Protein 2IMJ (pdb70)

Sequence (614 aa):
AQVRPPLPPFTRESAIEKIRLAEDGWNSRDPERVSLAYTLDTQWRNRAEFAHNREEAKAFLTRKWAKELDYRLIKELWAFTDNRIAVRYAYEWHDDSGNWFRSYGNENWEFDEQGLARRFACINDPIKAQERKFHWPLGRRPDDHPGLSELGLEHHAQVRPPLPPFTRESAIEKIRLAEDGWNSRDPERVSLAYTLDTQWRNRAEFAHNREEAKAFLTRKWAKELDYRLIKELWAFTDNRIAVRYAYEWHDDSGNWFRSYGNENWEFDEQGLARRFACINDPIKAQERKFHWPLGRRPDDHPGLSELGLEAQVRPPLPPFTRESAIEKIRLAEDGWNSRDPERVSLAYTLDTQWRNRAEFAHNREEAKAFLTRKWAKELDYRLIKELWAFTDNRIAVRYAYEWHDDSGNWFRSYGNENWEFDEQGLARRFACINDPIKAQERKFHWPLGRRPDDHPGLSELGLNAQVRPPLPPFTRESAIEKIRLAEDGWNSRDPERVSLAYTLDTQWRNRAEFAHNREEAKAFLTRKWAKELDYRLIKELWAFTDNRIAVRYAYEWHDDSGNWFRSYGNENWEFDEQGLARRFACINDPIKAQERKFHWPLGRRPDDHPGLSE

Structure (mmCIF, N/CA/C/O backbone):
data_2IMJ
#
_entry.id   2IMJ
#
_cell.length_a   51.858
_cell.length_b   88.760
_cell.length_c   74.704
_cell.angle_alpha   90.00
_cell.angle_beta   103.26
_cell.angle_gamma   90.00
#
_symmetry.space_group_name_H-M   'P 1 21 1'
#
loop_
_entity.id
_entity.type
_entity.pdbx_description
1 polymer 'Hypothetical protein DUF1348'
2 non-polymer 'ACETATE ION'
3 non-polymer 1,2-ETHANEDIOL
4 water water
#
loop_
_atom_site.group_PDB
_atom_site.id
_atom_site.type_symbol
_atom_site.label_atom_id
_atom_site.label_alt_id
_atom_site.label_comp_id
_atom_site.label_asym_id
_atom_site.label_entity_id
_atom_site.label_seq_id
_atom_site.pdbx_PDB_ins_code
_atom_site.Cartn_x
_atom_site.Cartn_y
_atom_site.Cartn_z
_atom_site.occupancy
_atom_site.B_iso_or_equiv
_atom_site.auth_seq_id
_atom_site.auth_comp_id
_atom_site.auth_asym_id
_atom_site.auth_atom_id
_atom_site.pdbx_PDB_model_num
ATOM 1 N N . ALA A 1 5 ? -11.477 79.794 59.830 1.00 30.73 5 ALA A N 1
ATOM 2 C CA . ALA A 1 5 ? -11.052 80.937 60.689 1.00 31.89 5 ALA A CA 1
ATOM 3 C C . ALA A 1 5 ? -12.257 81.677 61.260 1.00 30.35 5 ALA A C 1
ATOM 4 O O . ALA A 1 5 ? -12.242 82.907 61.382 1.00 30.61 5 ALA A O 1
ATOM 6 N N . GLN A 1 6 ? -13.297 80.926 61.616 1.00 33.78 6 GLN A N 1
ATOM 7 C CA . GLN A 1 6 ? -14.507 81.521 62.182 1.00 30.06 6 GLN A CA 1
ATOM 8 C C . GLN A 1 6 ? -14.388 81.778 63.679 1.00 27.96 6 GLN A C 1
ATOM 9 O O . GLN A 1 6 ? -13.539 81.210 64.367 1.00 29.50 6 GLN A O 1
ATOM 15 N N . VAL A 1 7 ? -15.269 82.644 64.162 1.00 26.58 7 VAL A N 1
ATOM 16 C CA . VAL A 1 7 ? -15.355 83.007 65.569 1.00 25.28 7 VAL A CA 1
ATOM 17 C C . VAL A 1 7 ? -16.838 83.290 65.768 1.00 23.27 7 VAL A C 1
ATOM 18 O O . VAL A 1 7 ? -17.369 84.252 65.216 1.00 23.42 7 VAL A O 1
ATOM 22 N N . ARG A 1 8 ? -17.511 82.443 66.540 1.00 20.93 8 ARG A N 1
ATOM 23 C CA . ARG A 1 8 ? -18.941 82.611 66.761 1.00 18.67 8 ARG A CA 1
ATOM 24 C C . ARG A 1 8 ? -19.315 82.757 68.229 1.00 17.36 8 ARG A C 1
ATOM 25 O O . ARG A 1 8 ? -19.423 81.769 68.955 1.00 15.97 8 ARG A O 1
ATOM 33 N N . PRO A 1 9 ? -19.521 84.001 68.685 1.00 17.64 9 PRO A N 1
ATOM 34 C CA . PRO A 1 9 ? -19.891 84.274 70.075 1.00 17.48 9 PRO A CA 1
ATOM 35 C C . PRO A 1 9 ? -21.358 83.935 70.304 1.00 16.51 9 PRO A C 1
ATOM 36 O O . PRO A 1 9 ? -22.140 83.881 69.351 1.00 17.67 9 PRO A O 1
ATOM 40 N N . PRO A 1 10 ? -21.756 83.709 71.567 1.00 15.80 10 PRO A N 1
ATOM 41 C CA . PRO A 1 10 ? -20.931 83.748 72.783 1.00 15.63 10 PRO A CA 1
ATOM 42 C C . PRO A 1 10 ? -19.810 82.712 72.798 1.00 15.63 10 PRO A C 1
ATOM 43 O O . PRO A 1 10 ? -19.950 81.623 72.242 1.00 15.18 10 PRO A O 1
ATOM 47 N N . LEU A 1 11 ? -18.709 83.058 73.458 1.00 15.75 11 LEU A N 1
ATOM 48 C CA . LEU A 1 11 ? -17.549 82.183 73.564 1.00 14.39 11 LEU A CA 1
ATOM 49 C C . LEU A 1 11 ? -17.446 81.599 74.974 1.00 14.71 11 LEU A C 1
ATOM 50 O O . LEU A 1 11 ? -17.819 82.244 75.952 1.00 15.10 11 LEU A O 1
ATOM 55 N N . PRO A 1 12 ? -16.946 80.358 75.097 1.00 14.87 12 PRO A N 1
ATOM 56 C CA . PRO A 1 12 ? -16.812 79.732 76.415 1.00 15.10 12 PRO A CA 1
ATOM 57 C C . PRO A 1 12 ? -15.598 80.290 77.157 1.00 14.46 12 PRO A C 1
ATOM 58 O O . PRO A 1 12 ? -14.696 80.856 76.538 1.00 14.70 12 PRO A O 1
ATOM 62 N N . PRO A 1 13 ? -15.571 80.160 78.495 1.00 14.44 13 PRO A N 1
ATOM 63 C CA . PRO A 1 13 ? -16.597 79.533 79.337 1.00 15.12 13 PRO A CA 1
ATOM 64 C C . PRO A 1 13 ? -17.846 80.409 79.421 1.00 15.37 13 PRO A C 1
ATOM 65 O O . PRO A 1 13 ? -17.757 81.640 79.403 1.00 16.84 13 PRO A O 1
ATOM 69 N N . PHE A 1 14 ? -19.006 79.770 79.519 1.00 15.00 14 PHE A N 1
ATOM 70 C CA . PHE A 1 14 ? -20.280 80.479 79.565 1.00 15.18 14 PHE A CA 1
ATOM 71 C C . PHE A 1 14 ? -20.762 80.881 80.951 1.00 16.64 14 PHE A C 1
ATOM 72 O O . PHE A 1 14 ? -20.336 80.335 81.971 1.00 16.98 14 PHE A O 1
ATOM 80 N N . THR A 1 15 ? -21.660 81.858 80.957 1.00 17.05 15 THR A N 1
ATOM 81 C CA . THR A 1 15 ? -22.303 82.339 82.168 1.00 17.11 15 THR A CA 1
ATOM 82 C C . THR A 1 15 ? -23.741 81.914 81.908 1.00 17.67 15 THR A C 1
ATOM 83 O O . THR A 1 15 ? -24.053 81.450 80.805 1.00 16.27 15 THR A O 1
ATOM 87 N N . ARG A 1 16 ? -24.622 82.049 82.891 1.00 16.58 16 ARG A N 1
ATOM 88 C CA . ARG A 1 16 ? -26.004 81.658 82.659 1.00 18.30 16 ARG A CA 1
ATOM 89 C C . ARG A 1 16 ? -26.548 82.474 81.490 1.00 17.64 16 ARG A C 1
ATOM 90 O O . ARG A 1 16 ? -27.170 81.937 80.571 1.00 15.98 16 ARG A O 1
ATOM 98 N N . GLU A 1 17 ? -26.287 83.776 81.525 1.00 17.61 17 GLU A N 1
ATOM 99 C CA . GLU A 1 17 ? -26.748 84.691 80.491 1.00 19.11 17 GLU A CA 1
ATOM 100 C C . GLU A 1 17 ? -26.242 84.345 79.092 1.00 16.05 17 GLU A C 1
ATOM 101 O O . GLU A 1 17 ? -27.033 84.262 78.151 1.00 15.80 17 GLU A O 1
ATOM 107 N N . SER A 1 18 ? -24.934 84.146 78.949 1.00 16.19 18 SER A N 1
ATOM 108 C CA . SER A 1 18 ? -24.377 83.837 77.638 1.00 14.54 18 SER A CA 1
ATOM 109 C C . SER A 1 18 ? -24.778 82.438 77.170 1.00 13.64 18 SER A C 1
ATOM 110 O O . SER A 1 18 ? -24.871 82.193 75.968 1.00 13.10 18 SER A O 1
ATOM 113 N N . ALA A 1 19 ? -25.018 81.525 78.108 1.00 13.09 19 ALA A N 1
ATOM 114 C CA . ALA A 1 19 ? -25.444 80.177 77.735 1.00 12.56 19 ALA A CA 1
ATOM 115 C C . ALA A 1 19 ? -26.834 80.283 77.108 1.00 13.47 19 ALA A C 1
ATOM 116 O O . ALA A 1 19 ? -27.109 79.672 76.076 1.00 12.42 19 ALA A O 1
ATOM 118 N N . ILE A 1 20 ? -27.713 81.061 77.734 1.00 13.75 20 ILE A N 1
ATOM 119 C CA . ILE A 1 20 ? -29.060 81.241 77.207 1.00 14.40 20 ILE A CA 1
ATOM 120 C C . ILE A 1 20 ? -29.002 81.899 75.829 1.00 13.46 20 ILE A C 1
ATOM 121 O O . ILE A 1 20 ? -29.765 81.545 74.928 1.00 14.33 20 ILE A O 1
ATOM 126 N N . GLU A 1 21 ? -28.088 82.849 75.654 1.00 13.73 21 GLU A N 1
ATOM 127 C CA . GLU A 1 21 ? -27.954 83.514 74.365 1.00 13.59 21 GLU A CA 1
ATOM 128 C C . GLU A 1 21 ? -27.468 82.515 73.315 1.00 13.08 21 GLU A C 1
ATOM 129 O O . GLU A 1 21 ? -28.002 82.464 72.207 1.00 12.22 21 GLU A O 1
ATOM 135 N N . LYS A 1 22 ? -26.460 81.723 73.675 1.00 11.89 22 LYS A N 1
ATOM 136 C CA . LYS A 1 22 ? -25.898 80.721 72.772 1.00 11.36 22 LYS A CA 1
ATOM 137 C C . LYS A 1 22 ? -27.007 79.788 72.284 1.00 11.05 22 LYS A C 1
ATOM 138 O O . LYS A 1 22 ? -27.091 79.469 71.102 1.00 11.60 22 LYS A O 1
ATOM 144 N N . ILE A 1 23 ? -27.859 79.366 73.210 1.00 9.55 23 ILE A N 1
ATOM 145 C CA . ILE A 1 23 ? -28.965 78.471 72.899 1.00 10.01 23 ILE A CA 1
ATOM 146 C C . ILE A 1 23 ? -29.997 79.123 71.973 1.00 10.12 23 ILE A C 1
ATOM 147 O O . ILE A 1 23 ? -30.494 78.485 71.043 1.00 11.41 23 ILE A O 1
ATOM 152 N N . ARG A 1 24 ? -30.319 80.390 72.228 1.00 11.22 24 ARG A N 1
ATOM 153 C CA . ARG A 1 24 ? -31.297 81.111 71.415 1.00 12.31 24 ARG A CA 1
ATOM 154 C C . ARG A 1 24 ? -30.796 81.277 69.983 1.00 10.78 24 ARG A C 1
ATOM 155 O O . ARG A 1 24 ? -31.556 81.129 69.024 1.00 11.51 24 ARG A O 1
ATOM 163 N N . LEU A 1 25 ? -29.515 81.588 69.838 1.00 11.96 25 LEU A N 1
ATOM 164 C CA . LEU A 1 25 ? -28.936 81.750 68.514 1.00 11.82 25 LEU A CA 1
ATOM 165 C C . LEU A 1 25 ? -28.970 80.423 67.759 1.00 11.23 25 LEU A C 1
ATOM 166 O O . LEU A 1 25 ? -29.230 80.398 66.554 1.00 12.93 25 LEU A O 1
ATOM 171 N N . ALA A 1 26 ? -28.708 79.329 68.472 1.00 10.57 26 ALA A N 1
ATOM 172 C CA . ALA A 1 26 ? -28.722 77.997 67.870 1.00 10.15 26 ALA A CA 1
ATOM 173 C C . ALA A 1 26 ? -30.144 77.669 67.421 1.00 10.32 26 ALA A C 1
ATOM 174 O O . ALA A 1 26 ? -30.366 77.174 66.312 1.00 10.97 26 ALA A O 1
ATOM 176 N N . GLU A 1 27 ? -31.110 77.942 68.291 1.00 9.51 27 GLU A N 1
ATOM 177 C CA . GLU A 1 27 ? -32.508 77.697 67.970 1.00 9.51 27 GLU A CA 1
ATOM 178 C C . GLU A 1 27 ? -32.884 78.458 66.699 1.00 10.12 27 GLU A C 1
ATOM 179 O O . GLU A 1 27 ? -33.520 77.907 65.798 1.00 10.05 27 GLU A O 1
ATOM 185 N N . ASP A 1 28 ? -32.493 79.729 66.627 1.00 10.67 28 ASP A N 1
ATOM 186 C CA . ASP A 1 28 ? -32.795 80.533 65.447 1.00 11.25 28 ASP A CA 1
ATOM 187 C C . ASP A 1 28 ? -32.190 79.875 64.209 1.00 10.97 28 ASP A C 1
ATOM 188 O O . ASP A 1 28 ? -32.817 79.825 63.151 1.00 12.34 28 ASP A O 1
ATOM 193 N N . GLY A 1 29 ? -30.971 79.361 64.355 1.00 11.38 29 GLY A N 1
ATOM 194 C CA . GLY A 1 29 ? -30.302 78.708 63.245 1.00 10.40 29 GLY A CA 1
ATOM 195 C C . GLY A 1 29 ? -31.067 77.497 62.748 1.00 10.47 29 GLY A C 1
ATOM 196 O O . GLY A 1 29 ? -31.346 77.375 61.555 1.00 10.67 29 GLY A O 1
ATOM 197 N N . TRP A 1 30 ? -31.420 76.594 63.656 1.00 9.88 30 TRP A N 1
ATOM 198 C CA . TRP A 1 30 ? -32.153 75.409 63.234 1.00 9.21 30 TRP A CA 1
ATOM 199 C C . TRP A 1 30 ? -33.541 75.762 62.705 1.00 9.83 30 TRP A C 1
ATOM 200 O O . TRP A 1 30 ? -34.057 75.090 61.813 1.00 10.93 30 TRP A O 1
ATOM 211 N N . ASN A 1 31 ? -34.147 76.824 63.227 1.00 9.29 31 ASN A N 1
ATOM 212 C CA . ASN A 1 31 ? -35.465 77.206 62.737 1.00 10.91 31 ASN A CA 1
ATOM 213 C C . ASN A 1 31 ? -35.416 77.778 61.322 1.00 10.97 31 ASN A C 1
ATOM 214 O O . ASN A 1 31 ? -36.458 78.046 60.725 1.00 11.47 31 ASN A O 1
ATOM 219 N N . SER A 1 32 ? -34.212 77.971 60.784 1.00 11.18 32 SER A N 1
ATOM 220 C CA . SER A 1 32 ? -34.082 78.467 59.415 1.00 12.53 32 SER A CA 1
ATOM 221 C C . SER A 1 32 ? -34.177 77.269 58.466 1.00 12.57 32 SER A C 1
ATOM 222 O O . SER A 1 32 ? -34.415 77.429 57.271 1.00 12.26 32 SER A O 1
ATOM 225 N N . ARG A 1 33 ? -33.974 76.072 59.015 1.00 12.25 33 ARG A N 1
ATOM 226 C CA . ARG A 1 33 ? -34.034 74.836 58.231 1.00 11.92 33 ARG A CA 1
ATOM 227 C C . ARG A 1 33 ? -33.086 74.900 57.034 1.00 11.31 33 ARG A C 1
ATOM 228 O O . ARG A 1 33 ? -33.352 74.326 55.980 1.00 11.93 33 ARG A O 1
ATOM 236 N N . ASP A 1 34 ? -31.966 75.589 57.230 1.00 10.77 34 ASP A N 1
ATOM 237 C CA . ASP A 1 34 ? -30.946 75.786 56.203 1.00 12.04 34 ASP A CA 1
ATOM 238 C C . ASP A 1 34 ? -29.682 75.010 56.587 1.00 11.60 34 ASP A C 1
ATOM 239 O O . ASP A 1 34 ? -28.893 75.461 57.409 1.00 12.38 34 ASP A O 1
ATOM 244 N N . PRO A 1 35 ? -29.479 73.821 55.988 1.00 11.05 35 PRO A N 1
ATOM 245 C CA . PRO A 1 35 ? -28.312 72.981 56.273 1.00 10.66 35 PRO A CA 1
ATOM 246 C C . PRO A 1 35 ? -26.964 73.705 56.255 1.00 11.06 35 PRO A C 1
ATOM 247 O O . PRO A 1 35 ? -26.153 73.542 57.167 1.00 10.73 35 PRO A O 1
ATOM 251 N N . GLU A 1 36 ? -26.723 74.505 55.220 1.00 11.92 36 GLU A N 1
ATOM 252 C CA . GLU A 1 36 ? -25.464 75.237 55.104 1.00 13.59 36 GLU A CA 1
ATOM 253 C C . GLU A 1 36 ? -25.281 76.206 56.270 1.00 12.84 36 GLU A C 1
ATOM 254 O O . GLU A 1 36 ? -24.261 76.171 56.958 1.00 13.38 36 GLU A O 1
ATOM 260 N N . ARG A 1 37 ? -26.273 77.060 56.505 1.00 13.12 37 ARG A N 1
ATOM 261 C CA . ARG A 1 37 ? -26.184 78.022 57.599 1.00 13.29 37 ARG A CA 1
ATOM 262 C C . ARG A 1 37 ? -25.929 77.338 58.938 1.00 12.00 37 ARG A C 1
ATOM 263 O O . ARG A 1 37 ? -25.036 77.730 59.682 1.00 13.81 37 ARG A O 1
ATOM 271 N N . VAL A 1 38 ? -26.719 76.314 59.242 1.00 11.26 38 VAL A N 1
ATOM 272 C CA . VAL A 1 38 ? -26.576 75.601 60.503 1.00 11.85 38 VAL A CA 1
ATOM 273 C C . VAL A 1 38 ? -25.218 74.922 60.641 1.00 11.97 38 VAL A C 1
ATOM 274 O O . VAL A 1 38 ? -24.601 74.976 61.705 1.00 10.92 38 VAL A O 1
ATOM 278 N N . SER A 1 39 ? -24.742 74.302 59.564 1.00 12.65 39 SER A N 1
ATOM 279 C CA . SER A 1 39 ? -23.463 73.594 59.596 1.00 12.22 39 SER A CA 1
ATOM 280 C C . SER A 1 39 ? -22.268 74.461 59.989 1.00 12.93 39 SER A C 1
ATOM 281 O O . SER A 1 39 ? -21.286 73.961 60.541 1.00 11.78 39 SER A O 1
ATOM 284 N N . LEU A 1 40 ? -22.351 75.758 59.709 1.00 13.62 40 LEU A N 1
ATOM 285 C CA . LEU A 1 40 ? -21.256 76.673 60.022 1.00 13.64 40 LEU A CA 1
ATOM 286 C C . LEU A 1 40 ? -21.034 76.886 61.519 1.00 13.41 40 LEU A C 1
ATOM 287 O O . LEU A 1 40 ? -20.006 77.423 61.931 1.00 13.83 40 LEU A O 1
ATOM 292 N N . ALA A 1 41 ? -21.993 76.462 62.335 1.00 11.76 41 ALA A N 1
ATOM 293 C CA . ALA A 1 41 ? -21.870 76.612 63.778 1.00 11.94 41 ALA A CA 1
ATOM 294 C C . ALA A 1 41 ? -21.040 75.485 64.393 1.00 11.68 41 ALA A C 1
ATOM 295 O O . ALA A 1 41 ? -20.733 75.506 65.584 1.00 12.08 41 ALA A O 1
ATOM 297 N N . TYR A 1 42 ? -20.665 74.509 63.573 1.00 11.77 42 TYR A N 1
ATOM 298 C CA . TYR A 1 42 ? -19.907 73.358 64.054 1.00 11.52 42 TYR A CA 1
ATOM 299 C C . TYR A 1 42 ? -18.487 73.338 63.502 1.00 11.81 42 TYR A C 1
ATOM 300 O O . TYR A 1 42 ? -18.229 73.866 62.425 1.00 11.46 42 TYR A O 1
ATOM 309 N N . THR A 1 43 ? -17.566 72.736 64.249 1.00 10.73 43 THR A N 1
ATOM 310 C CA . THR A 1 43 ? -16.174 72.654 63.809 1.00 12.61 43 THR A CA 1
ATOM 311 C C . THR A 1 43 ? -16.080 71.835 62.527 1.00 12.68 43 THR A C 1
ATOM 312 O O . THR A 1 43 ? -16.969 71.038 62.227 1.00 13.79 43 THR A O 1
ATOM 316 N N . LEU A 1 44 ? -15.009 72.043 61.768 1.00 13.91 44 LEU A N 1
ATOM 317 C CA . LEU A 1 44 ? -14.811 71.316 60.519 1.00 13.83 44 LEU A CA 1
ATOM 318 C C . LEU A 1 44 ? -14.763 69.811 60.757 1.00 13.38 44 LEU A C 1
ATOM 319 O O . LEU A 1 44 ? -15.179 69.025 59.900 1.00 12.31 44 LEU A O 1
ATOM 324 N N . ASP A 1 45 ? -14.253 69.417 61.920 1.00 13.39 45 ASP A N 1
ATOM 325 C CA . ASP A 1 45 ? -14.160 68.007 62.278 1.00 14.15 45 ASP A CA 1
ATOM 326 C C . ASP A 1 45 ? -15.110 67.682 63.429 1.00 13.89 45 ASP A C 1
ATOM 327 O O . ASP A 1 45 ? -14.795 66.870 64.303 1.00 14.92 45 ASP A O 1
ATOM 332 N N . THR A 1 46 ? -16.280 68.315 63.413 1.00 12.28 46 THR A N 1
ATOM 333 C CA . THR A 1 46 ? -17.275 68.115 64.458 1.00 11.84 46 THR A CA 1
ATOM 334 C C . THR A 1 46 ? -17.667 66.642 64.587 1.00 12.26 46 THR A C 1
ATOM 335 O O . THR A 1 46 ? -17.719 65.910 63.599 1.00 12.19 46 THR A O 1
ATOM 339 N N . GLN A 1 47 ? -17.922 66.220 65.822 1.00 11.97 47 GLN A N 1
ATOM 340 C CA . GLN A 1 47 ? -18.310 64.845 66.119 1.00 11.42 47 GLN A CA 1
ATOM 341 C C . GLN A 1 47 ? -19.728 64.842 66.668 1.00 10.95 47 GLN A C 1
ATOM 342 O O . GLN A 1 47 ? -20.010 65.479 67.684 1.00 10.25 47 GLN A O 1
ATOM 348 N N . TRP A 1 48 ? -20.612 64.114 65.993 1.00 9.56 48 TRP A N 1
ATOM 349 C CA . TRP A 1 48 ? -22.016 64.042 66.382 1.00 8.86 48 TRP A CA 1
ATOM 350 C C . TRP A 1 48 ? -22.578 62.648 66.528 1.00 9.51 48 TRP A C 1
ATOM 351 O O . TRP A 1 48 ? -22.159 61.715 65.847 1.00 10.44 48 TRP A O 1
ATOM 362 N N . ARG A 1 49 ? -23.551 62.533 67.422 1.00 9.18 49 ARG A N 1
ATOM 363 C CA . ARG A 1 49 ? -24.357 61.329 67.505 1.00 8.75 49 ARG A CA 1
ATOM 364 C C . ARG A 1 49 ? -25.734 61.965 67.647 1.00 7.37 49 ARG A C 1
ATOM 365 O O . ARG A 1 49 ? -26.000 62.690 68.611 1.00 9.64 49 ARG A O 1
ATOM 373 N N . ASN A 1 50 ? -26.575 61.751 66.646 1.00 7.60 50 ASN A N 1
ATOM 374 C CA . ASN A 1 50 ? -27.940 62.261 66.641 1.00 7.80 50 ASN A CA 1
ATOM 375 C C . ASN A 1 50 ? -28.797 61.005 66.580 1.00 8.15 50 ASN A C 1
ATOM 376 O O . ASN A 1 50 ? -28.809 60.309 65.563 1.00 8.03 50 ASN A O 1
ATOM 381 N N . ARG A 1 51 ? -29.507 60.718 67.667 1.00 8.08 51 ARG A N 1
ATOM 382 C CA . ARG A 1 51 ? -30.314 59.500 67.760 1.00 7.97 51 ARG A CA 1
ATOM 383 C C . ARG A 1 51 ? -29.339 58.332 67.586 1.00 7.44 51 ARG A C 1
ATOM 384 O O . ARG A 1 51 ? -28.362 58.233 68.324 1.00 8.76 51 ARG A O 1
ATOM 392 N N . ALA A 1 52 ? -29.577 57.458 66.614 1.00 9.59 52 ALA A N 1
ATOM 393 C CA . ALA A 1 52 ? -28.675 56.329 66.406 1.00 10.35 52 ALA A CA 1
ATOM 394 C C . ALA A 1 52 ? -27.737 56.552 65.221 1.00 11.75 52 ALA A C 1
ATOM 395 O O . ALA A 1 52 ? -27.135 55.605 64.709 1.00 12.65 52 ALA A O 1
ATOM 397 N N . GLU A 1 53 ? -27.610 57.807 64.797 1.00 10.21 53 GLU A N 1
ATOM 398 C CA . GLU A 1 53 ? -26.770 58.169 63.661 1.00 10.03 53 GLU A CA 1
ATOM 399 C C . GLU A 1 53 ? -25.543 58.976 64.085 1.00 10.83 53 GLU A C 1
ATOM 400 O O . GLU A 1 53 ? -25.617 59.806 64.991 1.00 11.56 53 GLU A O 1
ATOM 406 N N . PHE A 1 54 ? -24.418 58.733 63.417 1.00 10.41 54 PHE A N 1
ATOM 407 C CA . PHE A 1 54 ? -23.176 59.441 63.711 1.00 10.94 54 PHE A CA 1
ATOM 408 C C . PHE A 1 54 ? -22.699 60.274 62.522 1.00 11.13 54 PHE A C 1
ATOM 409 O O . PHE A 1 54 ? -22.957 59.934 61.368 1.00 13.17 54 PHE A O 1
ATOM 417 N N . ALA A 1 55 ? -22.013 61.370 62.829 1.00 11.76 55 ALA A N 1
ATOM 418 C CA . ALA A 1 55 ? -21.442 62.268 61.830 1.00 11.71 55 ALA A CA 1
ATOM 419 C C . ALA A 1 55 ? -20.043 62.571 62.353 1.00 11.88 55 ALA A C 1
ATOM 420 O O . ALA A 1 55 ? -19.856 62.747 63.558 1.00 12.32 55 ALA A O 1
ATOM 422 N N . HIS A 1 56 ? -19.056 62.625 61.463 1.00 12.26 56 HIS A N 1
ATOM 423 C CA . HIS A 1 56 ? -17.687 62.860 61.904 1.00 13.13 56 HIS A CA 1
ATOM 424 C C . HIS A 1 56 ? -16.994 64.102 61.372 1.00 13.12 56 HIS A C 1
ATOM 425 O O . HIS A 1 56 ? -15.793 64.287 61.576 1.00 13.98 56 HIS A O 1
ATOM 432 N N . ASN A 1 57 ? -17.748 64.942 60.675 1.00 11.44 57 ASN A N 1
ATOM 433 C CA . ASN A 1 57 ? -17.217 66.202 60.170 1.00 12.27 57 ASN A CA 1
ATOM 434 C C . ASN A 1 57 ? -18.381 67.101 59.793 1.00 11.38 57 ASN A C 1
ATOM 435 O O . ASN A 1 57 ? -19.535 66.669 59.807 1.00 10.71 57 ASN A O 1
ATOM 440 N N . ARG A 1 58 ? -18.090 68.360 59.483 1.00 10.58 58 ARG A N 1
ATOM 441 C CA . ARG A 1 58 ? -19.140 69.303 59.136 1.00 10.97 58 ARG A CA 1
ATOM 442 C C . ARG A 1 58 ? -19.944 68.882 57.908 1.00 12.28 58 ARG A C 1
ATOM 443 O O . ARG A 1 58 ? -21.159 69.076 57.860 1.00 11.03 58 ARG A O 1
ATOM 451 N N . GLU A 1 59 ? -19.270 68.308 56.916 1.00 12.97 59 GLU A N 1
ATOM 452 C CA . GLU A 1 59 ? -19.948 67.873 55.698 1.00 13.71 59 GLU A CA 1
ATOM 453 C C . GLU A 1 59 ? -20.986 66.789 55.989 1.00 12.53 59 GLU A C 1
ATOM 454 O O . GLU A 1 59 ? -22.093 66.823 55.449 1.00 12.41 59 GLU A O 1
ATOM 460 N N . GLU A 1 60 ? -20.630 65.829 56.840 1.00 12.42 60 GLU A N 1
ATOM 461 C CA . GLU A 1 60 ? -21.563 64.762 57.180 1.00 12.74 60 GLU A CA 1
ATOM 462 C C . GLU A 1 60 ? -22.715 65.344 57.984 1.00 12.54 60 GLU A C 1
ATOM 463 O O . GLU A 1 60 ? -23.861 64.927 57.825 1.00 13.23 60 GLU A O 1
ATOM 469 N N . ALA A 1 61 ? -22.417 66.318 58.840 1.00 11.68 61 ALA A N 1
ATOM 470 C CA . ALA A 1 61 ? -23.465 66.959 59.626 1.00 11.30 61 ALA A CA 1
ATOM 471 C C . ALA A 1 61 ? -24.424 67.665 58.665 1.00 9.86 61 ALA A C 1
ATOM 472 O O . ALA A 1 61 ? -25.645 67.556 58.794 1.00 10.69 61 ALA A O 1
ATOM 474 N N . LYS A 1 62 ? -23.869 68.381 57.690 1.00 10.46 62 LYS A N 1
ATOM 475 C CA . LYS A 1 62 ? -24.691 69.089 56.716 1.00 9.71 62 LYS A CA 1
ATOM 476 C C . LYS A 1 62 ? -25.560 68.116 55.910 1.00 9.28 62 LYS A C 1
ATOM 477 O O . LYS A 1 62 ? -26.718 68.410 55.612 1.00 9.26 62 LYS A O 1
ATOM 483 N N . ALA A 1 63 ? -25.001 66.959 55.558 1.00 9.58 63 ALA A N 1
ATOM 484 C CA . ALA A 1 63 ? -25.754 65.965 54.796 1.00 9.52 63 ALA A CA 1
ATOM 485 C C . ALA A 1 63 ? -26.928 65.469 55.638 1.00 9.33 63 ALA A C 1
ATOM 486 O O . ALA A 1 63 ? -28.037 65.274 55.131 1.00 8.50 63 ALA A O 1
ATOM 488 N N . PHE A 1 64 ? -26.680 65.279 56.930 1.00 9.67 64 PHE A N 1
ATOM 489 C CA . PHE A 1 64 ? -27.722 64.837 57.851 1.00 9.49 64 PHE A CA 1
ATOM 490 C C . PHE A 1 64 ? -28.848 65.871 57.910 1.00 9.57 64 PHE A C 1
ATOM 491 O O . PHE A 1 64 ? -30.027 65.519 57.880 1.00 9.12 64 PHE A O 1
ATOM 499 N N . LEU A 1 65 ? -28.482 67.147 58.010 1.00 9.21 65 LEU A N 1
ATOM 500 C CA . LEU A 1 65 ? -29.477 68.213 58.081 1.00 8.32 65 LEU A CA 1
ATOM 501 C C . LEU A 1 65 ? -30.301 68.294 56.793 1.00 8.99 65 LEU A C 1
ATOM 502 O O . LEU A 1 65 ? -31.496 68.597 56.825 1.00 9.45 65 LEU A O 1
ATOM 507 N N . THR A 1 66 ? -29.661 68.020 55.659 1.00 8.30 66 THR A N 1
ATOM 508 C CA . THR A 1 66 ? -30.348 68.048 54.379 1.00 9.99 66 THR A CA 1
ATOM 509 C C . THR A 1 66 ? -31.420 66.952 54.357 1.00 8.19 66 THR A C 1
ATOM 510 O O . THR A 1 66 ? -32.539 67.172 53.896 1.00 10.21 66 THR A O 1
ATOM 514 N N . ARG A 1 67 ? -31.076 65.771 54.862 1.00 8.05 67 ARG A N 1
ATOM 515 C CA . ARG A 1 67 ? -32.038 64.677 54.919 1.00 9.14 67 ARG A CA 1
ATOM 516 C C . ARG A 1 67 ? -33.134 65.026 55.919 1.00 8.31 67 ARG A C 1
ATOM 517 O O . ARG A 1 67 ? -34.314 64.785 55.668 1.00 9.62 67 ARG A O 1
ATOM 525 N N . LYS A 1 68 ? -32.727 65.599 57.049 1.00 8.53 68 LYS A N 1
ATOM 526 C CA . LYS A 1 68 ? -33.648 65.973 58.119 1.00 7.42 68 LYS A CA 1
ATOM 527 C C . LYS A 1 68 ? -34.814 66.832 57.658 1.00 8.65 68 LYS A C 1
ATOM 528 O O . LYS A 1 68 ? -35.975 66.489 57.886 1.00 9.92 68 LYS A O 1
ATOM 534 N N . TRP A 1 69 ? -34.512 67.952 57.013 1.00 8.67 69 TRP A N 1
ATOM 535 C CA . TRP A 1 69 ? -35.576 68.843 56.586 1.00 9.19 69 TRP A CA 1
ATOM 536 C C . TRP A 1 69 ? -36.261 68.491 55.274 1.00 10.40 69 TRP A C 1
ATOM 537 O O . TRP A 1 69 ? -37.137 69.215 54.804 1.00 11.05 69 TRP A O 1
ATOM 548 N N . ALA A 1 70 ? -35.864 67.369 54.686 1.00 10.71 70 ALA A N 1
ATOM 549 C CA . ALA A 1 70 ? -36.520 66.894 53.478 1.00 10.26 70 ALA A CA 1
ATOM 550 C C . ALA A 1 70 ? -37.612 65.961 54.008 1.00 11.15 70 ALA A C 1
ATOM 551 O O . ALA A 1 70 ? -38.590 65.676 53.321 1.00 12.17 70 ALA A O 1
ATOM 553 N N . LYS A 1 71 ? -37.432 65.518 55.255 1.00 9.88 71 LYS A N 1
ATOM 554 C CA . LYS A 1 71 ? -38.346 64.595 55.934 1.00 10.84 71 LYS A CA 1
ATOM 555 C C . LYS A 1 71 ? -39.274 65.245 56.959 1.00 9.97 71 LYS A C 1
ATOM 556 O O . LYS A 1 71 ? -40.474 64.949 57.004 1.00 10.54 71 LYS A O 1
ATOM 562 N N . GLU A 1 72 ? -38.707 66.103 57.804 1.00 9.84 72 GLU A N 1
ATOM 563 C CA . GLU A 1 72 ? -39.480 66.778 58.837 1.00 9.29 72 GLU A CA 1
ATOM 564 C C . GLU A 1 72 ? -40.031 68.080 58.267 1.00 9.33 72 GLU A C 1
ATOM 565 O O . GLU A 1 72 ? -39.357 69.111 58.249 1.00 11.35 72 GLU A O 1
ATOM 571 N N . LEU A 1 73 ? -41.268 68.003 57.788 1.00 9.12 73 LEU A N 1
ATOM 572 C CA . LEU A 1 73 ? -41.953 69.130 57.164 1.00 9.12 73 LEU A CA 1
ATOM 573 C C . LEU A 1 73 ? -42.612 70.088 58.160 1.00 9.15 73 LEU A C 1
ATOM 574 O O . LEU A 1 73 ? -43.120 69.666 59.199 1.00 10.42 73 LEU A O 1
ATOM 579 N N . ASP A 1 74 ? -42.604 71.379 57.824 1.00 10.67 74 ASP A N 1
ATOM 580 C CA . ASP A 1 74 ? -43.184 72.418 58.678 1.00 11.19 74 ASP A CA 1
ATOM 581 C C . ASP A 1 74 ? -42.603 72.359 60.089 1.00 9.87 74 ASP A C 1
ATOM 582 O O . ASP A 1 74 ? -43.313 72.474 61.082 1.00 11.14 74 ASP A O 1
ATOM 587 N N . TYR A 1 75 ? -41.289 72.195 60.139 1.00 9.02 75 TYR A N 1
ATOM 588 C CA . TYR A 1 75 ? -40.518 72.096 61.372 1.00 8.19 75 TYR A CA 1
ATOM 589 C C . TYR A 1 75 ? -40.441 73.405 62.162 1.00 8.05 75 TYR A C 1
ATOM 590 O O . TYR A 1 75 ? -40.069 74.443 61.616 1.00 9.95 75 TYR A O 1
ATOM 599 N N . ARG A 1 76 ? -40.803 73.336 63.443 1.00 8.85 76 ARG A N 1
ATOM 600 C CA . ARG A 1 76 ? -40.748 74.477 64.366 1.00 9.99 76 ARG A CA 1
ATOM 601 C C . ARG A 1 76 ? -40.080 73.984 65.646 1.00 10.03 76 ARG A C 1
ATOM 602 O O . ARG A 1 76 ? -40.505 72.982 66.223 1.00 8.76 76 ARG A O 1
ATOM 610 N N . LEU A 1 77 ? -39.062 74.713 66.096 1.00 9.14 77 LEU A N 1
ATOM 611 C CA . LEU A 1 77 ? -38.271 74.329 67.261 1.00 8.71 77 LEU A CA 1
ATOM 612 C C . LEU A 1 77 ? -38.172 75.331 68.406 1.00 8.37 77 LEU A C 1
ATOM 613 O O . LEU A 1 77 ? -38.169 76.541 68.189 1.00 10.68 77 LEU A O 1
ATOM 618 N N . ILE A 1 78 ? -38.064 74.803 69.622 1.00 9.00 78 ILE A N 1
ATOM 619 C CA . ILE A 1 78 ? -37.865 75.622 70.816 1.00 10.30 78 ILE A CA 1
ATOM 620 C C . ILE A 1 78 ? -36.825 74.912 71.687 1.00 9.68 78 ILE A C 1
ATOM 621 O O . ILE A 1 78 ? -37.004 73.741 72.043 1.00 9.56 78 ILE A O 1
ATOM 626 N N . LYS A 1 79 ? -35.742 75.620 72.003 1.00 10.34 79 LYS A N 1
ATOM 627 C CA . LYS A 1 79 ? -34.658 75.107 72.843 1.00 9.71 79 LYS A CA 1
ATOM 628 C C . LYS A 1 79 ? -34.674 75.855 74.175 1.00 10.91 79 LYS A C 1
ATOM 629 O O . LYS A 1 79 ? -35.145 76.992 74.249 1.00 10.56 79 LYS A O 1
ATOM 635 N N . GLU A 1 80 ? -34.142 75.227 75.220 1.00 10.57 80 GLU A N 1
ATOM 636 C CA . GLU A 1 80 ? -34.075 75.865 76.530 1.00 10.07 80 GLU A CA 1
ATOM 637 C C . GLU A 1 80 ? -32.915 75.311 77.352 1.00 9.97 80 GLU A C 1
ATOM 638 O O . GLU A 1 80 ? -32.602 74.120 77.297 1.00 10.75 80 GLU A O 1
ATOM 644 N N . LEU A 1 81 ? -32.284 76.187 78.121 1.00 10.17 81 LEU A N 1
ATOM 645 C CA . LEU A 1 81 ? -31.158 75.805 78.961 1.00 9.55 81 LEU A CA 1
ATOM 646 C C . LEU A 1 81 ? -31.579 74.871 80.078 1.00 10.81 81 LEU A C 1
ATOM 647 O O . LEU A 1 81 ? -32.676 75.003 80.627 1.00 11.39 81 LEU A O 1
ATOM 652 N N . TRP A 1 82 ? -30.719 73.903 80.389 1.00 11.74 82 TRP A N 1
ATOM 653 C CA . TRP A 1 82 ? -30.965 73.015 81.518 1.00 10.83 82 TRP A CA 1
ATOM 654 C C . TRP A 1 82 ? -29.854 73.307 82.519 1.00 10.78 82 TRP A C 1
ATOM 655 O O . TRP A 1 82 ? -30.117 73.672 83.662 1.00 12.71 82 TRP A O 1
ATOM 666 N N . ALA A 1 83 ? -28.612 73.143 82.069 1.00 9.76 83 ALA A N 1
ATOM 667 C CA . ALA A 1 83 ? -27.437 73.386 82.903 1.00 9.91 83 ALA A CA 1
ATOM 668 C C . ALA A 1 83 ? -26.241 73.704 82.013 1.00 10.47 83 ALA A C 1
ATOM 669 O O . ALA A 1 83 ? -26.264 73.442 80.811 1.00 11.60 83 ALA A O 1
ATOM 671 N N . PHE A 1 84 ? -25.193 74.271 82.604 1.00 10.75 84 PHE A N 1
ATOM 672 C CA . PHE A 1 84 ? -23.995 74.598 81.846 1.00 10.42 84 PHE A CA 1
ATOM 673 C C . PHE A 1 84 ? -22.789 74.539 82.765 1.00 10.01 84 PHE A C 1
ATOM 674 O O . PHE A 1 84 ? -22.900 74.771 83.971 1.00 11.94 84 PHE A O 1
ATOM 682 N N . THR A 1 85 ? -21.640 74.205 82.194 1.00 11.10 85 THR A N 1
ATOM 683 C CA . THR A 1 85 ? -20.405 74.134 82.958 1.00 11.68 85 THR A CA 1
ATOM 684 C C . THR A 1 85 ? -19.245 74.362 82.014 1.00 13.01 85 THR A C 1
ATOM 685 O O . THR A 1 85 ? -19.035 73.594 81.077 1.00 12.67 85 THR A O 1
ATOM 689 N N . ASP A 1 86 ? -18.499 75.431 82.264 1.00 13.64 86 ASP A N 1
ATOM 690 C CA . ASP A 1 86 ? -17.356 75.773 81.440 1.00 14.67 86 ASP A CA 1
ATOM 691 C C . ASP A 1 86 ? -17.760 75.886 79.972 1.00 13.12 86 ASP A C 1
ATOM 692 O O . ASP A 1 86 ? -18.595 76.717 79.631 1.00 11.17 86 ASP A O 1
ATOM 697 N N . ASN A 1 87 ? -17.185 75.046 79.115 1.00 12.50 87 ASN A N 1
ATOM 698 C CA . ASN A 1 87 ? -17.482 75.088 77.685 1.00 11.82 87 ASN A CA 1
ATOM 699 C C . ASN A 1 87 ? -18.583 74.127 77.255 1.00 11.12 87 ASN A C 1
ATOM 700 O O . ASN A 1 87 ? -18.771 73.885 76.063 1.00 10.71 87 ASN A O 1
ATOM 705 N N . ARG A 1 88 ? -19.314 73.590 78.226 1.00 10.95 88 ARG A N 1
ATOM 706 C CA . ARG A 1 88 ? -20.398 72.660 77.932 1.00 10.28 88 ARG A CA 1
ATOM 707 C C . ARG A 1 88 ? -21.769 73.214 78.292 1.00 10.12 88 ARG A C 1
ATOM 708 O O . ARG A 1 88 ? -21.927 73.920 79.284 1.00 10.47 88 ARG A O 1
ATOM 716 N N . ILE A 1 89 ? -22.759 72.888 77.470 1.00 9.42 89 ILE A N 1
ATOM 717 C CA . ILE A 1 89 ? -24.125 73.310 77.727 1.00 10.30 89 ILE A CA 1
ATOM 718 C C . ILE A 1 89 ? -25.027 72.090 77.564 1.00 10.56 89 ILE A C 1
ATOM 719 O O . ILE A 1 89 ? -24.802 71.249 76.686 1.00 10.78 89 ILE A O 1
ATOM 724 N N . ALA A 1 90 ? -26.024 71.983 78.435 1.00 9.27 90 ALA A N 1
ATOM 725 C CA . ALA A 1 90 ? -27.000 70.898 78.396 1.00 9.90 90 ALA A CA 1
ATOM 726 C C . ALA A 1 90 ? -28.309 71.586 78.039 1.00 9.55 90 ALA A C 1
ATOM 727 O O . ALA A 1 90 ? -28.764 72.481 78.760 1.00 10.19 90 ALA A O 1
ATOM 729 N N . VAL A 1 91 ? -28.907 71.161 76.929 1.00 8.97 91 VAL A N 1
ATOM 730 C CA . VAL A 1 91 ? -30.129 71.764 76.409 1.00 10.62 91 VAL A CA 1
ATOM 731 C C . VAL A 1 91 ? -31.318 70.821 76.285 1.00 10.08 91 VAL A C 1
ATOM 732 O O . VAL A 1 91 ? -31.160 69.658 75.911 1.00 10.29 91 VAL A O 1
ATOM 736 N N . ARG A 1 92 ? -32.508 71.334 76.596 1.00 10.07 92 ARG A N 1
ATOM 737 C CA . ARG A 1 92 ? -33.753 70.582 76.457 1.00 9.94 92 ARG A CA 1
ATOM 738 C C . ARG A 1 92 ? -34.461 71.241 75.287 1.00 9.85 92 ARG A C 1
ATOM 739 O O . ARG A 1 92 ? -34.318 72.445 75.072 1.00 10.17 92 ARG A O 1
ATOM 747 N N . TYR A 1 93 ? -35.217 70.471 74.520 1.00 8.81 93 TYR A N 1
ATOM 748 C CA . TYR A 1 93 ? -35.925 71.062 73.400 1.00 8.49 93 TYR A CA 1
ATOM 749 C C . TYR A 1 93 ? -37.076 70.218 72.908 1.00 8.36 93 TYR A C 1
ATOM 750 O O . TYR A 1 93 ? -37.255 69.070 73.316 1.00 8.68 93 TYR A O 1
ATOM 759 N N . ALA A 1 94 ? -37.871 70.819 72.033 1.00 9.47 94 ALA A N 1
ATOM 760 C CA . ALA A 1 94 ? -38.997 70.142 71.425 1.00 8.27 94 ALA A CA 1
ATOM 761 C C . ALA A 1 94 ? -39.243 70.776 70.072 1.00 8.47 94 ALA A C 1
ATOM 762 O O . ALA A 1 94 ? -39.045 71.980 69.894 1.00 9.17 94 ALA A O 1
ATOM 764 N N . TYR A 1 95 ? -39.628 69.956 69.104 1.00 8.88 95 TYR A N 1
ATOM 765 C CA . TYR A 1 95 ? -39.950 70.465 67.789 1.00 8.48 95 TYR A CA 1
ATOM 766 C C . TYR A 1 95 ? -41.168 69.743 67.247 1.00 9.02 95 TYR A C 1
ATOM 767 O O . TYR A 1 95 ? -41.344 68.542 67.462 1.00 9.96 95 TYR A O 1
ATOM 776 N N . GLU A 1 96 ? -42.049 70.499 66.602 1.00 8.41 96 GLU A N 1
ATOM 777 C CA . GLU A 1 96 ? -43.251 69.924 66.025 1.00 9.13 96 GLU A CA 1
ATOM 778 C C . GLU A 1 96 ? -43.065 69.889 64.524 1.00 10.25 96 GLU A C 1
ATOM 779 O O . GLU A 1 96 ? -42.397 70.751 63.947 1.00 10.60 96 GLU A O 1
ATOM 785 N N . TRP A 1 97 ? -43.645 68.873 63.899 1.00 9.33 97 TRP A N 1
ATOM 786 C CA . TRP A 1 97 ? -43.512 68.679 62.466 1.00 9.68 97 TRP A CA 1
ATOM 787 C C . TRP A 1 97 ? -44.479 67.598 62.027 1.00 9.28 97 TRP A C 1
ATOM 788 O O . TRP A 1 97 ? -45.156 66.985 62.851 1.00 9.35 97 TRP A O 1
ATOM 799 N N . HIS A 1 98 ? -44.536 67.364 60.722 1.00 9.23 98 HIS A N 1
ATOM 800 C CA . HIS A 1 98 ? -45.380 66.303 60.192 1.00 8.51 98 HIS A CA 1
ATOM 801 C C . HIS A 1 98 ? -44.648 65.639 59.038 1.00 9.19 98 HIS A C 1
ATOM 802 O O . HIS A 1 98 ? -43.782 66.249 58.410 1.00 8.87 98 HIS A O 1
ATOM 809 N N . ASP A 1 99 ? -44.982 64.381 58.774 1.00 10.87 99 ASP A N 1
ATOM 810 C CA . ASP A 1 99 ? -44.360 63.681 57.661 1.00 10.30 99 ASP A CA 1
ATOM 811 C C . ASP A 1 99 ? -45.250 63.862 56.439 1.00 11.25 99 ASP A C 1
ATOM 812 O O . ASP A 1 99 ? -46.281 64.537 56.513 1.00 10.38 99 ASP A O 1
ATOM 817 N N . ASP A 1 100 ? -44.854 63.283 55.312 1.00 9.10 100 ASP A N 1
ATOM 818 C CA . ASP A 1 100 ? -45.656 63.429 54.107 1.00 8.98 100 ASP A CA 1
ATOM 819 C C . ASP A 1 100 ? -46.804 62.431 53.981 1.00 9.85 100 ASP A C 1
ATOM 820 O O . ASP A 1 100 ? -47.306 62.178 52.884 1.00 12.25 100 ASP A O 1
ATOM 825 N N . SER A 1 101 ? -47.222 61.877 55.115 1.00 10.04 101 SER A N 1
ATOM 826 C CA . SER A 1 101 ? -48.357 60.964 55.152 1.00 10.59 101 SER A CA 1
ATOM 827 C C . SER A 1 101 ? -49.423 61.636 56.016 1.00 12.53 101 SER A C 1
ATOM 828 O O . SER A 1 101 ? -50.477 61.063 56.283 1.00 14.77 101 SER A O 1
ATOM 831 N N . GLY A 1 102 ? -49.128 62.857 56.458 1.00 11.57 102 GLY A N 1
ATOM 832 C CA . GLY A 1 102 ? -50.078 63.601 57.269 1.00 12.41 102 GLY A CA 1
ATOM 833 C C . GLY A 1 102 ? -49.984 63.394 58.769 1.00 13.60 102 GLY A C 1
ATOM 834 O O . GLY A 1 102 ? -50.810 63.924 59.517 1.00 14.06 102 GLY A O 1
ATOM 835 N N . ASN A 1 103 ? -48.986 62.639 59.217 1.00 10.84 103 ASN A N 1
ATOM 836 C CA . ASN A 1 103 ? -48.817 62.381 60.644 1.00 10.75 103 ASN A CA 1
ATOM 837 C C . ASN A 1 103 ? -48.043 63.500 61.319 1.00 11.55 103 ASN A C 1
ATOM 838 O O . ASN A 1 103 ? -46.909 63.790 60.937 1.00 11.41 103 ASN A O 1
ATOM 843 N N . TRP A 1 104 ? -48.652 64.124 62.322 1.00 10.21 104 TRP A N 1
ATOM 844 C CA . TRP A 1 104 ? -47.973 65.173 63.071 1.00 10.41 104 TRP A CA 1
ATOM 845 C C . TRP A 1 104 ? -47.275 64.549 64.273 1.00 10.54 104 TRP A C 1
ATOM 846 O O . TRP A 1 104 ? -47.738 63.549 64.827 1.00 10.18 104 TRP A O 1
ATOM 857 N N . PHE A 1 105 ? -46.161 65.145 64.674 1.00 10.28 105 PHE A N 1
ATOM 858 C CA . PHE A 1 105 ? -45.409 64.667 65.823 1.00 10.07 105 PHE A CA 1
ATOM 859 C C . PHE A 1 105 ? -44.860 65.824 66.632 1.00 10.23 105 PHE A C 1
ATOM 860 O O . PHE A 1 105 ? -44.675 66.932 66.121 1.00 9.46 105 PHE A O 1
ATOM 868 N N . ARG A 1 106 ? -44.621 65.564 67.910 1.00 10.15 106 ARG A N 1
ATOM 869 C CA . ARG A 1 106 ? -43.932 66.530 68.739 1.00 9.54 106 ARG A CA 1
ATOM 870 C C . ARG A 1 106 ? -42.745 65.690 69.174 1.00 10.06 106 ARG A C 1
ATOM 871 O O . ARG A 1 106 ? -42.910 64.603 69.743 1.00 10.41 106 ARG A O 1
ATOM 879 N N . SER A 1 107 ? -41.553 66.166 68.857 1.00 8.72 107 SER A N 1
ATOM 880 C CA . SER A 1 107 ? -40.345 65.450 69.214 1.00 9.57 107 SER A CA 1
ATOM 881 C C . SER A 1 107 ? -39.707 66.133 70.411 1.00 9.31 107 SER A C 1
ATOM 882 O O . SER A 1 107 ? -39.571 67.359 70.445 1.00 10.18 107 SER A O 1
ATOM 885 N N . TYR A 1 108 ? -39.346 65.329 71.404 1.00 9.35 108 TYR A N 1
ATOM 886 C CA . TYR A 1 108 ? -38.723 65.833 72.616 1.00 8.24 108 TYR A CA 1
ATOM 887 C C . TYR A 1 108 ? -37.254 65.455 72.595 1.00 9.49 108 TYR A C 1
ATOM 888 O O . TYR A 1 108 ? -36.907 64.286 72.399 1.00 9.55 108 TYR A O 1
ATOM 897 N N . GLY A 1 109 ? -36.392 66.438 72.809 1.00 8.37 109 GLY A N 1
ATOM 898 C CA . GLY A 1 109 ? -34.973 66.157 72.793 1.00 9.36 109 GLY A CA 1
ATOM 899 C C . GLY A 1 109 ? -34.165 66.723 73.941 1.00 8.87 109 GLY A C 1
ATOM 900 O O . GLY A 1 109 ? -34.583 67.654 74.635 1.00 8.82 109 GLY A O 1
ATOM 901 N N . ASN A 1 110 ? -33.004 66.109 74.142 1.00 8.20 110 ASN A N 1
ATOM 902 C CA . ASN A 1 110 ? -32.022 66.513 75.138 1.00 8.02 110 ASN A CA 1
ATOM 903 C C . ASN A 1 110 ? -30.731 66.475 74.330 1.00 7.70 110 ASN A C 1
ATOM 904 O O . ASN A 1 110 ? -30.361 65.422 73.807 1.00 8.89 110 ASN A O 1
ATOM 909 N N . GLU A 1 111 ? -30.067 67.618 74.191 1.00 8.49 111 GLU A N 1
ATOM 910 C CA . GLU A 1 111 ? -28.815 67.667 73.451 1.00 9.60 111 GLU A CA 1
ATOM 911 C C . GLU A 1 111 ? -27.743 68.295 74.335 1.00 10.73 111 GLU A C 1
ATOM 912 O O . GLU A 1 111 ? -27.987 69.287 75.030 1.00 9.44 111 GLU A O 1
ATOM 918 N N . ASN A 1 112 ? -26.563 67.689 74.320 1.00 8.37 112 ASN A N 1
ATOM 919 C CA . ASN A 1 112 ? -25.437 68.157 75.113 1.00 8.63 112 ASN A CA 1
ATOM 920 C C . ASN A 1 112 ? -24.365 68.654 74.156 1.00 9.28 112 ASN A C 1
ATOM 921 O O . ASN A 1 112 ? -23.965 67.954 73.224 1.00 9.31 112 ASN A O 1
ATOM 926 N N . TRP A 1 113 ? -23.928 69.885 74.392 1.00 9.68 113 TRP A N 1
ATOM 927 C CA . TRP A 1 113 ? -22.966 70.561 73.537 1.00 8.70 113 TRP A CA 1
ATOM 928 C C . TRP A 1 113 ? -21.622 70.853 74.188 1.00 9.17 113 TRP A C 1
ATOM 929 O O . TRP A 1 113 ? -21.559 71.177 75.372 1.00 10.92 113 TRP A O 1
ATOM 940 N N . GLU A 1 114 ? -20.559 70.772 73.391 1.00 9.35 114 GLU A N 1
ATOM 941 C CA . GLU A 1 114 ? -19.214 71.084 73.860 1.00 10.37 114 GLU A CA 1
ATOM 942 C C . GLU A 1 114 ? -18.581 71.987 72.800 1.00 10.98 114 GLU A C 1
ATOM 943 O O . GLU A 1 114 ? -18.470 71.605 71.630 1.00 11.19 114 GLU A O 1
ATOM 949 N N . PHE A 1 115 ? -18.168 73.182 73.216 1.00 11.82 115 PHE A N 1
ATOM 950 C CA . PHE A 1 115 ? -17.594 74.178 72.309 1.00 12.04 115 PHE A CA 1
ATOM 951 C C . PHE A 1 115 ? -16.093 74.389 72.408 1.00 12.03 115 PHE A C 1
ATOM 952 O O . PHE A 1 115 ? -15.505 74.251 73.481 1.00 13.02 115 PHE A O 1
ATOM 960 N N . ASP A 1 116 ? -15.479 74.741 71.281 1.00 11.85 116 ASP A N 1
ATOM 961 C CA . ASP A 1 116 ? -14.052 75.022 71.275 1.00 13.52 116 ASP A CA 1
ATOM 962 C C . ASP A 1 116 ? -13.892 76.486 71.669 1.00 14.76 116 ASP A C 1
ATOM 963 O O . ASP A 1 116 ? -14.879 77.180 71.914 1.00 14.49 116 ASP A O 1
ATOM 968 N N . GLU A 1 117 ? -12.655 76.956 71.737 1.00 16.54 117 GLU A N 1
ATOM 969 C CA . GLU A 1 117 ? -12.388 78.330 72.141 1.00 18.46 117 GLU A CA 1
ATOM 970 C C . GLU A 1 117 ? -13.021 79.412 71.262 1.00 18.18 117 GLU A C 1
ATOM 971 O O . GLU A 1 117 ? -13.290 80.518 71.738 1.00 18.48 117 GLU A O 1
ATOM 977 N N . GLN A 1 118 ? -13.263 79.098 69.992 1.00 16.28 118 GLN A N 1
ATOM 978 C CA . GLN A 1 118 ? -13.850 80.060 69.064 1.00 15.98 118 GLN A CA 1
ATOM 979 C C . GLN A 1 118 ? -15.374 80.029 68.996 1.00 14.80 118 GLN A C 1
ATOM 980 O O . GLN A 1 118 ? -15.977 80.664 68.127 1.00 13.61 118 GLN A O 1
ATOM 986 N N . GLY A 1 119 ? -15.993 79.294 69.913 1.00 13.60 119 GLY A N 1
ATOM 987 C CA . GLY A 1 119 ? -17.442 79.218 69.936 1.00 13.66 119 GLY A CA 1
ATOM 988 C C . GLY A 1 119 ? -18.074 78.235 68.965 1.00 12.50 119 GLY A C 1
ATOM 989 O O . GLY A 1 119 ? -19.298 78.200 68.840 1.00 13.51 119 GLY A O 1
ATOM 990 N N . LEU A 1 120 ? -17.257 77.446 68.270 1.00 13.21 120 LEU A N 1
ATOM 991 C CA . LEU A 1 120 ? -17.785 76.452 67.333 1.00 12.78 120 LEU A CA 1
ATOM 992 C C . LEU A 1 120 ? -18.031 75.169 68.115 1.00 11.67 120 LEU A C 1
ATOM 993 O O . LEU A 1 120 ? -17.260 74.834 69.012 1.00 12.41 120 LEU A O 1
ATOM 1006 N N . ALA A 1 122 ? -17.741 71.484 68.880 1.00 10.35 122 ALA A N 1
ATOM 1007 C CA . ALA A 1 122 ? -16.884 70.347 68.544 1.00 9.51 122 ALA A CA 1
ATOM 1008 C C . ALA A 1 122 ? -17.571 68.997 68.742 1.00 10.89 122 ALA A C 1
ATOM 1009 O O . ALA A 1 122 ? -17.264 68.027 68.045 1.00 11.13 122 ALA A O 1
ATOM 1011 N N . ARG A 1 123 ? -18.483 68.927 69.704 1.00 11.02 123 ARG A N 1
ATOM 1012 C CA . ARG A 1 123 ? -19.201 67.688 69.965 1.00 10.41 123 ARG A CA 1
ATOM 1013 C C . ARG A 1 123 ? -20.671 67.959 70.219 1.00 10.81 123 ARG A C 1
ATOM 1014 O O . ARG A 1 123 ? -21.025 68.892 70.942 1.00 10.75 123 ARG A O 1
ATOM 1022 N N . ARG A 1 124 ? -21.517 67.142 69.599 1.00 10.29 124 ARG A N 1
ATOM 1023 C CA . ARG A 1 124 ? -22.959 67.251 69.749 1.00 9.36 124 ARG A CA 1
ATOM 1024 C C . ARG A 1 124 ? -23.545 65.867 70.006 1.00 9.66 124 ARG A C 1
ATOM 1025 O O . ARG A 1 124 ? -23.414 64.967 69.176 1.00 11.07 124 ARG A O 1
ATOM 1033 N N . PHE A 1 125 ? -24.180 65.698 71.160 1.00 9.04 125 PHE A N 1
ATOM 1034 C CA . PHE A 1 125 ? -24.811 64.428 71.516 1.00 7.91 125 PHE A CA 1
ATOM 1035 C C . PHE A 1 125 ? -26.294 64.724 71.687 1.00 8.35 125 PHE A C 1
ATOM 1036 O O . PHE A 1 125 ? -26.691 65.373 72.656 1.00 9.84 125 PHE A O 1
ATOM 1044 N N . ALA A 1 126 ? -27.110 64.264 70.744 1.00 7.63 126 ALA A N 1
ATOM 1045 C CA . ALA A 1 126 ? -28.541 64.521 70.817 1.00 8.64 126 ALA A CA 1
ATOM 1046 C C . ALA A 1 126 ? -29.353 63.239 70.862 1.00 8.42 126 ALA A C 1
ATOM 1047 O O . ALA A 1 126 ? -29.112 62.307 70.092 1.00 7.95 126 ALA A O 1
ATOM 1049 N N . CYS A 1 127 ? -30.300 63.195 71.790 1.00 8.21 127 CYS A N 1
ATOM 1050 C CA . CYS A 1 127 ? -31.193 62.058 71.946 1.00 8.39 127 CYS A CA 1
ATOM 1051 C C . CYS A 1 127 ? -32.579 62.652 71.777 1.00 9.25 127 CYS A C 1
ATOM 1052 O O . CYS A 1 127 ? -32.905 63.674 72.387 1.00 8.86 127 CYS A O 1
ATOM 1055 N N . ILE A 1 128 ? -33.390 62.016 70.943 1.00 8.58 128 ILE A N 1
ATOM 1056 C CA . ILE A 1 128 ? -34.716 62.538 70.636 1.00 9.10 128 ILE A CA 1
ATOM 1057 C C . ILE A 1 128 ? -35.771 61.449 70.558 1.00 9.15 128 ILE A C 1
ATOM 1058 O O . ILE A 1 128 ? -35.522 60.380 70.001 1.00 9.12 128 ILE A O 1
ATOM 1063 N N . ASN A 1 129 ? -36.950 61.722 71.110 1.00 7.63 129 ASN A N 1
ATOM 1064 C CA . ASN A 1 129 ? -38.045 60.768 71.044 1.00 9.04 129 ASN A CA 1
ATOM 1065 C C . ASN A 1 129 ? -39.258 61.451 70.450 1.00 9.93 129 ASN A C 1
ATOM 1066 O O . ASN A 1 129 ? -39.460 62.652 70.628 1.00 10.90 129 ASN A O 1
ATOM 1071 N N . ASP A 1 130 ? -40.061 60.672 69.740 1.00 10.66 130 ASP A N 1
ATOM 1072 C CA . ASP A 1 130 ? -41.210 61.201 69.026 1.00 10.32 130 ASP A CA 1
ATOM 1073 C C . ASP A 1 130 ? -42.570 60.763 69.529 1.00 10.67 130 ASP A C 1
ATOM 1074 O O . ASP A 1 130 ? -42.815 59.578 69.724 1.00 10.63 130 ASP A O 1
ATOM 1087 N N . PRO A 1 132 ? -46.618 60.905 68.612 1.00 12.32 132 PRO A N 1
ATOM 1088 C CA . PRO A 1 132 ? -47.618 61.237 67.595 1.00 13.56 132 PRO A CA 1
ATOM 1089 C C . PRO A 1 132 ? -48.659 62.155 68.222 1.00 12.74 132 PRO A C 1
ATOM 1090 O O . PRO A 1 132 ? -49.072 61.935 69.358 1.00 13.51 132 PRO A O 1
ATOM 1094 N N . ILE A 1 133 ? -49.068 63.186 67.491 1.00 13.13 133 ILE A N 1
ATOM 1095 C CA . ILE A 1 133 ? -50.077 64.116 67.987 1.00 12.14 133 ILE A CA 1
ATOM 1096 C C . ILE A 1 133 ? -51.067 64.442 66.885 1.00 13.45 133 ILE A C 1
ATOM 1097 O O . ILE A 1 133 ? -50.783 64.250 65.702 1.00 13.34 133 ILE A O 1
ATOM 1102 N N . LYS A 1 134 ? -52.239 64.925 67.280 1.00 13.74 134 LYS A N 1
ATOM 1103 C CA . LYS A 1 134 ? -53.236 65.331 66.306 1.00 14.76 134 LYS A CA 1
ATOM 1104 C C . LYS A 1 134 ? -52.889 66.781 65.984 1.00 13.41 134 LYS A C 1
ATOM 1105 O O . LYS A 1 134 ? -52.314 67.487 66.821 1.00 13.47 134 LYS A O 1
ATOM 1111 N N . ALA A 1 135 ? -53.223 67.228 64.778 1.00 13.97 135 ALA A N 1
ATOM 1112 C CA . ALA A 1 135 ? -52.927 68.600 64.382 1.00 14.68 135 ALA A CA 1
ATOM 1113 C C . ALA A 1 135 ? -53.468 69.610 65.396 1.00 15.94 135 ALA A C 1
ATOM 1114 O O . ALA A 1 135 ? -52.856 70.654 65.625 1.00 15.70 135 ALA A O 1
ATOM 1116 N N . GLN A 1 136 ? -54.610 69.299 66.001 1.00 16.64 136 GLN A N 1
ATOM 1117 C CA . GLN A 1 136 ? -55.208 70.203 66.978 1.00 19.24 136 GLN A CA 1
ATOM 1118 C C . GLN A 1 136 ? -54.400 70.324 68.268 1.00 18.87 136 GLN A C 1
ATOM 1119 O O . GLN A 1 136 ? -54.630 71.231 69.067 1.00 19.25 136 GLN A O 1
ATOM 1125 N N . GLU A 1 137 ? -53.451 69.415 68.465 1.00 18.43 137 GLU A N 1
ATOM 1126 C CA . GLU A 1 137 ? -52.612 69.432 69.659 1.00 17.08 137 GLU A CA 1
ATOM 1127 C C . GLU A 1 137 ? -51.360 70.283 69.479 1.00 14.87 137 GLU A C 1
ATOM 1128 O O . GLU A 1 137 ? -50.603 70.479 70.426 1.00 15.77 137 GLU A O 1
ATOM 1134 N N . ARG A 1 138 ? -51.133 70.772 68.265 1.00 12.85 138 ARG A N 1
ATOM 1135 C CA . ARG A 1 138 ? -49.958 71.592 67.987 1.00 12.87 138 ARG A CA 1
ATOM 1136 C C . ARG A 1 138 ? -49.891 72.819 68.886 1.00 14.43 138 ARG A C 1
ATOM 1137 O O . ARG A 1 138 ? -50.903 73.486 69.115 1.00 15.04 138 ARG A O 1
ATOM 1145 N N . LYS A 1 139 ? -48.694 73.120 69.383 1.00 13.60 139 LYS A N 1
ATOM 1146 C CA . LYS A 1 139 ? -48.496 74.280 70.242 1.00 15.44 139 LYS A CA 1
ATOM 1147 C C . LYS A 1 139 ? -47.669 75.376 69.562 1.00 15.44 139 LYS A C 1
ATOM 1148 O O . LYS A 1 139 ? -47.691 76.529 69.994 1.00 16.21 139 LYS A O 1
ATOM 1154 N N . PHE A 1 140 ? -46.950 75.024 68.497 1.00 15.18 140 PHE A N 1
ATOM 1155 C CA . PHE A 1 140 ? -46.111 75.994 67.786 1.00 15.03 140 PHE A CA 1
ATOM 1156 C C . PHE A 1 140 ? -46.792 76.443 66.487 1.00 16.64 140 PHE A C 1
ATOM 1157 O O . PHE A 1 140 ? -47.028 75.632 65.597 1.00 15.88 140 PHE A O 1
ATOM 1165 N N . HIS A 1 141 ? -47.077 77.740 66.367 1.00 18.23 141 HIS A N 1
ATOM 1166 C CA . HIS A 1 141 ? -47.780 78.254 65.188 1.00 19.11 141 HIS A CA 1
ATOM 1167 C C . HIS A 1 141 ? -47.196 79.477 64.473 1.00 19.94 141 HIS A C 1
ATOM 1168 O O . HIS A 1 141 ? -47.823 80.005 63.550 1.00 20.70 141 HIS A O 1
ATOM 1175 N N . TRP A 1 142 ? -46.015 79.929 64.877 1.00 17.75 142 TRP A N 1
ATOM 1176 C CA . TRP A 1 142 ? -45.414 81.107 64.252 1.00 17.48 142 TRP A CA 1
ATOM 1177 C C . TRP A 1 142 ? -44.984 80.864 62.807 1.00 17.45 142 TRP A C 1
ATOM 1178 O O . TRP A 1 142 ? -44.771 79.722 62.396 1.00 17.43 142 TRP A O 1
ATOM 1189 N N . PRO A 1 143 ? -44.870 81.937 62.005 1.00 17.96 143 PRO A N 1
ATOM 1190 C CA . PRO A 1 143 ? -44.455 81.763 60.607 1.00 18.23 143 PRO A CA 1
ATOM 1191 C C . PRO A 1 143 ? -43.108 81.046 60.581 1.00 17.37 143 PRO A C 1
ATOM 1192 O O . PRO A 1 143 ? -42.193 81.431 61.311 1.00 16.97 143 PRO A O 1
ATOM 1196 N N . LEU A 1 144 ? -42.989 80.005 59.758 1.00 16.97 144 LEU A N 1
ATOM 1197 C CA . LEU A 1 144 ? -41.744 79.245 59.683 1.00 17.24 144 LEU A CA 1
ATOM 1198 C C . LEU A 1 144 ? -40.530 80.156 59.680 1.00 15.54 144 LEU A C 1
ATOM 1199 O O . LEU A 1 144 ? -40.419 81.072 58.862 1.00 16.57 144 LEU A O 1
ATOM 1204 N N . GLY A 1 145 ? -39.622 79.890 60.612 1.00 12.96 145 GLY A N 1
ATOM 1205 C CA . GLY A 1 145 ? -38.426 80.694 60.757 1.00 13.81 145 GLY A CA 1
ATOM 1206 C C . GLY A 1 145 ? -38.203 80.960 62.234 1.00 12.59 145 GLY A C 1
ATOM 1207 O O . GLY A 1 145 ? -38.678 80.207 63.081 1.00 12.90 145 GLY A O 1
ATOM 1208 N N . ARG A 1 146 ? -37.500 82.041 62.552 1.00 12.99 146 ARG A N 1
ATOM 1209 C CA . ARG A 1 146 ? -37.211 82.383 63.942 1.00 13.25 146 ARG A CA 1
ATOM 1210 C C . ARG A 1 146 ? -38.455 82.539 64.819 1.00 14.05 146 ARG A C 1
ATOM 1211 O O . ARG A 1 146 ? -39.443 83.151 64.414 1.00 14.63 146 ARG A O 1
ATOM 1219 N N . ARG A 1 147 ? -38.399 81.976 66.022 1.00 13.01 147 ARG A N 1
ATOM 1220 C CA . ARG A 1 147 ? -39.502 82.082 66.972 1.00 13.51 147 ARG A CA 1
ATOM 1221 C C . ARG A 1 147 ? -39.558 83.527 67.468 1.00 15.04 147 ARG A C 1
ATOM 1222 O O . ARG A 1 147 ? -38.541 84.088 67.867 1.00 14.50 147 ARG A O 1
ATOM 1230 N N . PRO A 1 148 ? -40.747 84.154 67.432 1.00 15.45 148 PRO A N 1
ATOM 1231 C CA . PRO A 1 148 ? -40.884 85.539 67.894 1.00 18.92 148 PRO A CA 1
ATOM 1232 C C . PRO A 1 148 ? -40.414 85.687 69.341 1.00 21.23 148 PRO A C 1
ATOM 1233 O O . PRO A 1 148 ? -40.586 84.774 70.148 1.00 21.91 148 PRO A O 1
ATOM 1237 N N . ASP A 1 149 ? -39.824 86.833 69.671 1.00 26.10 149 ASP A N 1
ATOM 1238 C CA . ASP A 1 149 ? -39.346 87.059 71.031 1.00 29.07 149 ASP A CA 1
ATOM 1239 C C . ASP A 1 149 ? -40.502 87.000 72.023 1.00 30.19 149 ASP A C 1
ATOM 1240 O O . ASP A 1 149 ? -40.316 86.642 73.186 1.00 32.21 149 ASP A O 1
ATOM 1245 N N . ASP A 1 150 ? -41.699 87.336 71.554 1.00 30.98 150 ASP A N 1
ATOM 1246 C CA . ASP A 1 150 ? -42.880 87.326 72.406 1.00 31.23 150 ASP A CA 1
ATOM 1247 C C . ASP A 1 150 ? -43.477 85.933 72.564 1.00 29.95 150 ASP A C 1
ATOM 1248 O O . ASP A 1 150 ? -44.429 85.744 73.320 1.00 31.46 150 ASP A O 1
ATOM 1253 N N . HIS A 1 151 ? -42.925 84.953 71.855 1.00 25.61 151 HIS A N 1
ATOM 1254 C CA . HIS A 1 151 ? -43.448 83.598 71.947 1.00 22.10 151 HIS A CA 1
ATOM 1255 C C . HIS A 1 151 ? -42.904 82.869 73.169 1.00 20.80 151 HIS A C 1
ATOM 1256 O O . HIS A 1 151 ? -41.702 82.889 73.431 1.00 20.37 151 HIS A O 1
ATOM 1263 N N . PRO A 1 152 ? -43.790 82.207 73.930 1.00 19.99 152 PRO A N 1
ATOM 1264 C CA . PRO A 1 152 ? -43.383 81.469 75.128 1.00 18.77 152 PRO A CA 1
ATOM 1265 C C . PRO A 1 152 ? -42.378 80.367 74.826 1.00 17.87 152 PRO A C 1
ATOM 1266 O O . PRO A 1 152 ? -42.409 79.759 73.755 1.00 17.56 152 PRO A O 1
ATOM 1270 N N . GLY A 1 153 ? -41.483 80.125 75.778 1.00 17.71 153 GLY A N 1
ATOM 1271 C CA . GLY A 1 153 ? -40.486 79.087 75.606 1.00 17.73 153 GLY A CA 1
ATOM 1272 C C . GLY A 1 153 ? -40.960 77.801 76.245 1.00 16.61 153 GLY A C 1
ATOM 1273 O O . GLY A 1 153 ? -42.110 77.696 76.667 1.00 15.89 153 GLY A O 1
ATOM 1274 N N . LEU A 1 154 ? -40.075 76.815 76.325 1.00 15.43 154 LEU A N 1
ATOM 1275 C CA . LEU A 1 154 ? -40.429 75.533 76.912 1.00 17.38 154 LEU A CA 1
ATOM 1276 C C . LEU A 1 154 ? -41.035 75.685 78.308 1.00 18.17 154 LEU A C 1
ATOM 1277 O O . LEU A 1 154 ? -42.048 75.057 78.621 1.00 21.43 154 LEU A O 1
ATOM 1282 N N . SER A 1 155 ? -40.419 76.527 79.135 1.00 18.87 155 SER A N 1
ATOM 1283 C CA . SER A 1 155 ? -40.891 76.757 80.499 1.00 21.22 155 SER A CA 1
ATOM 1284 C C . SER A 1 155 ? -42.272 77.402 80.574 1.00 20.39 155 SER A C 1
ATOM 1285 O O . SER A 1 155 ? -43.086 77.032 81.420 1.00 19.87 155 SER A O 1
ATOM 1288 N N . GLU A 1 156 ? -42.532 78.372 79.702 1.00 20.20 156 GLU A N 1
ATOM 1289 C CA . GLU A 1 156 ? -43.817 79.061 79.709 1.00 20.02 156 GLU A CA 1
ATOM 1290 C C . GLU A 1 156 ? -44.956 78.216 79.152 1.00 20.46 156 GLU A C 1
ATOM 1291 O O . GLU A 1 156 ? -46.120 78.451 79.474 1.00 20.86 156 GLU A O 1
ATOM 1297 N N . LEU A 1 157 ? -44.628 77.235 78.317 1.00 20.69 157 LEU A N 1
ATOM 1298 C CA . LEU A 1 157 ? -45.650 76.365 77.751 1.00 22.32 157 LEU A CA 1
ATOM 1299 C C . LEU A 1 157 ? -46.000 75.270 78.748 1.00 23.12 157 LEU A C 1
ATOM 1300 O O . LEU A 1 157 ? -47.099 74.718 78.719 1.00 24.76 157 LEU A O 1
ATOM 1305 N N . GLY A 1 158 ? -45.056 74.963 79.633 1.00 22.93 158 GLY A N 1
ATOM 1306 C CA . GLY A 1 158 ? -45.283 73.933 80.629 1.00 25.22 158 GLY A CA 1
ATOM 1307 C C . GLY A 1 158 ? -45.129 72.546 80.040 1.00 26.32 158 GLY A C 1
ATOM 1308 O O . GLY A 1 158 ? -44.842 72.402 78.852 1.00 26.13 158 GLY A O 1
ATOM 1309 N N . LEU A 1 159 ? -45.317 71.523 80.868 1.00 27.31 159 LEU A N 1
ATOM 1310 C CA . LEU A 1 159 ? -45.197 70.144 80.413 1.00 28.04 159 LEU A CA 1
ATOM 1311 C C . LEU A 1 159 ? -46.116 69.935 79.216 1.00 28.26 159 LEU A C 1
ATOM 1312 O O . LEU A 1 159 ? -47.311 70.234 79.276 1.00 27.05 159 LEU A O 1
ATOM 1317 N N . GLU A 1 160 ? -45.552 69.420 78.128 1.00 28.90 160 GLU A N 1
ATOM 1318 C CA . GLU A 1 160 ? -46.321 69.187 76.915 1.00 30.88 160 GLU A CA 1
ATOM 1319 C C . GLU A 1 160 ? -46.668 67.718 76.705 1.00 31.12 160 GLU A C 1
ATOM 1320 O O . GLU A 1 160 ? -45.819 66.917 76.320 1.00 30.59 160 GLU A O 1
ATOM 1326 N N . HIS A 1 161 ? -47.921 67.370 76.971 1.00 32.15 161 HIS A N 1
ATOM 1327 C CA . HIS A 1 161 ? -48.385 66.003 76.784 1.00 33.20 161 HIS A CA 1
ATOM 1328 C C . HIS A 1 161 ? -49.860 66.004 76.411 1.00 32.97 161 HIS A C 1
ATOM 1329 O O . HIS A 1 161 ? -50.538 67.024 76.540 1.00 33.94 161 HIS A O 1
ATOM 1336 N N . HIS A 1 162 ? -50.350 64.866 75.932 1.00 32.42 162 HIS A N 1
ATOM 1337 C CA . HIS A 1 162 ? -51.747 64.748 75.532 1.00 32.21 162 HIS A CA 1
ATOM 1338 C C . HIS A 1 162 ? -52.683 65.220 76.640 1.00 33.07 162 HIS A C 1
ATOM 1339 O O . HIS A 1 162 ? -53.563 66.050 76.407 1.00 34.94 162 HIS A O 1
ATOM 1346 N N . ALA B 1 5 ? -39.014 58.236 100.364 1.00 33.15 5 ALA B N 1
ATOM 1347 C CA . ALA B 1 5 ? -37.779 58.323 101.196 1.00 34.26 5 ALA B CA 1
ATOM 1348 C C . ALA B 1 5 ? -37.776 59.619 102.004 1.00 33.73 5 ALA B C 1
ATOM 1349 O O . ALA B 1 5 ? -38.770 60.348 102.028 1.00 35.41 5 ALA B O 1
ATOM 1351 N N . GLN B 1 6 ? -36.663 59.902 102.673 1.00 32.06 6 GLN B N 1
ATOM 1352 C CA . GLN B 1 6 ? -36.562 61.122 103.464 1.00 31.29 6 GLN B CA 1
ATOM 1353 C C . GLN B 1 6 ? -35.419 62.004 102.964 1.00 29.81 6 GLN B C 1
ATOM 1354 O O . GLN B 1 6 ? -35.635 63.144 102.545 1.00 31.02 6 GLN B O 1
ATOM 1360 N N . VAL B 1 7 ? -34.209 61.462 102.990 1.00 27.28 7 VAL B N 1
ATOM 1361 C CA . VAL B 1 7 ? -33.035 62.191 102.547 1.00 25.21 7 VAL B CA 1
ATOM 1362 C C . VAL B 1 7 ? -32.036 61.234 101.919 1.00 23.38 7 VAL B C 1
ATOM 1363 O O . VAL B 1 7 ? -31.759 60.158 102.458 1.00 23.79 7 VAL B O 1
ATOM 1367 N N . ARG B 1 8 ? -31.510 61.629 100.766 1.00 22.34 8 ARG B N 1
ATOM 1368 C CA . ARG B 1 8 ? -30.544 60.815 100.050 1.00 20.54 8 ARG B CA 1
ATOM 1369 C C . ARG B 1 8 ? -29.406 61.689 99.544 1.00 19.52 8 ARG B C 1
ATOM 1370 O O . ARG B 1 8 ? -29.539 62.371 98.528 1.00 18.96 8 ARG B O 1
ATOM 1378 N N . PRO B 1 9 ? -28.270 61.693 100.260 1.00 18.35 9 PRO B N 1
ATOM 1379 C CA . PRO B 1 9 ? -27.122 62.502 99.845 1.00 16.94 9 PRO B CA 1
ATOM 1380 C C . PRO B 1 9 ? -26.438 61.873 98.634 1.00 15.40 9 PRO B C 1
ATOM 1381 O O . PRO B 1 9 ? -26.594 60.677 98.384 1.00 16.03 9 PRO B O 1
ATOM 1385 N N . PRO B 1 10 ? -25.660 62.664 97.873 1.00 15.69 10 PRO B N 1
ATOM 1386 C CA . PRO B 1 10 ? -25.376 64.091 98.065 1.00 16.37 10 PRO B CA 1
ATOM 1387 C C . PRO B 1 10 ? -26.594 64.991 97.897 1.00 17.36 10 PRO B C 1
ATOM 1388 O O . PRO B 1 10 ? -27.532 64.662 97.169 1.00 15.71 10 PRO B O 1
ATOM 1392 N N . LEU B 1 11 ? -26.550 66.141 98.560 1.00 17.92 11 LEU B N 1
ATOM 1393 C CA . LEU B 1 11 ? -27.634 67.112 98.504 1.00 18.49 11 LEU B CA 1
ATOM 1394 C C . LEU B 1 11 ? -27.194 68.325 97.698 1.00 17.65 11 LEU B C 1
ATOM 1395 O O . LEU B 1 11 ? -26.008 68.646 97.639 1.00 18.48 11 LEU B O 1
ATOM 1400 N N . PRO B 1 12 ? -28.144 69.008 97.047 1.00 19.31 12 PR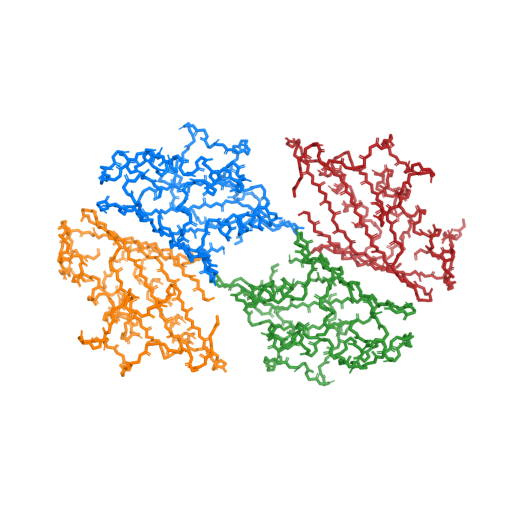O B N 1
ATOM 1401 C CA . PRO B 1 12 ? -27.777 70.191 96.266 1.00 19.84 12 PRO B CA 1
ATOM 1402 C C . PRO B 1 12 ? -27.526 71.359 97.224 1.00 21.09 12 PRO B C 1
ATOM 1403 O O . PRO B 1 12 ? -27.973 71.332 98.370 1.00 21.48 12 PRO B O 1
ATOM 1407 N N . PRO B 1 13 ? -26.791 72.387 96.778 1.00 21.00 13 PRO B N 1
ATOM 1408 C CA . PRO B 1 13 ? -26.187 72.519 95.449 1.00 19.86 13 PRO B CA 1
ATOM 1409 C C . PRO B 1 13 ? -24.983 71.596 95.292 1.00 18.20 13 PRO B C 1
ATOM 1410 O O . PRO B 1 13 ? -24.211 71.396 96.230 1.00 18.16 13 PRO B O 1
ATOM 1414 N N . PHE B 1 14 ? -24.823 71.042 94.097 1.00 15.13 1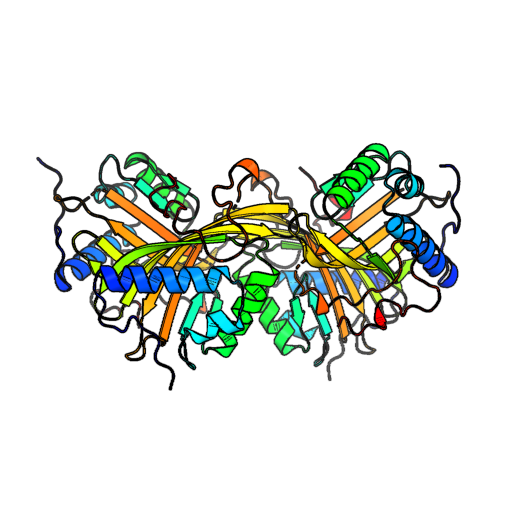4 PHE B N 1
ATOM 1415 C CA . PHE B 1 14 ? -23.729 70.119 93.836 1.00 14.88 14 PHE B CA 1
ATOM 1416 C C . PHE B 1 14 ? -22.404 70.772 93.474 1.00 14.85 14 PHE B C 1
ATOM 1417 O O . PHE B 1 14 ? -22.352 71.911 93.005 1.00 15.12 14 PHE B O 1
ATOM 1425 N N . THR B 1 15 ? -21.329 70.029 93.717 1.00 14.78 15 THR B N 1
ATOM 1426 C CA . THR B 1 15 ? -19.985 70.453 93.358 1.00 13.76 15 THR B CA 1
ATOM 1427 C C . THR B 1 15 ? -19.659 69.416 92.292 1.00 12.84 15 THR B C 1
ATOM 1428 O O . THR B 1 15 ? -20.447 68.494 92.082 1.00 14.00 15 THR B O 1
ATOM 1432 N N . ARG B 1 16 ? -18.525 69.544 91.616 1.00 13.82 16 ARG B N 1
ATOM 1433 C CA . ARG B 1 16 ? -18.192 68.564 90.589 1.00 13.16 16 ARG B CA 1
ATOM 1434 C C . ARG B 1 16 ? -18.105 67.170 91.198 1.00 13.10 16 ARG B C 1
ATOM 1435 O O . ARG B 1 16 ? -18.692 66.224 90.680 1.00 13.02 16 ARG B O 1
ATOM 1443 N N . GLU B 1 17 ? -17.377 67.043 92.304 1.00 12.63 17 GLU B N 1
ATOM 1444 C CA . GLU B 1 17 ? -17.236 65.747 92.957 1.00 12.64 17 GLU B CA 1
ATOM 1445 C C . GLU B 1 17 ? -18.564 65.174 93.442 1.00 13.00 17 GLU B C 1
ATOM 1446 O O . GLU B 1 17 ? -18.841 63.998 93.224 1.00 13.53 17 GLU B O 1
ATOM 1452 N N . SER B 1 18 ? -19.390 65.982 94.101 1.00 12.80 18 SER B N 1
ATOM 1453 C CA . SER B 1 18 ? -20.654 65.450 94.600 1.00 11.91 18 SER B CA 1
ATOM 1454 C C . SER B 1 18 ? -21.621 65.125 93.464 1.00 10.96 18 SER B C 1
ATOM 1455 O O . SER B 1 18 ? -22.441 64.220 93.590 1.00 10.42 18 SER B O 1
ATOM 1458 N N . ALA B 1 19 ? -21.516 65.847 92.353 1.00 11.26 19 ALA B N 1
ATOM 1459 C CA . ALA B 1 19 ? -22.383 65.574 91.207 1.00 10.70 19 ALA B CA 1
ATOM 1460 C C . ALA B 1 19 ? -21.980 64.214 90.633 1.00 11.23 19 ALA B C 1
ATOM 1461 O O . ALA B 1 19 ? -22.832 63.377 90.326 1.00 11.04 19 ALA B O 1
ATOM 1463 N N . ILE B 1 20 ? -20.676 64.001 90.485 1.00 11.54 20 ILE B N 1
ATOM 1464 C CA . ILE B 1 20 ? -20.169 62.737 89.966 1.00 12.10 20 ILE B CA 1
ATOM 1465 C C . ILE B 1 20 ? -20.579 61.586 90.887 1.00 13.06 20 ILE B C 1
ATOM 1466 O O . ILE B 1 20 ? -20.909 60.491 90.418 1.00 13.11 20 ILE B O 1
ATOM 1471 N N . GLU B 1 21 ? -20.573 61.828 92.196 1.00 12.88 21 GLU B N 1
ATOM 1472 C CA . GLU B 1 21 ? -20.979 60.793 93.145 1.00 13.35 21 GLU B CA 1
ATOM 1473 C C . GLU B 1 21 ? -22.476 60.531 92.976 1.00 12.04 21 GLU B C 1
ATOM 1474 O O . GLU B 1 21 ? -22.913 59.380 92.947 1.00 13.05 21 GLU B O 1
ATOM 1480 N N . LYS B 1 22 ? -23.258 61.603 92.866 1.00 11.49 22 LYS B N 1
ATOM 1481 C CA . LYS B 1 22 ? -24.704 61.485 92.692 1.00 10.72 22 LYS B CA 1
ATOM 1482 C C . LYS B 1 22 ? -25.005 60.589 91.491 1.00 10.00 22 LYS B C 1
ATOM 1483 O O . LYS B 1 22 ? -25.865 59.714 91.552 1.00 10.67 22 LYS B O 1
ATOM 1489 N N . ILE B 1 23 ? -24.274 60.818 90.404 1.00 10.44 23 ILE B N 1
ATOM 1490 C CA . ILE B 1 23 ? -24.433 60.049 89.175 1.00 10.51 23 ILE B CA 1
ATOM 1491 C C . ILE B 1 23 ? -24.040 58.579 89.348 1.00 10.64 23 ILE B C 1
ATOM 1492 O O . ILE B 1 23 ? -24.744 57.686 88.873 1.00 10.56 23 ILE B O 1
ATOM 1497 N N . ARG B 1 24 ? -22.930 58.323 90.036 1.00 10.05 24 ARG B N 1
ATOM 1498 C CA . ARG B 1 24 ? -22.490 56.943 90.248 1.00 10.12 24 ARG B CA 1
ATOM 1499 C C . ARG B 1 24 ? -23.503 56.170 91.083 1.00 10.96 24 ARG B C 1
ATOM 1500 O O . ARG B 1 24 ? -23.791 55.010 90.792 1.00 12.16 24 ARG B O 1
ATOM 1508 N N . LEU B 1 25 ? -24.045 56.807 92.117 1.00 11.82 25 LEU B N 1
ATOM 1509 C CA . LEU B 1 25 ? -25.028 56.141 92.963 1.00 12.20 25 LEU B CA 1
ATOM 1510 C C . LEU B 1 25 ? -26.274 55.808 92.153 1.00 11.67 25 LEU B C 1
ATOM 1511 O O . LEU B 1 25 ? -26.859 54.737 92.312 1.00 12.22 25 LEU B O 1
ATOM 1516 N N . ALA B 1 26 ? -26.672 56.725 91.277 1.00 11.59 26 ALA B N 1
ATOM 1517 C CA . ALA B 1 26 ? -27.840 56.510 90.434 1.00 11.04 26 ALA B CA 1
ATOM 1518 C C . ALA B 1 26 ? -27.561 55.346 89.490 1.00 11.86 26 ALA B C 1
ATOM 1519 O O . ALA B 1 26 ? -28.407 54.474 89.300 1.00 12.66 26 ALA B O 1
ATOM 1521 N N . GLU B 1 27 ? -26.367 55.339 88.903 1.00 11.43 27 GLU B N 1
ATOM 1522 C CA . GLU B 1 27 ? -25.981 54.274 87.990 1.00 10.48 27 GLU B CA 1
ATOM 1523 C C . GLU B 1 27 ? -26.065 52.929 88.703 1.00 11.88 27 GLU B C 1
ATOM 1524 O O . GLU B 1 27 ? -26.645 51.979 88.183 1.00 11.35 27 GLU B O 1
ATOM 1530 N N . ASP B 1 28 ? -25.489 52.849 89.898 1.00 10.87 28 ASP B N 1
ATOM 1531 C CA . ASP B 1 28 ? -25.532 51.599 90.652 1.00 11.15 28 ASP B CA 1
ATOM 1532 C C . ASP B 1 28 ? -26.977 51.160 90.881 1.00 12.11 28 ASP B C 1
ATOM 1533 O O . ASP B 1 28 ? -27.299 49.975 90.772 1.00 12.83 28 ASP B O 1
ATOM 1538 N N . GLY B 1 29 ? -27.839 52.122 91.207 1.00 12.14 29 GLY B N 1
ATOM 1539 C CA . GLY B 1 29 ? -29.240 51.821 91.443 1.00 13.08 29 GLY B CA 1
ATOM 1540 C C . GLY B 1 29 ? -29.909 51.196 90.230 1.00 12.78 29 GLY B C 1
ATOM 1541 O O . GLY B 1 29 ? -30.532 50.142 90.331 1.00 14.01 29 GLY B O 1
ATOM 1542 N N . TRP B 1 30 ? -29.779 51.836 89.073 1.00 13.39 30 TRP B N 1
ATOM 1543 C CA . TRP B 1 30 ? -30.388 51.298 87.865 1.00 12.10 30 TRP B CA 1
ATOM 1544 C C . TRP B 1 30 ? -29.773 49.969 87.437 1.00 11.80 30 TRP B C 1
ATOM 1545 O O . TRP B 1 30 ? -30.459 49.133 86.849 1.00 13.33 30 TRP B O 1
ATOM 1556 N N . ASN B 1 31 ? -28.488 49.762 87.727 1.00 11.32 31 ASN B N 1
ATOM 1557 C CA . ASN B 1 31 ? -27.853 48.502 87.358 1.00 12.94 31 ASN B CA 1
ATOM 1558 C C . ASN B 1 31 ? -28.349 47.345 88.211 1.00 14.00 31 ASN B C 1
ATOM 1559 O O . ASN B 1 31 ? -27.955 46.201 87.999 1.00 15.33 31 ASN B O 1
ATOM 1564 N N . SER B 1 32 ? -29.218 47.642 89.173 1.00 15.34 32 SER B N 1
ATOM 1565 C CA . SER B 1 32 ? -29.786 46.597 90.020 1.00 16.29 32 SER B CA 1
ATOM 1566 C C . SER B 1 32 ? -31.058 46.081 89.345 1.00 16.34 32 SER B C 1
ATOM 1567 O O . SER B 1 32 ? -31.561 45.008 89.679 1.00 15.33 32 SER B O 1
ATOM 1570 N N . ARG B 1 33 ? -31.559 46.854 88.384 1.00 15.56 33 ARG B N 1
ATOM 1571 C CA . ARG B 1 33 ? -32.784 46.524 87.650 1.00 15.76 33 ARG B CA 1
ATOM 1572 C C . ARG B 1 33 ? -33.923 46.178 88.605 1.00 16.24 33 ARG B C 1
ATOM 1573 O O . ARG B 1 33 ? -34.757 45.317 88.316 1.00 17.69 33 ARG B O 1
ATOM 1581 N N . ASP B 1 34 ? -33.949 46.870 89.740 1.00 16.36 34 ASP B N 1
ATOM 1582 C CA . ASP B 1 34 ? -34.968 46.668 90.762 1.00 16.72 34 ASP B CA 1
ATOM 1583 C C . ASP B 1 34 ? -35.859 47.908 90.824 1.00 16.82 34 ASP B C 1
ATOM 1584 O O . ASP B 1 34 ? -35.465 48.931 91.379 1.00 16.68 34 ASP B O 1
ATOM 1589 N N . PRO B 1 35 ? -37.073 47.833 90.247 1.00 16.64 35 PRO B N 1
ATOM 1590 C CA . PRO B 1 35 ? -38.010 48.962 90.246 1.00 16.15 35 PRO B CA 1
ATOM 1591 C C . PRO B 1 35 ? -38.205 49.630 91.607 1.00 16.73 35 PRO B C 1
ATOM 1592 O O . PRO B 1 35 ? -38.161 50.854 91.717 1.00 15.52 35 PRO B O 1
ATOM 1596 N N . GLU B 1 36 ? -38.427 48.826 92.642 1.00 17.01 36 GLU B N 1
ATOM 1597 C CA . GLU B 1 36 ? -38.630 49.366 93.983 1.00 17.50 36 GLU B CA 1
ATOM 1598 C C . GLU B 1 36 ? -37.424 50.173 94.448 1.00 16.26 36 GLU B C 1
ATOM 1599 O O . GLU B 1 36 ? -37.551 51.338 94.822 1.00 15.96 36 GLU B O 1
ATOM 1605 N N . ARG B 1 37 ? -36.249 49.556 94.410 1.00 16.10 37 ARG B N 1
ATOM 1606 C CA . ARG B 1 37 ? -35.038 50.233 94.846 1.00 16.41 37 ARG B CA 1
ATOM 1607 C C . ARG B 1 37 ? -34.812 51.539 94.091 1.00 15.79 37 ARG B C 1
ATOM 1608 O O . ARG B 1 37 ? -34.572 52.584 94.693 1.00 15.82 37 ARG B O 1
ATOM 1616 N N . VAL B 1 38 ? -34.898 51.475 92.768 1.00 16.12 38 VAL B N 1
ATOM 1617 C CA . VAL B 1 38 ? -34.683 52.655 91.945 1.00 15.64 38 VAL B CA 1
ATOM 1618 C C . VAL B 1 38 ? -35.681 53.769 92.242 1.00 15.25 38 VAL B C 1
ATOM 1619 O O . VAL B 1 38 ? -35.306 54.938 92.324 1.00 14.04 38 VAL B O 1
ATOM 1623 N N . SER B 1 39 ? -36.947 53.404 92.421 1.00 14.75 39 SER B N 1
ATOM 1624 C CA . SER B 1 39 ? -37.998 54.385 92.676 1.00 16.25 39 SER B CA 1
ATOM 1625 C C . SER B 1 39 ? -37.796 55.243 93.920 1.00 15.55 39 SER B C 1
ATOM 1626 O O . SER B 1 39 ? -38.243 56.387 93.965 1.00 14.62 39 SER B O 1
ATOM 1629 N N . LEU B 1 40 ? -37.126 54.694 94.928 1.00 15.41 40 LEU B N 1
ATOM 1630 C CA . LEU B 1 40 ? -36.909 55.413 96.179 1.00 16.31 40 LEU B CA 1
ATOM 1631 C C . LEU B 1 40 ? -36.053 56.668 96.065 1.00 16.66 40 LEU B C 1
ATOM 1632 O O . LEU B 1 40 ? -36.043 57.501 96.971 1.00 18.96 40 LEU B O 1
ATOM 1637 N N . ALA B 1 41 ? -35.339 56.807 94.956 1.00 16.53 41 ALA B N 1
ATOM 1638 C CA . ALA B 1 41 ? -34.481 57.965 94.751 1.00 15.34 41 ALA B CA 1
ATOM 1639 C C . ALA B 1 41 ? -35.262 59.163 94.231 1.00 15.83 41 ALA B C 1
ATOM 1640 O O . ALA B 1 41 ? -34.719 60.264 94.113 1.00 14.93 41 ALA B O 1
ATOM 1642 N N . TYR B 1 42 ? -36.542 58.946 93.946 1.00 16.06 42 TYR B N 1
ATOM 1643 C CA . TYR B 1 42 ? -37.407 59.987 93.400 1.00 15.84 42 TYR B CA 1
ATOM 1644 C C . TYR B 1 42 ? -38.462 60.454 94.389 1.00 16.03 42 TYR B C 1
ATOM 1645 O O . TYR B 1 42 ? -38.901 59.687 95.240 1.00 15.61 42 TYR B O 1
ATOM 1654 N N . THR B 1 43 ? -38.860 61.719 94.274 1.00 15.74 43 THR B N 1
ATOM 1655 C CA . THR B 1 43 ? -39.876 62.277 95.161 1.00 16.32 43 THR B CA 1
ATOM 1656 C C . THR B 1 43 ? -41.191 61.522 94.988 1.00 17.41 43 THR B C 1
ATOM 1657 O O . THR B 1 43 ? -41.427 60.892 93.957 1.00 17.00 43 THR B O 1
ATOM 1661 N N . LEU B 1 44 ? -42.045 61.583 96.004 1.00 18.09 44 LEU B N 1
ATOM 1662 C CA . LEU B 1 44 ? -43.333 60.903 95.953 1.00 18.74 44 LEU B CA 1
ATOM 1663 C C . LEU B 1 44 ? -44.156 61.384 94.764 1.00 17.46 44 LEU B C 1
ATOM 1664 O O . LEU B 1 44 ? -44.877 60.604 94.144 1.00 17.67 44 LEU B O 1
ATOM 1669 N N . ASP B 1 45 ? -44.034 62.670 94.450 1.00 18.52 45 ASP B N 1
ATOM 1670 C CA . ASP B 1 45 ? -44.760 63.268 93.334 1.00 19.79 45 ASP B CA 1
ATOM 1671 C C . ASP B 1 45 ? -43.793 63.653 92.218 1.00 19.06 45 ASP B C 1
ATOM 1672 O O . ASP B 1 45 ? -43.921 64.712 91.606 1.00 17.53 45 ASP B O 1
ATOM 1677 N N . THR B 1 46 ? -42.824 62.783 91.959 1.00 17.26 46 THR B N 1
ATOM 1678 C CA . THR B 1 46 ? -41.829 63.029 90.925 1.00 16.29 46 THR B CA 1
ATOM 1679 C C . THR B 1 46 ? -42.482 63.155 89.547 1.00 16.71 46 THR B C 1
ATOM 1680 O O . THR B 1 46 ? -43.459 62.470 89.253 1.00 15.99 46 THR B O 1
ATOM 1684 N N . GLN B 1 47 ? -41.950 64.047 88.715 1.00 15.02 47 GLN B N 1
ATOM 1685 C CA . GLN B 1 47 ? -42.480 64.246 87.366 1.00 15.83 47 GLN B CA 1
ATOM 1686 C C . GLN B 1 47 ? -41.443 63.755 86.369 1.00 15.14 47 GLN B C 1
ATOM 1687 O O . GLN B 1 47 ? -40.304 64.221 86.362 1.00 14.72 47 GLN B O 1
ATOM 1693 N N . TRP B 1 48 ? -41.857 62.820 85.522 1.00 13.93 48 TRP B N 1
ATOM 1694 C CA . TRP B 1 48 ? -40.977 62.214 84.532 1.00 12.80 48 TRP B CA 1
ATOM 1695 C C . TRP B 1 48 ? -41.455 62.267 83.092 1.00 13.60 48 TRP B C 1
ATOM 1696 O O . TRP B 1 48 ? -42.650 62.203 82.816 1.00 14.73 48 TRP B O 1
ATOM 1707 N N . ARG B 1 49 ? -40.500 62.377 82.179 1.00 14.43 49 ARG B N 1
ATOM 1708 C CA . ARG B 1 49 ? -40.793 62.233 80.765 1.00 12.22 49 ARG B CA 1
ATOM 1709 C C . ARG B 1 49 ? -39.661 61.308 80.354 1.00 12.48 49 ARG B C 1
ATOM 1710 O O . ARG B 1 49 ? -38.488 61.685 80.410 1.00 13.96 49 ARG B O 1
ATOM 1718 N N . ASN B 1 50 ? -40.013 60.072 80.022 1.00 12.07 50 ASN B N 1
ATOM 1719 C CA . ASN B 1 50 ? -39.039 59.087 79.579 1.00 12.33 50 ASN B CA 1
ATOM 1720 C C . ASN B 1 50 ? -39.460 58.813 78.147 1.00 12.53 50 ASN B C 1
ATOM 1721 O O . ASN B 1 50 ? -40.510 58.214 77.904 1.00 12.40 50 ASN B O 1
ATOM 1726 N N . ARG B 1 51 ? -38.638 59.273 77.208 1.00 11.32 51 ARG B N 1
ATOM 1727 C CA . ARG B 1 51 ? -38.933 59.155 75.784 1.00 10.53 51 ARG B CA 1
ATOM 1728 C C . ARG B 1 51 ? -40.243 59.906 75.546 1.00 10.85 51 ARG B C 1
ATOM 1729 O O . ARG B 1 51 ? -40.317 61.102 75.824 1.00 13.07 51 ARG B O 1
ATOM 1737 N N . ALA B 1 52 ? -41.275 59.233 75.051 1.00 11.96 52 ALA B N 1
ATOM 1738 C CA . ALA B 1 52 ? -42.545 59.912 74.801 1.00 13.45 52 ALA B CA 1
ATOM 1739 C C . ALA B 1 52 ? -43.605 59.522 75.828 1.00 15.16 52 ALA B C 1
ATOM 1740 O O . ALA B 1 52 ? -44.804 59.676 75.587 1.00 16.15 52 ALA B O 1
ATOM 1742 N N . GLU B 1 53 ? -43.146 59.040 76.979 1.00 16.01 53 GLU B N 1
ATOM 1743 C CA . GLU B 1 53 ? -44.018 58.599 78.064 1.00 17.51 53 GLU B CA 1
ATOM 1744 C C . GLU B 1 53 ? -43.826 59.503 79.284 1.00 17.94 53 GLU B C 1
ATOM 1745 O O . GLU B 1 53 ? -42.728 60.010 79.513 1.00 17.07 53 GLU B O 1
ATOM 1751 N N . PHE B 1 54 ? -44.885 59.696 80.067 1.00 17.21 54 PHE B N 1
ATOM 1752 C CA . PHE B 1 54 ? -44.805 60.546 81.255 1.00 16.32 54 PHE B CA 1
ATOM 1753 C C . PHE B 1 54 ? -45.212 59.818 82.534 1.00 17.47 54 PHE B C 1
ATOM 1754 O O . PHE B 1 54 ? -46.002 58.876 82.500 1.00 18.14 54 PHE B O 1
ATOM 1762 N N . ALA B 1 55 ? -44.658 60.268 83.658 1.00 17.85 55 ALA B N 1
ATOM 1763 C CA . ALA B 1 55 ? -44.967 59.711 84.974 1.00 18.03 55 ALA B CA 1
ATOM 1764 C C . ALA B 1 55 ? -45.189 60.920 85.879 1.00 18.19 55 ALA B C 1
ATOM 1765 O O . ALA B 1 55 ? -44.448 61.901 85.792 1.00 16.89 55 ALA B O 1
ATOM 1767 N N . HIS B 1 56 ? -46.203 60.860 86.741 1.00 18.17 56 HIS B N 1
ATOM 1768 C CA . HIS B 1 56 ? -46.503 61.992 87.610 1.00 19.53 56 HIS B CA 1
ATOM 1769 C C . HIS B 1 56 ? -46.345 61.747 89.105 1.00 18.55 56 HIS B C 1
ATOM 1770 O O . HIS B 1 56 ? -46.690 62.604 89.915 1.00 19.60 56 HIS B O 1
ATOM 1777 N N . ASN B 1 57 ? -45.843 60.573 89.466 1.00 18.61 57 ASN B N 1
ATOM 1778 C CA . ASN B 1 57 ? -45.591 60.238 90.863 1.00 18.52 57 ASN B CA 1
ATOM 1779 C C . ASN B 1 57 ? -44.671 59.027 90.927 1.00 19.03 57 ASN B C 1
ATOM 1780 O O . ASN B 1 57 ? -44.445 58.361 89.916 1.00 16.55 57 ASN B O 1
ATOM 1785 N N . ARG B 1 58 ? -44.125 58.754 92.108 1.00 18.74 58 ARG B N 1
ATOM 1786 C CA . ARG B 1 58 ? -43.212 57.632 92.277 1.00 17.79 58 ARG B CA 1
ATOM 1787 C C . ARG B 1 58 ? -43.832 56.303 91.875 1.00 17.95 58 ARG B C 1
ATOM 1788 O O . ARG B 1 58 ? -43.156 55.441 91.314 1.00 17.67 58 ARG B O 1
ATOM 1796 N N . GLU B 1 59 ? -45.119 56.138 92.161 1.00 18.70 59 GLU B N 1
ATOM 1797 C CA . GLU B 1 59 ? -45.808 54.898 91.833 1.00 20.44 59 GLU B CA 1
ATOM 1798 C C . GLU B 1 59 ? -45.821 54.658 90.321 1.00 19.08 59 GLU B C 1
ATOM 1799 O O . GLU B 1 59 ? -45.540 53.550 89.860 1.00 20.28 59 GLU B O 1
ATOM 1805 N N . GLU B 1 60 ? -46.137 55.692 89.547 1.00 19.98 60 GLU B N 1
ATOM 1806 C CA . GLU B 1 60 ? -46.165 55.550 88.092 1.00 19.12 60 GLU B CA 1
ATOM 1807 C C . GLU B 1 60 ? -44.750 55.325 87.573 1.00 18.61 60 GLU B C 1
ATOM 1808 O O . GLU B 1 60 ? -44.545 54.635 86.575 1.00 17.81 60 GLU B O 1
ATOM 1814 N N . ALA B 1 61 ? -43.773 55.908 88.261 1.00 18.27 61 ALA B N 1
ATOM 1815 C CA . ALA B 1 61 ? -42.379 55.753 87.870 1.00 18.89 61 ALA B CA 1
ATOM 1816 C C . ALA B 1 61 ? -41.978 54.294 88.043 1.00 18.46 61 ALA B C 1
ATOM 1817 O O . ALA B 1 61 ? -41.345 53.706 87.166 1.00 18.26 61 ALA B O 1
ATOM 1819 N N . LYS B 1 62 ? -42.354 53.712 89.178 1.00 18.38 62 LYS B N 1
ATOM 1820 C CA . LYS B 1 62 ? -42.036 52.318 89.453 1.00 18.02 62 LYS B CA 1
ATOM 1821 C C . LYS B 1 62 ? -42.718 51.398 88.441 1.00 17.75 62 LYS B C 1
ATOM 1822 O O . LYS B 1 62 ? -42.136 50.399 88.013 1.00 17.35 62 LYS B O 1
ATOM 1828 N N . ALA B 1 63 ? -43.951 51.733 88.061 1.00 17.87 63 ALA B N 1
ATOM 1829 C CA . ALA B 1 63 ? -44.685 50.923 87.091 1.00 17.56 63 ALA B CA 1
ATOM 1830 C C . ALA B 1 63 ? -43.926 50.906 85.768 1.00 17.10 63 ALA B C 1
ATOM 1831 O O . ALA B 1 63 ? -43.816 49.868 85.118 1.00 18.16 63 ALA B O 1
ATOM 1833 N N . PHE B 1 64 ? -43.402 52.064 85.376 1.00 17.49 64 PHE B N 1
ATOM 1834 C CA . PHE B 1 64 ? -42.633 52.170 84.144 1.00 16.41 64 PHE B CA 1
ATOM 1835 C C . PHE B 1 64 ? -41.386 51.293 84.228 1.00 15.83 64 PHE B C 1
ATOM 1836 O O . PHE B 1 64 ? -41.057 50.571 83.286 1.00 15.66 64 PHE B O 1
ATOM 1844 N N . LEU B 1 65 ? -40.692 51.365 85.359 1.00 15.38 65 LEU B N 1
ATOM 1845 C CA . LEU B 1 65 ? -39.478 50.582 85.558 1.00 14.58 65 LEU B CA 1
ATOM 1846 C C . LEU B 1 65 ? -39.755 49.089 85.466 1.00 15.52 65 LEU B C 1
ATOM 1847 O O . LEU B 1 65 ? -38.941 48.329 84.946 1.00 14.55 65 LEU B O 1
ATOM 1852 N N . THR B 1 66 ? -40.911 48.667 85.967 1.00 15.75 66 THR B N 1
ATOM 1853 C CA . THR B 1 66 ? -41.265 47.258 85.918 1.00 16.83 66 THR B CA 1
ATOM 1854 C C . THR B 1 66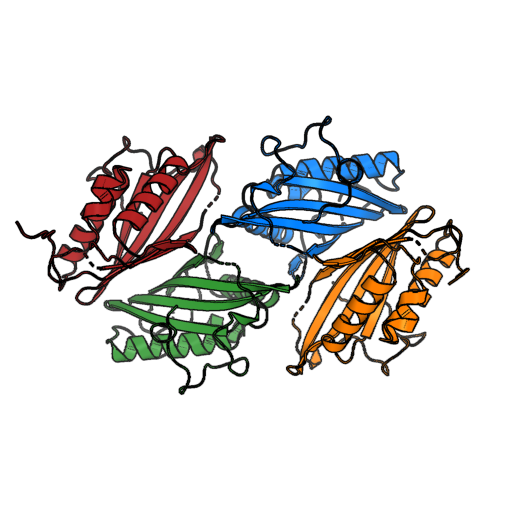 ? -41.442 46.832 84.461 1.00 16.53 66 THR B C 1
ATOM 1855 O O . THR B 1 66 ? -40.978 45.764 84.060 1.00 18.12 66 THR B O 1
ATOM 1859 N N . ARG B 1 67 ? -42.101 47.669 83.667 1.00 16.92 67 ARG B N 1
ATOM 1860 C CA . ARG B 1 67 ? -42.298 47.357 82.253 1.00 17.93 67 ARG B CA 1
ATOM 1861 C C . ARG B 1 67 ? -40.948 47.372 81.534 1.00 17.95 67 ARG B C 1
ATOM 1862 O O . ARG B 1 67 ? -40.654 46.504 80.708 1.00 17.50 67 ARG B O 1
ATOM 1870 N N . LYS B 1 68 ? -40.131 48.364 81.867 1.00 17.69 68 LYS B N 1
ATOM 1871 C CA . LYS B 1 68 ? -38.809 48.530 81.268 1.00 16.81 68 LYS B CA 1
ATOM 1872 C C . LYS B 1 68 ? -37.947 47.274 81.296 1.00 16.80 68 LYS B C 1
ATOM 1873 O O . LYS B 1 68 ? -37.494 46.800 80.253 1.00 16.53 68 LYS B O 1
ATOM 1879 N N . TRP B 1 69 ? -37.718 46.733 82.488 1.00 16.33 69 TRP B N 1
ATOM 1880 C CA . TRP B 1 69 ? -36.879 45.554 82.609 1.00 17.55 69 TRP B CA 1
ATOM 1881 C C . TRP B 1 69 ? -37.552 44.230 82.281 1.00 17.17 69 TRP B C 1
ATOM 1882 O O . TRP B 1 69 ? -36.953 43.167 82.427 1.00 18.31 69 TRP B O 1
ATOM 1893 N N . ALA B 1 70 ? -38.797 44.299 81.822 1.00 19.56 70 ALA B N 1
ATOM 1894 C CA . ALA B 1 70 ? -39.511 43.100 81.405 1.00 20.03 70 ALA B CA 1
ATOM 1895 C C . ALA B 1 70 ? -39.260 43.049 79.898 1.00 20.23 70 ALA B C 1
ATOM 1896 O O . ALA B 1 70 ? -39.477 42.028 79.244 1.00 22.08 70 ALA B O 1
ATOM 1898 N N . LYS B 1 71 ? -38.777 44.175 79.374 1.00 19.72 71 LYS B N 1
ATOM 1899 C CA . LYS B 1 71 ? -38.469 44.352 77.958 1.00 19.87 71 LYS B CA 1
ATOM 1900 C C . LYS B 1 71 ? -36.960 44.353 77.682 1.00 19.02 71 LYS B C 1
ATOM 1901 O O . LYS B 1 71 ? -36.490 43.678 76.766 1.00 17.04 71 LYS B O 1
ATOM 1907 N N . GLU B 1 72 ? -36.209 45.114 78.475 1.00 17.10 72 GLU B N 1
ATOM 1908 C CA . GLU B 1 72 ? -34.757 45.220 78.307 1.00 15.46 72 GLU B CA 1
ATOM 1909 C C . GLU B 1 72 ? -34.030 44.220 79.206 1.00 16.35 72 GLU B C 1
ATOM 1910 O O . GLU B 1 72 ? -33.820 44.467 80.393 1.00 16.79 72 GLU B O 1
ATOM 1916 N N . LEU B 1 73 ? -33.639 43.094 78.616 1.00 16.21 73 LEU B N 1
ATOM 1917 C CA . LEU B 1 73 ? -32.980 42.011 79.342 1.00 15.25 73 LEU B CA 1
ATOM 1918 C C . LEU B 1 73 ? -31.452 42.102 79.385 1.00 14.49 73 LEU B C 1
ATOM 1919 O O . LEU B 1 73 ? -30.819 42.603 78.453 1.00 13.16 73 LEU B O 1
ATOM 1924 N N . ASP B 1 74 ? -30.867 41.592 80.467 1.00 14.16 74 ASP B N 1
ATOM 1925 C CA . ASP B 1 74 ? -29.418 41.624 80.653 1.00 13.99 74 ASP B CA 1
ATOM 1926 C C . ASP B 1 74 ? -28.916 43.056 80.513 1.00 13.22 74 ASP B C 1
ATOM 1927 O O . ASP B 1 74 ? -27.906 43.328 79.869 1.00 14.43 74 ASP B O 1
ATOM 1932 N N . TYR B 1 75 ? -29.645 43.958 81.154 1.00 11.58 75 TYR B N 1
ATOM 1933 C CA . TYR B 1 75 ? -29.374 45.391 81.145 1.00 11.42 75 TYR B CA 1
ATOM 1934 C C . TYR B 1 75 ? -28.110 45.812 81.899 1.00 11.37 75 TYR B C 1
ATOM 1935 O O . TYR B 1 75 ? -27.947 45.507 83.079 1.00 13.33 75 TYR B O 1
ATOM 1944 N N . ARG B 1 76 ? -27.219 46.508 81.195 1.00 11.76 76 ARG B N 1
ATOM 1945 C CA . ARG B 1 76 ? -25.969 47.018 81.767 1.00 11.57 76 ARG B CA 1
ATOM 1946 C C . ARG B 1 76 ? -25.841 48.489 81.391 1.00 11.41 76 ARG B C 1
ATOM 1947 O O . ARG B 1 76 ? -25.808 48.835 80.207 1.00 12.30 76 ARG B O 1
ATOM 1955 N N . LEU B 1 77 ? -25.742 49.338 82.412 1.00 9.75 77 LEU B N 1
ATOM 1956 C CA . LEU B 1 77 ? -25.684 50.789 82.248 1.00 9.50 77 LEU B CA 1
ATOM 1957 C C . LEU B 1 77 ? -24.421 51.512 82.702 1.00 9.33 77 LEU B C 1
ATOM 1958 O O . LEU B 1 77 ? -23.764 51.108 83.658 1.00 9.72 77 LEU B O 1
ATOM 1963 N N . ILE B 1 78 ? -24.105 52.601 82.006 1.00 10.16 78 ILE B N 1
ATOM 1964 C CA . ILE B 1 78 ? -22.977 53.459 82.359 1.00 10.50 78 ILE B CA 1
ATOM 1965 C C . ILE B 1 78 ? -23.449 54.902 82.216 1.00 10.84 78 ILE B C 1
ATOM 1966 O O . ILE B 1 78 ? -23.909 55.309 81.144 1.00 10.71 78 ILE B O 1
ATOM 1971 N N . LYS B 1 79 ? -23.360 55.661 83.303 1.00 10.16 79 LYS B N 1
ATOM 1972 C CA . LYS B 1 79 ? -23.749 57.068 83.295 1.00 10.76 79 LYS B CA 1
ATOM 1973 C C . LYS B 1 79 ? -22.484 57.913 83.414 1.00 10.53 79 LYS B C 1
ATOM 1974 O O . LYS B 1 79 ? -21.477 57.466 83.970 1.00 11.66 79 LYS B O 1
ATOM 1980 N N . GLU B 1 80 ? -22.536 59.138 82.904 1.00 10.37 80 GLU B N 1
ATOM 1981 C CA . GLU B 1 80 ? -21.391 60.035 82.982 1.00 9.46 80 GLU B CA 1
ATOM 1982 C C . GLU B 1 80 ? -21.830 61.492 83.006 1.00 10.06 80 GLU B C 1
ATOM 1983 O O . GLU B 1 80 ? -22.739 61.895 82.286 1.00 11.75 80 GLU B O 1
ATOM 1989 N N . LEU B 1 81 ? -21.175 62.283 83.842 1.00 10.19 81 LEU B N 1
ATOM 1990 C CA . LEU B 1 81 ? -21.493 63.699 83.961 1.00 10.75 81 LEU B CA 1
ATOM 1991 C C . LEU B 1 81 ? -21.259 64.490 82.679 1.00 10.99 81 LEU B C 1
ATOM 1992 O O . LEU B 1 81 ? -20.269 64.267 81.978 1.00 11.38 81 LEU B O 1
ATOM 1997 N N . TRP B 1 82 ? -22.183 65.394 82.357 1.00 9.94 82 TRP B N 1
ATOM 1998 C CA . TRP B 1 82 ? -21.976 66.276 81.215 1.00 8.92 82 TRP B CA 1
ATOM 1999 C C . TRP B 1 82 ? -21.757 67.655 81.825 1.00 9.93 82 TRP B C 1
ATOM 2000 O O . TRP B 1 82 ? -20.724 68.278 81.611 1.00 10.48 82 TRP B O 1
ATOM 2011 N N . ALA B 1 83 ? -22.737 68.115 82.600 1.00 9.77 83 ALA B N 1
ATOM 2012 C CA . ALA B 1 83 ? -22.656 69.423 83.244 1.00 11.09 83 ALA B CA 1
ATOM 2013 C C . ALA B 1 83 ? -23.575 69.470 84.457 1.00 10.84 83 ALA B C 1
ATOM 2014 O O . ALA B 1 83 ? -24.466 68.638 84.601 1.00 10.23 83 ALA B O 1
ATOM 2016 N N . PHE B 1 84 ? -23.349 70.437 85.341 1.00 11.42 84 PHE B N 1
ATOM 2017 C CA . PHE B 1 84 ? -24.178 70.571 86.532 1.00 11.26 84 PHE B CA 1
ATOM 2018 C C . PHE B 1 84 ? -24.284 72.039 86.920 1.00 11.69 84 PHE B C 1
ATOM 2019 O O . PHE B 1 84 ? -23.380 72.834 86.649 1.00 11.43 84 PHE B O 1
ATOM 2027 N N . THR B 1 85 ? -25.402 72.399 87.537 1.00 12.39 85 THR B N 1
ATOM 2028 C CA . THR B 1 85 ? -25.624 73.776 87.955 1.00 14.83 85 THR B CA 1
ATOM 2029 C C . THR B 1 85 ? -26.636 73.782 89.086 1.00 15.73 85 THR B C 1
ATOM 2030 O O . THR B 1 85 ? -27.793 73.397 88.897 1.00 14.96 85 THR B O 1
ATOM 2034 N N . ASP B 1 86 ? -26.189 74.209 90.263 1.00 16.21 86 ASP B N 1
ATOM 2035 C CA . ASP B 1 86 ? -27.041 74.278 91.441 1.00 17.98 86 ASP B CA 1
ATOM 2036 C C . ASP B 1 86 ? -27.638 72.918 91.801 1.00 15.64 86 ASP B C 1
ATOM 2037 O O . ASP B 1 86 ? -26.919 72.020 92.237 1.00 17.03 86 ASP B O 1
ATOM 2042 N N . ASN B 1 87 ? -28.946 72.762 91.622 1.00 13.89 87 ASN B N 1
ATOM 2043 C CA . ASN B 1 87 ? -29.610 71.504 91.947 1.00 13.21 87 ASN B CA 1
ATOM 2044 C C . ASN B 1 87 ? -29.915 70.675 90.705 1.00 12.55 87 ASN B C 1
ATOM 2045 O O . ASN B 1 87 ? -30.670 69.703 90.768 1.00 13.25 87 ASN B O 1
ATOM 2050 N N . ARG B 1 88 ? -29.313 71.058 89.584 1.00 11.75 88 ARG B N 1
ATOM 2051 C CA . ARG B 1 88 ? -29.513 70.351 88.324 1.00 11.04 88 ARG B CA 1
ATOM 2052 C C . ARG B 1 88 ? -28.251 69.652 87.832 1.00 11.32 88 ARG B C 1
ATOM 2053 O O . ARG B 1 88 ? -27.142 70.158 87.988 1.00 12.10 88 ARG B O 1
ATOM 2061 N N . ILE B 1 89 ? -28.434 68.482 87.234 1.00 11.62 89 ILE B N 1
ATOM 2062 C CA . ILE B 1 89 ? -27.319 67.728 86.680 1.00 9.57 89 ILE B CA 1
ATOM 2063 C C . ILE B 1 89 ? -27.730 67.227 85.298 1.00 8.85 89 ILE B C 1
ATOM 2064 O O . ILE B 1 89 ? -28.857 66.779 85.110 1.00 10.30 89 ILE B O 1
ATOM 2069 N N . ALA B 1 90 ? -26.819 67.331 84.336 1.00 9.66 90 ALA B N 1
ATOM 2070 C CA . ALA B 1 90 ? -27.066 66.848 82.981 1.00 8.83 90 ALA B CA 1
ATOM 2071 C C . ALA B 1 90 ? -26.162 65.629 82.845 1.00 8.78 90 ALA B C 1
ATOM 2072 O O . ALA B 1 90 ? -24.951 65.715 83.057 1.00 10.11 90 ALA B O 1
A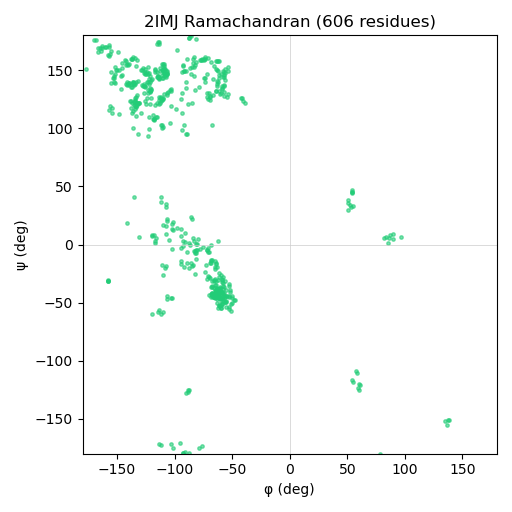TOM 2074 N N . VAL B 1 91 ? -26.761 64.500 82.492 1.00 7.99 91 VAL B N 1
ATOM 2075 C CA . VAL B 1 91 ? -26.043 63.237 82.380 1.00 8.71 91 VAL B CA 1
ATOM 2076 C C . VAL B 1 91 ? -26.151 62.576 81.010 1.00 7.91 91 VAL B C 1
ATOM 2077 O O . VAL B 1 91 ? -27.216 62.589 80.392 1.00 9.00 91 VAL B O 1
ATOM 2081 N N . ARG B 1 92 ? -25.043 62.006 80.543 1.00 8.94 92 ARG B N 1
ATOM 2082 C CA . ARG B 1 92 ? -25.023 61.262 79.286 1.00 10.27 92 ARG B CA 1
ATOM 2083 C C . ARG B 1 92 ? -24.892 59.809 79.713 1.00 9.72 92 ARG B C 1
ATOM 2084 O O . ARG B 1 92 ? -24.246 59.508 80.721 1.00 10.44 92 ARG B O 1
ATOM 2092 N N . TYR B 1 93 ? -25.501 58.903 78.965 1.00 8.13 93 TYR B N 1
ATOM 2093 C CA . TYR B 1 93 ? -25.401 57.503 79.326 1.00 8.17 93 TYR B CA 1
ATOM 2094 C C . TYR B 1 93 ? -25.648 56.570 78.164 1.00 7.27 93 TYR B C 1
ATOM 2095 O O . TYR B 1 93 ? -26.028 56.990 77.072 1.00 8.15 93 TYR B O 1
ATOM 2104 N N . ALA B 1 94 ? -25.400 55.291 78.409 1.00 9.05 94 ALA B N 1
ATOM 2105 C CA . ALA B 1 94 ? -25.627 54.266 77.406 1.00 8.24 94 ALA B CA 1
ATOM 2106 C C . ALA B 1 94 ? -25.837 52.962 78.141 1.00 8.56 94 ALA B C 1
ATOM 2107 O O . ALA B 1 94 ? -25.299 52.759 79.230 1.00 9.66 94 ALA B O 1
ATOM 2109 N N . TYR B 1 95 ? -26.650 52.091 77.563 1.00 7.70 95 TYR B N 1
ATOM 2110 C CA . TYR B 1 95 ? -26.869 50.793 78.171 1.00 8.31 95 TYR B CA 1
ATOM 2111 C C . TYR B 1 95 ? -27.089 49.751 77.092 1.00 9.05 95 TYR B C 1
ATOM 2112 O O . TYR B 1 95 ? -27.634 50.043 76.025 1.00 10.35 95 TYR B O 1
ATOM 2121 N N . GLU B 1 96 ? -26.605 48.542 77.352 1.00 8.35 96 GLU B N 1
ATOM 2122 C CA . GLU B 1 96 ? -26.745 47.449 76.403 1.00 9.26 96 GLU B CA 1
ATOM 2123 C C . GLU B 1 96 ? -27.721 46.426 76.954 1.00 10.52 96 GLU B C 1
ATOM 2124 O O . GLU B 1 96 ? -27.756 46.171 78.161 1.00 11.44 96 GLU B O 1
ATOM 2130 N N . TRP B 1 97 ? -28.518 45.851 76.061 1.00 10.63 97 TRP B N 1
ATOM 2131 C CA . TRP B 1 97 ? -29.537 44.886 76.451 1.00 11.68 97 TRP B CA 1
ATOM 2132 C C . TRP B 1 97 ? -30.000 44.097 75.234 1.00 11.53 97 TRP B C 1
ATOM 2133 O O . TRP B 1 97 ? -29.677 44.445 74.104 1.00 10.64 97 TRP B O 1
ATOM 2144 N N . HIS B 1 98 ? -30.755 43.029 75.473 1.00 12.04 98 HIS B N 1
ATOM 2145 C CA . HIS B 1 98 ? -31.301 42.239 74.379 1.00 12.65 98 HIS B CA 1
ATOM 2146 C C . HIS B 1 98 ? -32.788 42.085 74.643 1.00 14.58 98 HIS B C 1
ATOM 2147 O O . HIS B 1 98 ? -33.228 42.104 75.794 1.00 14.05 98 HIS B O 1
ATOM 2154 N N . ASP B 1 99 ? -33.567 41.967 73.578 1.00 16.11 99 ASP B N 1
ATOM 2155 C CA . ASP B 1 99 ? -35.006 41.841 73.736 1.00 19.25 99 ASP B CA 1
ATOM 2156 C C . ASP B 1 99 ? -35.440 40.398 73.933 1.00 20.55 99 ASP B C 1
ATOM 2157 O O . ASP B 1 99 ? -34.611 39.487 73.964 1.00 19.52 99 ASP B O 1
ATOM 2162 N N . ASP B 1 100 ? -36.747 40.202 74.086 1.00 24.42 100 ASP B N 1
ATOM 2163 C CA . ASP B 1 100 ? -37.308 38.869 74.278 1.00 26.64 100 ASP B CA 1
ATOM 2164 C C . ASP B 1 100 ? -36.878 37.982 73.123 1.00 26.74 100 ASP B C 1
ATOM 2165 O O . ASP B 1 100 ? -36.712 36.771 73.275 1.00 28.02 100 ASP B O 1
ATOM 2170 N N . SER B 1 101 ? -36.714 38.596 71.958 1.00 26.66 101 SER B N 1
ATOM 2171 C CA . SER B 1 101 ? -36.319 37.864 70.765 1.00 25.38 101 SER B CA 1
ATOM 2172 C C . SER B 1 101 ? -34.854 37.432 70.796 1.00 23.73 101 SER B C 1
ATOM 2173 O O . SER B 1 101 ? -34.453 36.548 70.045 1.00 24.26 101 SER B O 1
ATOM 2176 N N . GLY B 1 102 ? -34.057 38.050 71.663 1.00 22.97 102 GLY B N 1
ATOM 2177 C CA . GLY B 1 102 ? -32.649 37.693 71.750 1.00 19.70 102 GLY B CA 1
ATOM 2178 C C . GLY B 1 102 ? -31.722 38.600 70.954 1.00 18.31 102 GLY B C 1
ATOM 2179 O O . GLY B 1 102 ? -30.521 38.345 70.845 1.00 17.86 102 GLY B O 1
ATOM 2180 N N . ASN B 1 103 ? -32.281 39.666 70.393 1.00 15.37 103 ASN B N 1
ATOM 2181 C CA . ASN B 1 103 ? -31.506 40.614 69.603 1.00 13.70 103 ASN B CA 1
ATOM 2182 C C . ASN B 1 103 ? -30.955 41.715 70.498 1.00 12.17 103 ASN B C 1
ATOM 2183 O O . ASN B 1 103 ? -31.646 42.195 71.392 1.00 12.20 103 ASN B O 1
ATOM 2188 N N . TRP B 1 104 ? -29.711 42.111 70.247 1.00 11.92 104 TRP B N 1
ATOM 2189 C CA . TRP B 1 104 ? -29.049 43.128 71.053 1.00 11.09 104 TRP B CA 1
ATOM 2190 C C . TRP B 1 104 ? -29.170 44.558 70.562 1.00 10.91 104 TRP B C 1
ATOM 2191 O O . TRP B 1 104 ? -29.326 44.820 69.369 1.00 10.96 104 TRP B O 1
ATOM 2202 N N . PHE B 1 105 ? -29.075 45.478 71.513 1.00 10.55 105 PHE B N 1
ATOM 2203 C CA . PHE B 1 105 ? -29.161 46.906 71.240 1.00 11.39 105 PHE B CA 1
ATOM 2204 C C . PHE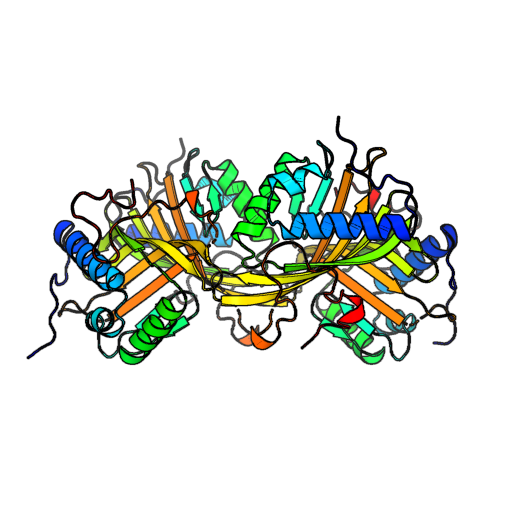 B 1 105 ? -28.243 47.659 72.185 1.00 10.19 105 PHE B C 1
ATOM 2205 O O . PHE B 1 105 ? -27.883 47.161 73.255 1.00 11.26 105 PHE B O 1
ATOM 2213 N N . ARG B 1 106 ? -27.844 48.855 71.767 1.00 10.76 106 ARG B N 1
ATOM 2214 C CA . ARG B 1 106 ? -27.097 49.744 72.639 1.00 10.06 106 ARG B CA 1
ATOM 2215 C C . ARG B 1 106 ? -27.998 50.962 72.596 1.00 9.85 106 ARG B C 1
ATOM 2216 O O . ARG B 1 106 ? -28.372 51.436 71.516 1.00 10.12 106 ARG B O 1
ATOM 2224 N N . SER B 1 107 ? -28.396 51.432 73.767 1.00 9.16 107 SER B N 1
ATOM 2225 C CA . SER B 1 107 ? -29.253 52.594 73.854 1.00 8.91 107 SER B CA 1
ATOM 2226 C C . SER B 1 107 ? -28.411 53.762 74.329 1.00 9.44 107 SER B C 1
ATOM 2227 O O . SER B 1 107 ? -27.649 53.638 75.290 1.00 10.14 107 SER B O 1
ATOM 2230 N N . TYR B 1 108 ? -28.532 54.885 73.629 1.00 8.95 108 TYR B N 1
ATOM 2231 C CA . TYR B 1 108 ? -27.800 56.091 73.970 1.00 8.88 108 TYR B CA 1
ATOM 2232 C C . TYR B 1 108 ? -28.788 57.072 74.572 1.00 8.24 108 TYR B C 1
ATOM 2233 O O . TYR B 1 108 ? -29.852 57.323 74.001 1.00 8.55 108 TYR B O 1
ATOM 2242 N N . GLY B 1 109 ? -28.444 57.627 75.726 1.00 8.33 109 GLY B N 1
ATOM 2243 C CA . GLY B 1 109 ? -29.360 58.555 76.347 1.00 8.56 109 GLY B CA 1
ATOM 2244 C C . GLY B 1 109 ? -28.757 59.799 76.953 1.00 7.61 109 GLY B C 1
ATOM 2245 O O . GLY B 1 109 ? -27.557 59.873 77.230 1.00 8.54 109 GLY B O 1
ATOM 2246 N N . ASN B 1 110 ? -29.617 60.796 77.124 1.00 7.72 110 ASN B N 1
ATOM 2247 C CA . ASN B 1 110 ? -29.262 62.064 77.746 1.00 8.42 110 ASN B CA 1
ATOM 2248 C C . ASN B 1 110 ? -30.391 62.265 78.747 1.00 8.61 110 ASN B C 1
ATOM 2249 O O . ASN B 1 110 ? -31.565 62.273 78.364 1.00 8.35 110 ASN B O 1
ATOM 2254 N N . GLU B 1 111 ? -30.054 62.391 80.023 1.00 9.65 111 GLU B N 1
ATOM 2255 C CA . GLU B 1 111 ? -31.081 62.618 81.024 1.00 9.98 111 GLU B CA 1
ATOM 2256 C C . GLU B 1 111 ? -30.732 63.856 81.834 1.00 10.78 111 GLU B C 1
ATOM 2257 O O . GLU B 1 111 ? -29.574 64.072 82.216 1.00 10.37 111 GLU B O 1
ATOM 2263 N N . ASN B 1 112 ? -31.743 64.680 82.073 1.00 10.81 112 ASN B N 1
ATOM 2264 C CA . ASN B 1 112 ? -31.572 65.906 82.831 1.00 11.10 112 ASN B CA 1
ATOM 2265 C C . ASN B 1 112 ? -32.337 65.774 84.136 1.00 10.94 112 ASN B C 1
ATOM 2266 O O . ASN B 1 112 ? -33.539 65.492 84.149 1.00 10.41 112 ASN B O 1
ATOM 2271 N N . TRP B 1 113 ? -31.610 65.965 85.234 1.00 10.88 113 TRP B N 1
ATOM 2272 C CA . TRP B 1 113 ? -32.151 65.808 86.578 1.00 10.89 113 TRP B CA 1
ATOM 2273 C C . TRP B 1 113 ? -32.249 67.088 87.400 1.00 10.75 113 TRP B C 1
ATOM 2274 O O . TRP B 1 113 ? -31.435 68.000 87.263 1.00 12.32 113 TRP B O 1
ATOM 2285 N N . GLU B 1 114 ? -33.244 67.129 88.280 1.00 11.20 114 GLU B N 1
ATOM 2286 C CA . GLU B 1 114 ? -33.430 68.259 89.183 1.00 13.51 114 GLU B CA 1
ATOM 2287 C C . GLU B 1 114 ? -33.815 67.689 90.546 1.00 12.18 114 GLU B C 1
ATOM 2288 O O . GLU B 1 114 ? -34.793 66.952 90.665 1.00 14.24 114 GLU B O 1
ATOM 2294 N N . PHE B 1 115 ? -33.042 68.040 91.572 1.00 13.47 115 PHE B N 1
ATOM 2295 C CA . PHE B 1 115 ? -33.256 67.524 92.923 1.00 13.52 115 PHE B CA 1
ATOM 2296 C C . PHE B 1 115 ? -33.789 68.523 93.943 1.00 15.59 115 PHE B C 1
ATOM 2297 O O . PHE B 1 115 ? -33.523 69.722 93.853 1.00 14.95 115 PHE B O 1
ATOM 2305 N N . ASP B 1 116 ? -34.532 68.011 94.924 1.00 15.47 116 ASP B N 1
ATOM 2306 C CA . ASP B 1 116 ? -35.053 68.861 95.987 1.00 17.25 116 ASP B CA 1
ATOM 2307 C C . ASP B 1 116 ? -33.982 68.934 97.072 1.00 18.95 116 ASP B C 1
ATOM 2308 O O . ASP B 1 116 ? -32.910 68.341 96.932 1.00 18.31 116 ASP B O 1
ATOM 2313 N N . GLU B 1 117 ? -34.259 69.658 98.150 1.00 20.90 117 GLU B N 1
ATOM 2314 C CA . GLU B 1 117 ? -33.282 69.804 99.224 1.00 22.66 117 GLU B CA 1
ATOM 2315 C C . GLU B 1 117 ? -32.955 68.509 99.958 1.00 22.13 117 GLU B C 1
ATOM 2316 O O . GLU B 1 117 ? -31.918 68.411 100.614 1.00 23.84 117 GLU B O 1
ATOM 2322 N N . GLN B 1 118 ? -33.831 67.516 99.843 1.00 22.12 118 GLN B N 1
ATOM 2323 C CA . GLN B 1 118 ? -33.615 66.233 100.502 1.00 21.75 118 GLN B CA 1
ATOM 2324 C C . GLN B 1 118 ? -32.790 65.278 99.644 1.00 19.41 118 GLN B C 1
ATOM 2325 O O . GLN B 1 118 ? -32.538 64.144 100.041 1.00 19.16 118 GLN B O 1
ATOM 2331 N N . GLY B 1 119 ? -32.376 65.734 98.466 1.00 18.04 119 GLY B N 1
ATOM 2332 C CA . GLY B 1 119 ? -31.587 64.884 97.592 1.00 15.91 119 GLY B CA 1
ATOM 2333 C C . GLY B 1 119 ? -32.399 63.956 96.707 1.00 14.97 119 GLY B C 1
ATOM 2334 O O . GLY B 1 119 ? -31.830 63.163 95.958 1.00 14.00 119 GLY B O 1
ATOM 2335 N N . LEU B 1 120 ? -33.726 64.034 96.792 1.00 14.87 120 LEU B N 1
ATOM 2336 C CA . LEU B 1 120 ? -34.586 63.190 95.963 1.00 15.33 120 LEU B CA 1
ATOM 2337 C C . LEU B 1 120 ? -34.827 63.906 94.638 1.00 15.34 120 LEU B C 1
ATOM 2338 O O . LEU B 1 120 ? -34.849 65.134 94.597 1.00 14.03 120 LEU B O 1
ATOM 2351 N N . ALA B 1 122 ? -36.943 65.417 91.841 1.00 13.82 122 ALA B N 1
ATOM 2352 C CA . ALA B 1 122 ? -38.289 65.926 91.608 1.00 13.79 122 ALA B CA 1
ATOM 2353 C C . ALA B 1 122 ? -38.681 65.914 90.136 1.00 15.33 122 ALA B C 1
ATOM 2354 O O . ALA B 1 122 ? -39.857 65.757 89.811 1.00 14.41 122 ALA B O 1
ATOM 2356 N N . ARG B 1 123 ? -37.698 66.095 89.255 1.00 14.24 123 ARG B N 1
ATOM 2357 C CA . ARG B 1 123 ? -37.947 66.104 87.814 1.00 14.22 123 ARG B CA 1
ATOM 2358 C C . ARG B 1 123 ? -36.881 65.319 87.059 1.00 12.93 123 ARG B C 1
ATOM 2359 O O . ARG B 1 123 ? -35.687 65.456 87.327 1.00 13.35 123 ARG B O 1
ATOM 2367 N N . ARG B 1 124 ? -37.327 64.497 86.114 1.00 13.14 124 ARG B N 1
ATOM 2368 C CA . ARG B 1 124 ? -36.431 63.695 85.290 1.00 11.74 124 ARG B CA 1
ATOM 2369 C C . ARG B 1 124 ? -36.894 63.799 83.842 1.00 12.00 124 ARG B C 1
ATOM 2370 O O . ARG B 1 124 ? -38.031 63.452 83.520 1.00 14.37 124 ARG B O 1
ATOM 2378 N N . PHE B 1 125 ? -36.018 64.300 82.978 1.00 10.15 125 PHE B N 1
ATOM 2379 C CA . PHE B 1 125 ? -36.324 64.423 81.558 1.00 10.14 125 PHE B CA 1
ATOM 2380 C C . PHE B 1 125 ? -35.315 63.545 80.835 1.00 9.38 125 PHE B C 1
ATOM 2381 O O . PHE B 1 125 ? -34.137 63.886 80.761 1.00 9.65 125 PHE B O 1
ATOM 2389 N N . ALA B 1 126 ? -35.767 62.413 80.308 1.00 9.82 126 ALA B N 1
ATOM 2390 C CA . ALA B 1 126 ? -34.850 61.507 79.628 1.00 9.56 126 ALA B CA 1
ATOM 2391 C C . ALA B 1 126 ? -35.229 61.197 78.188 1.00 8.40 126 ALA B C 1
ATOM 2392 O O . ALA B 1 126 ? -36.382 60.900 77.884 1.00 10.39 126 ALA B O 1
ATOM 2394 N N . CYS B 1 127 ? -34.240 61.284 77.305 1.00 8.33 127 CYS B N 1
ATOM 2395 C CA . CYS B 1 127 ? -34.424 60.975 75.890 1.00 8.90 127 CYS B CA 1
ATOM 2396 C C . CYS B 1 127 ? -33.425 59.867 75.608 1.00 8.68 127 CYS B C 1
ATOM 2397 O O . CYS B 1 127 ? -32.255 59.964 75.992 1.00 9.13 127 CYS B O 1
ATOM 2400 N N . ILE B 1 128 ? -33.890 58.808 74.954 1.00 10.41 128 ILE B N 1
ATOM 2401 C CA . ILE B 1 128 ? -33.041 57.653 74.672 1.00 8.48 128 ILE B CA 1
ATOM 2402 C C . ILE B 1 128 ? -33.309 57.103 73.278 1.00 7.83 128 ILE B C 1
ATOM 2403 O O . ILE B 1 128 ? -34.458 57.014 72.852 1.00 9.41 128 ILE B O 1
ATOM 2408 N N . ASN B 1 129 ? -32.250 56.734 72.565 1.00 8.02 129 ASN B N 1
ATOM 2409 C CA . ASN B 1 129 ? -32.407 56.159 71.238 1.00 7.46 129 ASN B CA 1
ATOM 2410 C C . ASN B 1 129 ? -31.756 54.785 71.216 1.00 8.23 129 ASN B C 1
ATOM 2411 O O . ASN B 1 129 ? -30.677 54.592 71.780 1.00 9.35 129 ASN B O 1
ATOM 2416 N N . ASP B 1 130 ? -32.427 53.832 70.577 1.00 9.52 130 ASP B N 1
ATOM 2417 C CA . ASP B 1 130 ? -31.940 52.458 70.515 1.00 10.83 130 ASP B CA 1
ATOM 2418 C C . ASP B 1 130 ? -31.282 52.144 69.179 1.00 10.33 130 ASP B C 1
ATOM 2419 O O . ASP B 1 130 ? -31.847 52.419 68.123 1.00 12.22 130 ASP B O 1
ATOM 2432 N N . PRO B 1 132 ? -29.545 48.986 66.972 1.00 10.10 132 PRO B N 1
ATOM 2433 C CA . PRO B 1 132 ? -29.289 47.543 66.943 1.00 9.89 132 PRO B CA 1
ATOM 2434 C C . PRO B 1 132 ? -27.787 47.281 66.851 1.00 10.00 132 PRO B C 1
ATOM 2435 O O . PRO B 1 132 ? -27.062 48.049 66.226 1.00 10.63 132 PRO B O 1
ATOM 2439 N N . ILE B 1 133 ? -27.320 46.215 67.494 1.00 9.98 133 ILE B N 1
ATOM 2440 C CA . ILE B 1 133 ? -25.910 45.842 67.426 1.00 9.80 133 ILE B CA 1
ATOM 2441 C C . ILE B 1 133 ? -25.817 44.325 67.394 1.00 10.81 133 ILE B C 1
ATOM 2442 O O . ILE B 1 133 ? -26.753 43.630 67.783 1.00 11.57 133 ILE B O 1
ATOM 2447 N N . LYS B 1 134 ? -24.693 43.817 66.910 1.00 12.01 134 LYS B N 1
ATOM 2448 C CA . LYS B 1 134 ? -24.493 42.380 66.881 1.00 13.31 134 LYS B CA 1
ATOM 2449 C C . LYS B 1 134 ? -24.000 42.010 68.271 1.00 13.48 134 LYS B C 1
ATOM 2450 O O . LYS B 1 134 ? -23.400 42.833 68.966 1.00 14.62 134 LYS B O 1
ATOM 2456 N N . ALA B 1 135 ? -24.266 40.775 68.677 1.00 15.07 135 ALA B N 1
ATOM 2457 C CA . ALA B 1 135 ? -23.864 40.300 69.988 1.00 15.80 135 ALA B CA 1
ATOM 2458 C C . ALA B 1 135 ? -22.383 40.533 70.264 1.00 14.40 135 ALA B C 1
ATOM 2459 O O . ALA B 1 135 ? -22.016 40.927 71.369 1.00 15.14 135 ALA B O 1
ATOM 2461 N N . GLN B 1 136 ? -21.532 40.305 69.266 1.00 14.81 136 GLN B N 1
ATOM 2462 C CA . GLN B 1 136 ? -20.097 40.484 69.467 1.00 15.66 136 GLN B CA 1
ATOM 2463 C C . GLN B 1 136 ? -19.667 41.942 69.584 1.00 15.03 136 GLN B C 1
ATOM 2464 O O . GLN B 1 136 ? -18.497 42.221 69.843 1.00 14.98 136 GLN B O 1
ATOM 2470 N N . GLU B 1 137 ? -20.604 42.868 69.400 1.00 13.61 137 GLU B N 1
ATOM 2471 C CA . GLU B 1 137 ? -20.287 44.290 69.495 1.00 13.32 137 GLU B CA 1
ATOM 2472 C C . GLU B 1 137 ? -20.509 44.876 70.890 1.00 13.10 137 GLU B C 1
ATOM 2473 O O . GLU B 1 137 ? -20.262 46.060 71.111 1.00 13.49 137 GLU B O 1
ATOM 2479 N N . ARG B 1 138 ? -20.978 44.056 71.824 1.00 12.06 138 ARG B N 1
ATOM 2480 C CA . ARG B 1 138 ? -21.208 44.520 73.193 1.00 12.31 138 ARG B CA 1
ATOM 2481 C C . ARG B 1 138 ? -19.914 45.054 73.798 1.00 12.93 138 ARG B C 1
ATOM 2482 O O . ARG B 1 138 ? -18.863 44.421 73.692 1.00 14.18 138 ARG B O 1
ATOM 2490 N N . LYS B 1 139 ? -19.996 46.218 74.436 1.00 13.36 139 LYS B N 1
ATOM 2491 C CA . LYS B 1 139 ? -18.825 46.837 75.051 1.00 15.60 139 LYS B CA 1
ATOM 2492 C C . LYS B 1 139 ? -18.865 46.777 76.569 1.00 15.01 139 LYS B C 1
ATOM 2493 O O . LYS B 1 139 ? -17.831 46.913 77.228 1.00 16.26 139 LYS B O 1
ATOM 2499 N N . PHE B 1 140 ? -20.054 46.582 77.126 1.00 15.05 140 PHE B N 1
ATOM 2500 C CA . PHE B 1 140 ? -20.190 46.536 78.573 1.00 16.31 140 PHE B CA 1
ATOM 2501 C C . PHE B 1 140 ? -20.116 45.109 79.081 1.00 17.75 140 PHE B C 1
ATOM 2502 O O . PHE B 1 140 ? -20.997 44.288 78.808 1.00 16.80 140 PHE B O 1
ATOM 2510 N N . HIS B 1 141 ? -19.054 44.823 79.825 1.00 18.98 141 HIS B N 1
ATOM 2511 C CA . HIS B 1 141 ? -18.837 43.494 80.366 1.00 20.71 141 HIS B CA 1
ATOM 2512 C C . HIS B 1 141 ? -18.544 43.485 81.863 1.00 20.42 141 HIS B C 1
ATOM 2513 O O . HIS B 1 141 ? -17.509 43.977 82.312 1.00 22.42 141 HIS B O 1
ATOM 2520 N N . TRP B 1 142 ? -19.478 42.926 82.625 1.00 19.03 142 TRP B N 1
ATOM 2521 C CA . TRP B 1 142 ? -19.343 42.791 84.069 1.00 17.35 142 TRP B CA 1
ATOM 2522 C C . TRP B 1 142 ? -20.562 42.040 84.585 1.00 19.10 142 TRP B C 1
ATOM 2523 O O . TRP B 1 142 ? -21.630 42.086 83.975 1.00 17.86 142 TRP B O 1
ATOM 2534 N N . PRO B 1 143 ? -20.408 41.301 85.696 1.00 19.39 143 PRO B N 1
ATOM 2535 C CA . PRO B 1 143 ? -21.529 40.546 86.263 1.00 19.94 143 PRO B CA 1
ATOM 2536 C C . PRO B 1 143 ? -22.718 41.466 86.499 1.00 20.55 143 PRO B C 1
ATOM 2537 O O . PRO B 1 143 ? -22.563 42.524 87.110 1.00 19.44 143 PRO B O 1
ATOM 2541 N N . LEU B 1 144 ? -23.896 41.073 86.015 1.00 20.40 144 LEU B N 1
ATOM 2542 C CA . LEU B 1 144 ? -25.088 41.897 86.191 1.00 20.48 144 LEU B CA 1
ATOM 2543 C C . LEU B 1 144 ? -25.105 42.499 87.582 1.00 20.02 144 LEU B C 1
ATOM 2544 O O . LEU B 1 144 ? -25.047 41.786 88.585 1.00 20.32 144 LEU B O 1
ATOM 2549 N N . GLY B 1 145 ? -25.176 43.822 87.625 1.00 18.72 145 GLY B N 1
ATOM 2550 C CA . GLY B 1 145 ? -25.174 44.535 88.884 1.00 17.62 145 GLY B CA 1
ATOM 2551 C C . GLY B 1 145 ? -24.298 45.766 88.761 1.00 16.77 145 GLY B C 1
ATOM 2552 O O . GLY B 1 145 ? -24.141 46.321 87.668 1.00 16.54 145 GLY B O 1
ATOM 2553 N N . ARG B 1 146 ? -23.706 46.182 89.876 1.00 14.80 146 ARG B N 1
ATOM 2554 C CA . ARG B 1 146 ? -22.855 47.364 89.893 1.00 13.91 146 ARG B CA 1
ATOM 2555 C C . ARG B 1 146 ? -21.632 47.266 88.990 1.00 14.14 146 ARG B C 1
ATOM 2556 O O . ARG B 1 146 ? -20.908 46.269 89.011 1.00 13.96 146 ARG B O 1
ATOM 2564 N N . ARG B 1 147 ? -21.406 48.307 88.190 1.00 12.70 147 ARG B N 1
ATOM 2565 C CA . ARG B 1 147 ? -20.246 48.341 87.305 1.00 13.15 147 ARG B CA 1
ATOM 2566 C C . ARG B 1 147 ? -18.996 48.424 88.183 1.00 12.14 147 ARG B C 1
ATOM 2567 O O . ARG B 1 147 ? -18.908 49.268 89.073 1.00 12.16 147 ARG B O 1
ATOM 2575 N N . PRO B 1 148 ? -18.016 47.536 87.953 1.00 12.70 148 PRO B N 1
ATOM 2576 C CA . PRO B 1 148 ? -16.779 47.528 88.740 1.00 13.03 148 PRO B CA 1
ATOM 2577 C C . PRO B 1 148 ? -16.056 48.873 88.795 1.00 13.93 148 PRO B C 1
ATOM 2578 O O . PRO B 1 148 ? -16.165 49.694 87.878 1.00 14.35 148 PRO B O 1
ATOM 2582 N N . ASP B 1 149 ? -15.310 49.083 89.877 1.00 14.80 149 ASP B N 1
ATOM 2583 C CA . ASP B 1 149 ? -14.562 50.319 90.082 1.00 15.95 149 ASP B CA 1
ATOM 2584 C C . ASP B 1 149 ? -13.660 50.686 88.905 1.00 17.48 149 ASP B C 1
ATOM 2585 O O . ASP B 1 149 ? -13.605 51.846 88.496 1.00 18.96 149 ASP B O 1
ATOM 2590 N N . ASP B 1 150 ? -12.948 49.701 88.363 1.00 20.38 150 ASP B N 1
ATOM 2591 C CA . ASP B 1 150 ? -12.018 49.968 87.268 1.00 22.79 150 ASP B CA 1
ATOM 2592 C C . ASP B 1 150 ? -12.522 49.781 85.839 1.00 23.54 150 ASP B C 1
ATOM 2593 O O . ASP B 1 150 ? -11.731 49.855 84.903 1.00 24.79 150 ASP B O 1
ATOM 2598 N N . HIS B 1 151 ? -13.816 49.533 85.656 1.00 23.13 151 HIS B N 1
ATOM 2599 C CA . HIS B 1 151 ? -14.336 49.383 84.298 1.00 22.91 151 HIS B CA 1
ATOM 2600 C C . HIS B 1 151 ? -14.321 50.784 83.699 1.00 22.90 151 HIS B C 1
ATOM 2601 O O . HIS B 1 151 ? -14.793 51.729 84.324 1.00 23.74 151 HIS B O 1
ATOM 2608 N N . PRO B 1 152 ? -13.764 50.942 82.488 1.00 24.17 152 PRO B N 1
ATOM 2609 C CA . PRO B 1 152 ? -13.724 52.272 81.872 1.00 23.42 152 PRO B CA 1
ATOM 2610 C C . PRO B 1 152 ? -15.088 52.957 81.797 1.00 22.63 152 PRO B C 1
ATOM 2611 O O . PRO B 1 152 ? -16.125 52.298 81.689 1.00 22.56 152 PRO B O 1
ATOM 2615 N N . GLY B 1 153 ? -15.066 54.285 81.866 1.00 21.11 153 GLY B N 1
ATOM 2616 C CA . GLY B 1 153 ? -16.287 55.067 81.809 1.00 20.12 153 GLY B CA 1
ATOM 2617 C C . GLY B 1 153 ? -16.822 55.238 80.401 1.00 19.03 153 GLY B C 1
ATOM 2618 O O . GLY B 1 153 ? -16.276 54.689 79.443 1.00 17.34 153 GLY B O 1
ATOM 2619 N N . LEU B 1 154 ? -17.887 56.025 80.280 1.00 18.07 154 LEU B N 1
ATOM 2620 C CA . LEU B 1 154 ? -18.544 56.268 79.002 1.00 19.56 154 LEU B CA 1
ATOM 2621 C C . LEU B 1 154 ? -17.643 56.828 77.902 1.00 21.69 154 LEU B C 1
ATOM 2622 O O . LEU B 1 154 ? -17.693 56.366 76.760 1.00 22.92 154 LEU B O 1
ATOM 2627 N N . SER B 1 155 ? -16.824 57.818 78.241 1.00 22.67 155 SER B N 1
ATOM 2628 C CA . SER B 1 155 ? -15.937 58.444 77.264 1.00 24.66 155 SER B CA 1
ATOM 2629 C C . SER B 1 155 ? -14.656 57.661 76.985 1.00 26.75 155 SER B C 1
ATOM 2630 O O . SER B 1 155 ? -13.835 58.085 76.171 1.00 26.54 155 SER B O 1
ATOM 2633 N N . GLU B 1 156 ? -14.492 56.519 77.644 1.00 28.36 156 GLU B N 1
ATOM 2634 C CA . GLU B 1 156 ? -13.290 55.704 77.468 1.00 30.32 156 GLU B CA 1
ATOM 2635 C C . GLU B 1 156 ? -13.513 54.458 76.611 1.00 30.82 156 GLU B C 1
ATOM 2636 O O . GLU B 1 156 ? -12.599 53.651 76.437 1.00 30.39 156 GLU B O 1
ATOM 2642 N N . LEU B 1 157 ? -14.717 54.301 76.071 1.00 30.04 157 LEU B N 1
ATOM 2643 C CA . LEU B 1 157 ? -15.034 53.123 75.270 1.00 30.81 157 LEU B CA 1
ATOM 2644 C C . LEU B 1 157 ? -15.151 53.376 73.768 1.00 30.90 157 LEU B C 1
ATOM 2645 O O . LEU B 1 157 ? -15.695 52.550 73.034 1.00 31.78 157 LEU B O 1
ATOM 2650 N N . GLY B 1 158 ? -14.636 54.516 73.319 1.00 31.33 158 GLY B N 1
ATOM 2651 C CA . GLY B 1 158 ? -14.685 54.852 71.906 1.00 31.68 158 GLY B CA 1
ATOM 2652 C C . GLY B 1 158 ? -16.061 54.728 71.278 1.00 31.32 158 GLY B C 1
ATOM 2653 O O . GLY B 1 158 ? -16.189 54.298 70.130 1.00 30.34 158 GLY B O 1
ATOM 2654 N N . LEU B 1 159 ? -17.093 55.108 72.024 1.00 31.17 159 LEU B N 1
ATOM 2655 C CA . LEU B 1 159 ? -18.461 55.032 71.524 1.00 31.44 159 LEU B CA 1
ATOM 2656 C C . LEU B 1 159 ? -18.719 56.049 70.417 1.00 32.48 159 LEU B C 1
ATOM 2657 O O . LEU B 1 159 ? -19.697 55.939 69.679 1.00 30.63 159 LEU B O 1
ATOM 2662 N N . GLU B 1 160 ? -17.836 57.036 70.300 1.00 33.35 160 GLU B N 1
ATOM 2663 C CA . GLU B 1 160 ? -17.982 58.063 69.276 1.00 35.60 160 GLU B CA 1
ATOM 2664 C C . GLU B 1 160 ? -16.975 57.871 68.146 1.00 35.87 160 GLU B C 1
ATOM 2665 O O . GLU B 1 160 ? -16.390 56.798 67.996 1.00 36.55 160 GLU B O 1
ATOM 2671 N N . ALA C 1 5 ? -18.549 41.216 38.093 1.00 31.67 5 ALA C N 1
ATOM 2672 C CA . ALA C 1 5 ? -18.997 40.328 36.981 1.00 30.09 5 ALA C CA 1
ATOM 2673 C C . ALA C 1 5 ? -20.127 39.409 37.435 1.00 29.94 5 ALA C C 1
ATOM 2674 O O . ALA C 1 5 ? -20.462 38.435 36.753 1.00 30.02 5 ALA C O 1
ATOM 2676 N N . GLN C 1 6 ? -20.723 39.715 38.582 1.00 27.70 6 GLN C N 1
ATOM 2677 C CA . GLN C 1 6 ? -21.790 38.868 39.087 1.00 26.92 6 GLN C CA 1
ATOM 2678 C C . GLN C 1 6 ? -23.006 38.839 38.172 1.00 24.33 6 GLN C C 1
ATOM 2679 O O . GLN C 1 6 ? -23.297 39.796 37.455 1.00 24.24 6 GLN C O 1
ATOM 2685 N N . VAL C 1 7 ? -23.699 37.709 38.198 1.00 21.76 7 VAL C N 1
ATOM 2686 C CA . VAL C 1 7 ? -24.901 37.493 37.411 1.00 19.59 7 VAL C CA 1
ATOM 2687 C C . VAL C 1 7 ? -25.936 37.068 38.440 1.00 17.99 7 VAL C C 1
ATOM 2688 O O . VAL C 1 7 ? -25.714 36.110 39.182 1.00 17.77 7 VAL C O 1
ATOM 2692 N N . ARG C 1 8 ? -27.050 37.788 38.508 1.00 16.88 8 ARG C N 1
ATOM 2693 C CA . ARG C 1 8 ? -28.085 37.472 39.484 1.00 17.65 8 ARG C CA 1
ATOM 2694 C C . ARG C 1 8 ? -29.442 37.213 38.852 1.00 16.40 8 ARG C C 1
ATOM 2695 O O . ARG C 1 8 ? -30.210 38.140 38.615 1.00 15.56 8 ARG C O 1
ATOM 2703 N N . PRO C 1 9 ? -29.758 35.942 38.570 1.00 17.66 9 PRO C N 1
ATOM 2704 C CA . PRO C 1 9 ? -31.050 35.610 37.966 1.00 16.45 9 PRO C CA 1
ATOM 2705 C C . PRO C 1 9 ? -32.165 35.720 39.004 1.00 15.24 9 PRO C C 1
ATOM 2706 O O . PRO C 1 9 ? -31.909 35.673 40.207 1.00 16.51 9 PRO C O 1
ATOM 2710 N N . PRO C 1 10 ? -33.419 35.862 38.552 1.00 15.06 10 PRO C N 1
ATOM 2711 C CA . PRO C 1 10 ? -33.855 35.925 37.152 1.00 14.66 10 PRO C CA 1
ATOM 2712 C C . PRO C 1 10 ? -33.281 37.108 36.380 1.00 15.28 10 PRO C C 1
ATOM 2713 O O . PRO C 1 10 ? -33.080 38.190 36.934 1.00 14.72 10 PRO C O 1
ATOM 2717 N N . LEU C 1 11 ? -33.028 36.889 35.095 1.00 15.69 11 LEU C N 1
ATOM 2718 C CA . LEU C 1 11 ? -32.484 37.917 34.217 1.00 14.91 11 LEU C CA 1
ATOM 2719 C C . LEU C 1 11 ? -33.575 38.414 33.275 1.00 14.48 11 LEU C C 1
ATOM 2720 O O . LEU C 1 11 ? -34.470 37.659 32.899 1.00 15.28 11 LEU C O 1
ATOM 2725 N N . PRO C 1 12 ? -33.523 39.701 32.890 1.00 12.96 12 PRO C N 1
ATOM 2726 C CA . PRO C 1 12 ? -34.529 40.257 31.982 1.00 14.07 12 PRO C CA 1
ATOM 2727 C C . PRO C 1 12 ? -34.280 39.769 30.555 1.00 13.41 12 PRO C C 1
ATOM 2728 O O . PRO C 1 12 ? -33.170 39.346 30.226 1.00 13.97 12 PRO C O 1
ATOM 2732 N N . PRO C 1 13 ? -35.311 39.810 29.695 1.00 14.16 13 PRO C N 1
ATOM 2733 C CA . PRO C 1 13 ? -36.673 40.273 29.974 1.00 13.78 13 PRO C CA 1
ATOM 2734 C C . PRO C 1 13 ? -37.443 39.248 30.800 1.00 14.85 13 PRO C C 1
ATOM 2735 O O . PRO C 1 13 ? -37.295 38.038 30.612 1.00 15.73 13 PRO C O 1
ATOM 2739 N N . PHE C 1 14 ? -38.278 39.742 31.702 1.00 14.24 14 PHE C N 1
ATOM 2740 C CA . PHE C 1 14 ? -39.047 38.889 32.596 1.00 14.55 14 PHE C CA 1
ATOM 2741 C C . PHE C 1 14 ? -40.355 38.334 32.048 1.00 15.50 14 PHE C C 1
ATOM 2742 O O . PHE C 1 14 ? -40.924 38.845 31.084 1.00 16.28 14 PHE C O 1
ATOM 2750 N N . THR C 1 15 ? -40.805 37.261 32.687 1.00 16.83 15 THR C N 1
ATOM 2751 C CA . THR C 1 15 ? -42.080 36.634 32.381 1.00 16.28 15 THR C CA 1
ATOM 2752 C C . THR C 1 15 ? -42.814 36.874 33.692 1.00 17.51 15 THR C C 1
ATOM 2753 O O . THR C 1 15 ? -42.205 37.348 34.655 1.00 16.04 15 THR C O 1
ATOM 2757 N N . ARG C 1 16 ? -44.101 36.567 33.752 1.00 17.22 16 ARG C N 1
ATOM 2758 C CA . ARG C 1 16 ? -44.831 36.776 34.995 1.00 17.08 16 ARG C CA 1
ATOM 2759 C C . ARG C 1 16 ? -44.167 35.965 36.101 1.00 16.31 16 ARG C C 1
ATOM 2760 O O . ARG C 1 16 ? -43.908 36.468 37.195 1.00 14.96 16 ARG C O 1
ATOM 2768 N N . GLU C 1 17 ? -43.880 34.706 35.794 1.00 16.07 17 GLU C N 1
ATOM 2769 C CA . GLU C 1 17 ? -43.254 33.801 36.744 1.00 15.68 17 GLU C CA 1
ATOM 2770 C C . GLU C 1 17 ? -41.862 34.242 37.210 1.00 14.35 17 GLU C C 1
ATOM 2771 O O . GLU C 1 17 ? -41.562 34.191 38.404 1.00 13.60 17 GLU C O 1
ATOM 2777 N N . SER C 1 18 ? -41.012 34.684 36.286 1.00 13.51 18 SER C N 1
ATOM 2778 C CA . SER C 1 18 ? -39.675 35.108 36.684 1.00 13.10 18 SER C CA 1
ATOM 2779 C C . SER C 1 18 ? -39.711 36.438 37.436 1.00 12.68 18 SER C C 1
ATOM 2780 O O . SER C 1 18 ? -38.864 36.691 38.288 1.00 11.80 18 SER C O 1
ATOM 2783 N N . ALA C 1 19 ? -40.694 37.281 37.130 1.00 12.79 19 ALA C N 1
ATOM 2784 C CA . ALA C 1 19 ? -40.820 38.562 37.823 1.00 12.65 19 ALA C CA 1
ATOM 2785 C C . ALA C 1 19 ? -41.212 38.283 39.276 1.00 13.36 19 ALA C C 1
ATOM 2786 O O . ALA C 1 19 ? -40.680 38.891 40.206 1.00 10.95 19 ALA C O 1
ATOM 2788 N N . ILE C 1 20 ? -42.144 37.352 39.468 1.00 12.51 20 ILE C N 1
ATOM 2789 C CA . ILE C 1 20 ? -42.580 36.988 40.810 1.00 13.30 20 ILE C CA 1
ATOM 2790 C C . ILE C 1 20 ? -41.399 36.431 41.611 1.00 12.75 20 ILE C C 1
ATOM 2791 O O . ILE C 1 20 ? -41.241 36.731 42.794 1.00 12.08 20 ILE C O 1
ATOM 2796 N N . GLU C 1 21 ? -40.559 35.635 40.956 1.00 12.22 21 GLU C N 1
ATOM 2797 C CA . GLU C 1 21 ? -39.391 35.063 41.610 1.00 12.70 21 GLU C CA 1
ATOM 2798 C C . GLU C 1 21 ? -38.396 36.170 41.952 1.00 11.37 21 GLU C C 1
ATOM 2799 O O . GLU C 1 21 ? -37.811 36.183 43.035 1.00 11.46 21 GLU C O 1
ATOM 2805 N N . LYS C 1 22 ? -38.200 37.093 41.017 1.00 10.88 22 LYS C N 1
ATOM 2806 C CA . LYS C 1 22 ? -37.274 38.203 41.225 1.00 11.01 22 LYS C CA 1
ATOM 2807 C C . LYS C 1 22 ? -37.710 39.014 42.447 1.00 10.40 22 LYS C C 1
ATOM 2808 O O . LYS C 1 22 ? -36.889 39.426 43.268 1.00 11.18 22 LYS C O 1
ATOM 2814 N N . ILE C 1 23 ? -39.016 39.220 42.569 1.00 9.98 23 ILE C N 1
ATOM 2815 C CA . ILE C 1 23 ? -39.571 39.981 43.679 1.00 9.95 23 ILE C CA 1
ATOM 2816 C C . ILE C 1 23 ? -39.400 39.249 45.013 1.00 9.59 23 ILE C C 1
ATOM 2817 O O . ILE C 1 23 ? -39.067 39.861 46.029 1.00 9.78 23 ILE C O 1
ATOM 2822 N N . ARG C 1 24 ? -39.618 37.938 45.013 1.00 10.14 24 ARG C N 1
ATOM 2823 C CA . ARG C 1 24 ? -39.480 37.155 46.236 1.00 10.50 24 ARG C CA 1
ATOM 2824 C C . ARG C 1 24 ? -38.046 37.161 46.748 1.00 10.15 24 ARG C C 1
ATOM 2825 O O . ARG C 1 24 ? -37.809 37.301 47.947 1.00 11.27 24 ARG C O 1
ATOM 2833 N N . LEU C 1 25 ? -37.086 37.003 45.840 1.00 10.48 25 LEU C N 1
ATOM 2834 C CA . LEU C 1 25 ? -35.684 37.008 46.234 1.00 10.57 25 LEU C CA 1
ATOM 2835 C C . LEU C 1 25 ? -35.311 38.373 46.811 1.00 9.76 25 LEU C C 1
ATOM 2836 O O . LEU C 1 25 ? -34.554 38.466 47.782 1.00 9.92 25 LEU C O 1
ATOM 2841 N N . ALA C 1 26 ? -35.847 39.431 46.210 1.00 10.59 26 ALA C N 1
ATOM 2842 C CA . ALA C 1 26 ? -35.577 40.783 46.690 1.00 9.67 26 ALA C CA 1
ATOM 2843 C C . ALA C 1 26 ? -36.189 40.960 48.077 1.00 9.58 26 ALA C C 1
ATOM 2844 O O . ALA C 1 26 ? -35.561 41.528 48.970 1.00 9.69 26 ALA C O 1
ATOM 2846 N N . GLU C 1 27 ? -37.415 40.472 48.254 1.00 8.15 27 GLU C N 1
ATOM 2847 C CA . GLU C 1 27 ? -38.086 40.569 49.541 1.00 9.26 27 GLU C CA 1
ATOM 2848 C C . GLU C 1 27 ? -37.229 39.864 50.590 1.00 9.98 27 GLU C C 1
ATOM 2849 O O . GLU C 1 27 ? -37.018 40.386 51.686 1.00 10.19 27 GLU C O 1
ATOM 2855 N N . ASP C 1 28 ? -36.737 38.674 50.248 1.00 9.66 28 ASP C N 1
ATOM 2856 C CA . ASP C 1 28 ? -35.887 37.913 51.161 1.00 10.86 28 ASP C CA 1
ATOM 2857 C C . ASP C 1 28 ? -34.653 38.735 51.533 1.00 10.49 28 ASP C C 1
ATOM 2858 O O . ASP C 1 28 ? -34.233 38.761 52.689 1.00 10.08 28 ASP C O 1
ATOM 2863 N N . GLY C 1 29 ? -34.069 39.396 50.539 1.00 9.76 29 GLY C N 1
ATOM 2864 C CA . GLY C 1 29 ? -32.893 40.209 50.786 1.00 9.96 29 GLY C CA 1
ATOM 2865 C C . GLY C 1 29 ? -33.166 41.324 51.780 1.00 7.11 29 GLY C C 1
ATOM 2866 O O . GLY C 1 29 ? -32.456 41.474 52.772 1.00 9.33 29 GLY C O 1
ATOM 2867 N N . TRP C 1 30 ? -34.202 42.114 51.525 1.00 9.15 30 TRP C N 1
ATOM 2868 C CA . TRP C 1 30 ? -34.512 43.201 52.437 1.00 8.69 30 TRP C CA 1
ATOM 2869 C C . TRP C 1 30 ? -34.917 42.699 53.823 1.00 9.28 30 TRP C C 1
ATOM 2870 O O . TRP C 1 30 ? -34.650 43.366 54.825 1.00 10.11 30 TRP C O 1
ATOM 2881 N N . ASN C 1 31 ? -35.540 41.523 53.898 1.00 9.48 31 ASN C N 1
ATOM 2882 C CA . ASN C 1 31 ? -35.923 41.000 55.206 1.00 9.34 31 ASN C CA 1
ATOM 2883 C C . ASN C 1 31 ? -34.714 40.557 56.038 1.00 10.01 31 ASN C C 1
ATOM 2884 O O . ASN C 1 31 ? -34.857 40.195 57.206 1.00 9.91 31 ASN C O 1
ATOM 2889 N N . SER C 1 32 ? -33.526 40.581 55.442 1.00 9.71 32 SER C N 1
ATOM 2890 C CA . SER C 1 32 ? -32.314 40.220 56.176 1.00 9.90 32 SER C CA 1
ATOM 2891 C C . SER C 1 32 ? -31.821 41.454 56.932 1.00 9.41 32 SER C C 1
ATOM 2892 O O . SER C 1 32 ? -31.019 41.349 57.858 1.00 10.65 32 SER C O 1
ATOM 2895 N N . ARG C 1 33 ? -32.311 42.625 56.521 1.00 9.61 33 ARG C N 1
ATOM 2896 C CA . ARG C 1 33 ? -31.924 43.895 57.135 1.00 9.65 33 ARG C CA 1
ATOM 2897 C C . ARG C 1 33 ? -30.405 44.042 57.170 1.00 9.21 33 ARG C C 1
ATOM 2898 O O . ARG C 1 33 ? -29.848 44.641 58.087 1.00 12.00 33 ARG C O 1
ATOM 2906 N N . ASP C 1 34 ? -29.756 43.499 56.143 1.00 9.67 34 ASP C N 1
ATOM 2907 C CA . ASP C 1 34 ? -28.299 43.508 55.994 1.00 11.04 34 ASP C CA 1
ATOM 2908 C C . ASP C 1 34 ? -27.933 44.442 54.836 1.00 10.54 34 ASP C C 1
ATOM 2909 O O . ASP C 1 34 ? -28.045 44.062 53.669 1.00 10.64 34 ASP C O 1
ATOM 2914 N N . PRO C 1 35 ? -27.495 45.678 55.141 1.00 10.46 35 PRO C N 1
ATOM 2915 C CA . PRO C 1 35 ? -27.128 46.635 54.092 1.00 10.35 35 PRO C CA 1
ATOM 2916 C C . PRO C 1 35 ? -26.166 46.096 53.031 1.00 10.04 35 PRO C C 1
ATOM 2917 O O . PRO C 1 35 ? -26.364 46.322 51.837 1.00 10.29 35 PRO C O 1
ATOM 2921 N N . GLU C 1 36 ? -25.124 45.391 53.461 1.00 9.99 36 GLU C N 1
ATOM 2922 C CA . GLU C 1 36 ? -24.159 44.838 52.516 1.00 10.39 36 GLU C CA 1
ATOM 2923 C C . GLU C 1 36 ? -24.823 43.837 51.570 1.00 10.71 36 GLU C C 1
ATOM 2924 O O . GLU C 1 36 ? -24.733 43.969 50.350 1.00 11.60 36 GLU C O 1
ATOM 2930 N N . ARG C 1 37 ? -25.497 42.838 52.133 1.00 10.55 37 ARG C N 1
ATOM 2931 C CA . ARG C 1 37 ? -26.166 41.836 51.314 1.00 11.20 37 ARG C CA 1
ATOM 2932 C C . ARG C 1 37 ? -27.145 42.462 50.323 1.00 11.21 37 ARG C C 1
ATOM 2933 O O . ARG C 1 37 ? -27.135 42.138 49.137 1.00 13.38 37 ARG C O 1
ATOM 2941 N N . VAL C 1 38 ? -27.990 43.364 50.810 1.00 10.13 38 VAL C N 1
ATOM 2942 C CA . VAL C 1 38 ? -28.978 44.010 49.952 1.00 8.78 38 VAL C CA 1
ATOM 2943 C C . VAL C 1 38 ? -28.351 44.854 48.841 1.00 9.24 38 VAL C C 1
ATOM 2944 O O . VAL C 1 38 ? -28.797 44.812 47.695 1.00 10.46 38 VAL C O 1
ATOM 2948 N N . SER C 1 39 ? -27.303 45.602 49.173 1.00 9.32 39 SER C N 1
ATOM 2949 C CA . SER C 1 39 ? -26.649 46.463 48.192 1.00 9.93 39 SER C CA 1
ATOM 2950 C C . SER C 1 39 ? -26.106 45.734 46.968 1.00 10.24 39 SER C C 1
ATOM 2951 O O . SER C 1 39 ? -26.052 46.301 45.879 1.00 11.59 39 SER C O 1
ATOM 2954 N N . LEU C 1 40 ? -25.708 44.478 47.140 1.00 11.12 40 LEU C N 1
ATOM 2955 C CA . LEU C 1 40 ? -25.143 43.715 46.032 1.00 11.46 40 LEU C CA 1
ATOM 2956 C C . LEU C 1 40 ? -26.112 43.435 44.886 1.00 10.35 40 LEU C C 1
ATOM 2957 O O . LEU C 1 40 ? -25.695 43.040 43.797 1.00 12.39 40 LEU C O 1
ATOM 2962 N N . ALA C 1 41 ? -27.402 43.643 45.126 1.00 10.63 41 ALA C N 1
ATOM 2963 C CA . ALA C 1 41 ? -28.413 43.406 44.099 1.00 10.05 41 ALA C CA 1
ATOM 2964 C C . ALA C 1 41 ? -28.516 44.591 43.142 1.00 10.63 41 ALA C C 1
ATOM 2965 O O . ALA C 1 41 ? -29.219 44.528 42.134 1.00 11.29 41 ALA C O 1
ATOM 2967 N N . TYR C 1 42 ? -27.807 45.667 43.464 1.00 10.33 42 TYR C N 1
ATOM 2968 C CA . TYR C 1 42 ? -27.843 46.884 42.661 1.00 10.34 42 TYR C CA 1
ATOM 2969 C C . TYR C 1 42 ? -26.535 47.136 41.926 1.00 9.88 42 TYR C C 1
ATOM 2970 O O . TYR C 1 42 ? -25.466 46.744 42.395 1.00 9.48 42 TYR C O 1
ATOM 2979 N N . THR C 1 43 ? -26.618 47.792 40.772 1.00 10.24 43 THR C N 1
ATOM 2980 C CA . THR C 1 43 ? -25.415 48.081 40.003 1.00 10.99 43 THR C CA 1
ATOM 2981 C C . THR C 1 43 ? -24.510 49.024 40.791 1.00 11.91 43 THR C C 1
ATOM 2982 O O . THR C 1 43 ? -24.972 49.736 41.686 1.00 9.83 43 THR C O 1
ATOM 2986 N N . LEU C 1 44 ? -23.219 49.024 40.467 1.00 11.85 44 LEU C N 1
ATOM 2987 C CA . LEU C 1 44 ? -22.276 49.898 41.156 1.00 11.83 44 LEU C CA 1
ATOM 2988 C C . LEU C 1 44 ? -22.678 51.359 41.029 1.00 12.13 44 LEU C C 1
ATOM 2989 O O . LEU C 1 44 ? -22.449 52.150 41.942 1.00 12.16 44 LEU C O 1
ATOM 2994 N N . ASP C 1 45 ? -23.286 51.702 39.897 1.00 12.51 45 ASP C N 1
ATOM 2995 C CA . ASP C 1 45 ? -23.725 53.068 39.635 1.00 12.68 45 ASP C CA 1
ATOM 2996 C C . ASP C 1 45 ? -25.242 53.187 39.723 1.00 12.00 45 ASP C C 1
ATOM 2997 O O . ASP C 1 45 ? -25.847 54.003 39.026 1.00 12.01 45 ASP C O 1
ATOM 3002 N N . THR C 1 46 ? -25.852 52.387 40.592 1.00 10.09 46 THR C N 1
ATOM 3003 C CA . THR C 1 46 ? -27.302 52.394 40.739 1.00 10.78 46 THR C CA 1
ATOM 3004 C C . THR C 1 46 ? -27.849 53.786 41.063 1.00 9.68 46 THR C C 1
ATOM 3005 O O . THR C 1 46 ? -27.234 54.552 41.806 1.00 9.08 46 THR C O 1
ATOM 3009 N N . GLN C 1 47 ? -29.001 54.106 40.476 1.00 9.75 47 GLN C N 1
ATOM 3010 C CA . GLN C 1 47 ? -29.659 55.395 40.683 1.00 10.27 47 GLN C CA 1
ATOM 3011 C C . GLN C 1 47 ? -30.961 55.167 41.439 1.00 10.24 47 GLN C C 1
ATOM 3012 O O . GLN C 1 47 ? -31.840 54.450 40.972 1.00 9.22 47 GLN C O 1
ATOM 3018 N N . TRP C 1 48 ? -31.075 55.803 42.598 1.00 8.91 48 TRP C N 1
ATOM 3019 C CA . TRP C 1 48 ? -32.239 55.654 43.459 1.00 9.42 48 TRP C CA 1
ATOM 3020 C C . TRP C 1 48 ? -32.921 56.939 43.886 1.00 9.07 48 TRP C C 1
ATOM 3021 O O . TRP C 1 48 ? -32.280 57.974 44.061 1.00 10.54 48 TRP C O 1
ATOM 3032 N N . ARG C 1 49 ? -34.234 56.849 44.056 1.00 9.25 49 ARG C N 1
ATOM 3033 C CA . ARG C 1 49 ? -34.974 57.915 44.704 1.00 7.96 49 ARG C CA 1
ATOM 3034 C C . ARG C 1 49 ? -35.836 57.083 45.651 1.00 7.65 49 ARG C C 1
ATOM 3035 O O . ARG C 1 49 ? -36.621 56.235 45.211 1.00 8.60 49 ARG C O 1
ATOM 3043 N N . ASN C 1 50 ? -35.639 57.289 46.946 1.00 8.06 50 ASN C N 1
ATOM 3044 C CA . ASN C 1 50 ? -36.396 56.594 47.981 1.00 7.34 50 ASN C CA 1
ATOM 3045 C C . ASN C 1 50 ? -37.038 57.716 48.782 1.00 6.42 50 ASN C C 1
ATOM 3046 O O . ASN C 1 50 ? -36.350 58.447 49.487 1.00 9.37 50 ASN C O 1
ATOM 3051 N N . ARG C 1 51 ? -38.355 57.849 48.659 1.00 7.44 51 ARG C N 1
ATOM 3052 C CA . ARG C 1 51 ? -39.086 58.923 49.325 1.00 6.86 51 ARG C CA 1
ATOM 3053 C C . ARG C 1 51 ? -38.492 60.225 48.777 1.00 8.90 51 ARG C C 1
ATOM 3054 O O . ARG C 1 51 ? -38.441 60.400 47.561 1.00 10.18 51 ARG C O 1
ATOM 3062 N N . ALA C 1 52 ? -38.027 61.124 49.643 1.00 8.49 52 ALA C N 1
ATOM 3063 C CA . ALA C 1 52 ? -37.450 62.385 49.166 1.00 9.46 52 ALA C CA 1
ATOM 3064 C C . ALA C 1 52 ? -35.923 62.366 49.185 1.00 11.19 52 ALA C C 1
ATOM 3065 O O . ALA C 1 52 ? -35.276 63.417 49.149 1.00 12.58 52 ALA C O 1
ATOM 3067 N N . GLU C 1 53 ? -35.354 61.165 49.219 1.00 9.55 53 GLU C N 1
ATOM 3068 C CA . GLU C 1 53 ? -33.909 60.990 49.263 1.00 9.36 53 GLU C CA 1
ATOM 3069 C C . GLU C 1 53 ? -33.371 60.344 47.988 1.00 9.13 53 GLU C C 1
ATOM 3070 O O . GLU C 1 53 ? -33.994 59.449 47.424 1.00 10.20 53 GLU C O 1
ATOM 3076 N N . PHE C 1 54 ? -32.202 60.787 47.542 1.00 9.69 54 PHE C N 1
ATOM 3077 C CA . PHE C 1 54 ? -31.599 60.236 46.336 1.00 10.14 54 PHE C CA 1
ATOM 3078 C C . PHE C 1 54 ? -30.268 59.552 46.632 1.00 10.36 54 PHE C C 1
ATOM 3079 O O . PHE C 1 54 ? -29.573 59.912 47.578 1.00 13.16 54 PHE C O 1
ATOM 3087 N N . ALA C 1 55 ? -29.935 58.555 45.818 1.00 10.50 55 ALA C N 1
ATOM 3088 C CA . ALA C 1 55 ? -28.668 57.835 45.928 1.00 10.50 55 ALA C CA 1
ATOM 3089 C C . ALA C 1 55 ? -28.163 57.681 44.499 1.00 10.57 55 ALA C C 1
ATOM 3090 O O . ALA C 1 55 ? -28.949 57.407 43.590 1.00 10.52 55 ALA C O 1
ATOM 3092 N N . HIS C 1 56 ? -26.858 57.846 44.297 1.00 10.93 56 HIS C N 1
ATOM 3093 C CA . HIS C 1 56 ? -26.304 57.775 42.952 1.00 12.12 56 HIS C CA 1
ATOM 3094 C C . HIS C 1 56 ? -25.294 56.670 42.663 1.00 10.98 56 HIS C C 1
ATOM 3095 O O . HIS C 1 56 ? -24.673 56.647 41.599 1.00 11.19 56 HIS C O 1
ATOM 3102 N N . ASN C 1 57 ? -25.120 55.763 43.614 1.00 9.58 57 ASN C N 1
ATOM 3103 C CA . ASN C 1 57 ? -24.240 54.617 43.425 1.00 8.84 57 ASN C CA 1
ATOM 3104 C C . ASN C 1 57 ? -24.520 53.609 44.529 1.00 8.89 57 ASN C C 1
ATOM 3105 O O . ASN C 1 57 ? -25.230 53.917 45.484 1.00 10.48 57 ASN C O 1
ATOM 3110 N N . ARG C 1 58 ? -23.981 52.403 44.394 1.00 8.33 58 ARG C N 1
ATOM 3111 C CA . ARG C 1 58 ? -24.222 51.361 45.393 1.00 9.05 58 ARG C CA 1
ATOM 3112 C C . ARG C 1 58 ? -23.808 51.731 46.818 1.00 9.93 58 ARG C C 1
ATOM 3113 O O . ARG C 1 58 ? -24.503 51.382 47.773 1.00 9.33 58 ARG C O 1
ATOM 3121 N N . GLU C 1 59 ? -22.687 52.430 46.976 1.00 9.89 59 GLU C N 1
ATOM 3122 C CA . GLU C 1 59 ? -22.242 52.798 48.315 1.00 11.47 59 GLU C CA 1
ATOM 3123 C C . GLU C 1 59 ? -23.218 53.768 48.975 1.00 10.51 59 GLU C C 1
ATOM 3124 O O . GLU C 1 59 ? -23.465 53.672 50.177 1.00 10.38 59 GLU C O 1
ATOM 3130 N N . GLU C 1 60 ? -23.778 54.693 48.200 1.00 9.37 60 GLU C N 1
ATOM 3131 C CA . GLU C 1 60 ? -24.742 55.632 48.767 1.00 10.55 60 GLU C CA 1
ATOM 3132 C C . GLU C 1 60 ? -26.007 54.872 49.146 1.00 9.59 60 GLU C C 1
ATOM 3133 O O . GLU C 1 60 ? -26.639 55.174 50.160 1.00 10.51 60 GLU C O 1
ATOM 3139 N N . ALA C 1 61 ? -26.376 53.886 48.333 1.00 9.34 61 ALA C N 1
ATOM 3140 C CA . ALA C 1 61 ? -27.554 53.080 48.633 1.00 9.24 61 ALA C CA 1
ATOM 3141 C C . ALA C 1 61 ? -27.304 52.294 49.922 1.00 9.12 61 ALA C C 1
ATOM 3142 O O . ALA C 1 61 ? -28.187 52.191 50.774 1.00 9.48 61 ALA C O 1
ATOM 3144 N N . LYS C 1 62 ? -26.097 51.753 50.075 1.00 9.22 62 LYS C N 1
ATOM 3145 C CA . LYS C 1 62 ? -25.758 50.991 51.273 1.00 8.67 62 LYS C CA 1
ATOM 3146 C C . LYS C 1 62 ? -25.806 51.883 52.515 1.00 9.23 62 LYS C C 1
ATOM 3147 O O . LYS C 1 62 ? -26.277 51.463 53.577 1.00 9.45 62 LYS C O 1
ATOM 3153 N N . ALA C 1 63 ? -25.314 53.113 52.382 1.00 8.52 63 ALA C N 1
ATOM 3154 C CA . ALA C 1 63 ? -25.324 54.055 53.498 1.00 8.28 63 ALA C CA 1
ATOM 3155 C C . ALA C 1 63 ? -26.770 54.334 53.904 1.00 7.78 63 ALA C C 1
ATOM 3156 O O . ALA C 1 63 ? -27.074 54.439 55.095 1.00 8.71 63 ALA C O 1
ATOM 3158 N N . PHE C 1 64 ? -27.649 54.458 52.910 1.00 7.77 64 PHE C N 1
ATOM 3159 C CA . PHE C 1 64 ? -29.068 54.689 53.162 1.00 7.86 64 PHE C CA 1
ATOM 3160 C C . PHE C 1 64 ? -29.656 53.508 53.929 1.00 7.55 64 PHE C C 1
ATOM 3161 O O . PHE C 1 64 ? -30.414 53.691 54.882 1.00 7.68 64 PHE C O 1
ATOM 3169 N N . LEU C 1 65 ? -29.317 52.297 53.500 1.00 7.60 65 LEU C N 1
ATOM 3170 C CA . LEU C 1 65 ? -29.836 51.097 54.151 1.00 7.37 65 LEU C CA 1
ATOM 3171 C C . LEU C 1 65 ? -29.343 50.983 55.584 1.00 7.44 65 LEU C C 1
ATOM 3172 O O . LEU C 1 65 ? -30.066 50.509 56.460 1.00 8.54 65 LEU C O 1
ATOM 3177 N N . THR C 1 66 ? -28.110 51.420 55.826 1.00 7.17 66 THR C N 1
ATOM 3178 C CA . THR C 1 66 ? -27.546 51.377 57.166 1.00 8.79 66 THR C CA 1
ATOM 3179 C C . THR C 1 66 ? -28.364 52.302 58.066 1.00 8.24 66 THR C C 1
ATOM 3180 O O . THR C 1 66 ? -28.708 51.943 59.188 1.00 10.77 66 THR C O 1
ATOM 3184 N N . ARG C 1 67 ? -28.686 53.490 57.567 1.00 8.44 67 ARG C N 1
ATOM 3185 C CA . ARG C 1 67 ? -29.493 54.424 58.344 1.00 8.99 67 ARG C CA 1
ATOM 3186 C C . ARG C 1 67 ? -30.889 53.842 58.537 1.00 8.75 67 ARG C C 1
ATOM 3187 O O . ARG C 1 67 ? -31.462 53.911 59.626 1.00 9.77 67 ARG C O 1
ATOM 3195 N N . LYS C 1 68 ? -31.430 53.268 57.467 1.00 7.77 68 LYS C N 1
ATOM 3196 C CA . LYS C 1 68 ? -32.772 52.695 57.490 1.00 7.22 68 LYS C CA 1
ATOM 3197 C C . LYS C 1 68 ? -33.007 51.705 58.620 1.00 8.11 68 LYS C C 1
ATOM 3198 O O . LYS C 1 68 ? -33.955 51.846 59.397 1.00 8.94 68 LYS C O 1
ATOM 3204 N N . TRP C 1 69 ? -32.145 50.701 58.721 1.00 8.24 69 TRP C N 1
ATOM 3205 C CA . TRP C 1 69 ? -32.340 49.687 59.743 1.00 8.99 69 TRP C CA 1
ATOM 3206 C C . TRP C 1 69 ? -31.803 49.996 61.132 1.00 9.91 69 TRP C C 1
ATOM 3207 O O . TRP C 1 69 ? -31.848 49.156 62.030 1.00 9.95 69 TRP C O 1
ATOM 3218 N N . ALA C 1 70 ? -31.300 51.211 61.308 1.00 9.65 70 ALA C N 1
ATOM 3219 C CA . ALA C 1 70 ? -30.853 51.647 62.617 1.00 9.76 70 ALA C CA 1
ATOM 3220 C C . ALA C 1 70 ? -32.069 52.385 63.183 1.00 11.05 70 ALA C C 1
ATOM 3221 O O . ALA C 1 70 ? -32.177 52.597 64.391 1.00 12.23 70 ALA C O 1
ATOM 3223 N N . LYS C 1 71 ? -32.994 52.735 62.288 1.00 10.71 71 LYS C N 1
ATOM 3224 C CA . LYS C 1 71 ? -34.205 53.475 62.636 1.00 12.06 71 LYS C CA 1
ATOM 3225 C C . LYS C 1 71 ? -35.490 52.645 62.619 1.00 10.94 71 LYS C C 1
ATOM 3226 O O . LYS C 1 71 ? -36.319 52.766 63.519 1.00 10.02 71 LYS C O 1
ATOM 3232 N N . GLU C 1 72 ? -35.664 51.826 61.586 1.00 9.91 72 GLU C N 1
ATOM 3233 C CA . GLU C 1 72 ? -36.860 50.993 61.470 1.00 9.77 72 GLU C CA 1
ATOM 3234 C C . GLU C 1 72 ? -36.587 49.663 62.158 1.00 11.26 72 GLU C C 1
ATOM 3235 O O . GLU C 1 72 ? -36.020 48.741 61.568 1.00 11.39 72 GLU C O 1
ATOM 3241 N N . LEU C 1 73 ? -37.002 49.577 63.418 1.00 9.56 73 LEU C N 1
ATOM 3242 C CA . LEU C 1 73 ? -36.759 48.392 64.232 1.00 9.69 73 LEU C CA 1
ATOM 3243 C C . LEU C 1 73 ? -37.802 47.295 64.061 1.00 9.19 73 LEU C C 1
ATOM 3244 O O . LEU C 1 73 ? -38.981 47.568 63.830 1.00 8.74 73 LEU C O 1
ATOM 3249 N N . ASP C 1 74 ? -37.338 46.051 64.169 1.00 9.63 74 ASP C N 1
ATOM 3250 C CA . ASP C 1 74 ? -38.186 44.874 64.024 1.00 10.83 74 ASP C CA 1
ATOM 3251 C C . ASP C 1 74 ? -38.944 44.934 62.704 1.00 10.77 74 ASP C C 1
ATOM 3252 O O . ASP C 1 74 ? -40.150 44.699 62.637 1.00 11.52 74 ASP C O 1
ATOM 3257 N N . TYR C 1 75 ? -38.190 45.247 61.655 1.00 9.26 75 TYR C N 1
ATOM 3258 C CA . TYR C 1 75 ? -38.686 45.377 60.292 1.00 9.00 75 TYR C CA 1
ATOM 3259 C C . TYR C 1 75 ? -39.065 44.044 59.642 1.00 8.03 75 TYR C C 1
ATOM 3260 O O . TYR C 1 75 ? -38.270 43.101 59.625 1.00 10.43 75 TYR C O 1
ATOM 3269 N N . ARG C 1 76 ? -40.293 43.982 59.128 1.00 9.18 76 ARG C N 1
ATOM 3270 C CA . ARG C 1 76 ? -40.819 42.804 58.433 1.00 8.71 76 ARG C CA 1
ATOM 3271 C C . ARG C 1 76 ? -41.490 43.299 57.153 1.00 8.99 76 ARG C C 1
ATOM 3272 O O . ARG C 1 76 ? -42.368 44.158 57.200 1.00 9.55 76 ARG C O 1
ATOM 3280 N N . LEU C 1 77 ? -41.089 42.728 56.020 1.00 8.56 77 LEU C N 1
ATOM 3281 C CA . LEU C 1 77 ? -41.578 43.141 54.705 1.00 9.55 77 LEU C CA 1
ATOM 3282 C C . LEU C 1 77 ? -42.246 42.098 53.806 1.00 8.57 77 LEU C C 1
ATOM 3283 O O . LEU C 1 77 ? -41.883 40.923 53.818 1.00 9.39 77 LEU C O 1
ATOM 3288 N N . ILE C 1 78 ? -43.219 42.553 53.020 1.00 9.05 78 ILE C N 1
ATOM 3289 C CA . ILE C 1 78 ? -43.883 41.707 52.034 1.00 8.75 78 ILE C CA 1
ATOM 3290 C C . ILE C 1 78 ? -43.972 42.503 50.728 1.00 8.92 78 ILE C C 1
ATOM 3291 O O . ILE C 1 78 ? -44.482 43.627 50.709 1.00 9.30 78 ILE C O 1
ATOM 3296 N N . LYS C 1 79 ? -43.440 41.927 49.653 1.00 9.00 79 LYS C N 1
ATOM 3297 C CA . LYS C 1 79 ? -43.474 42.540 48.326 1.00 9.40 79 LYS C CA 1
ATOM 3298 C C . LYS C 1 79 ? -44.422 41.721 47.447 1.00 9.91 79 LYS C C 1
ATOM 3299 O O . LYS C 1 79 ? -44.628 40.525 47.688 1.00 9.73 79 LYS C O 1
ATOM 3305 N N . GLU C 1 80 ? -44.975 42.349 46.416 1.00 9.78 80 GLU C N 1
ATOM 3306 C CA . GLU C 1 80 ? -45.874 41.651 45.505 1.00 9.09 80 GLU C CA 1
ATOM 3307 C C . GLU C 1 80 ? -45.894 42.312 44.130 1.00 10.31 80 GLU C C 1
ATOM 3308 O O . GLU C 1 80 ? -45.903 43.535 44.019 1.00 9.71 80 GLU C O 1
ATOM 3314 N N . LEU C 1 81 ? -45.902 41.491 43.088 1.00 9.38 81 LEU C N 1
ATOM 3315 C CA . LEU C 1 81 ? -45.921 41.981 41.713 1.00 10.14 81 LEU C CA 1
ATOM 3316 C C . LEU C 1 81 ? -47.161 42.790 41.368 1.00 10.29 81 LEU C C 1
ATOM 3317 O O . LEU C 1 81 ? -48.263 42.458 41.805 1.00 9.98 81 LEU C O 1
ATOM 3322 N N . TRP C 1 82 ? -46.976 43.866 40.604 1.00 10.81 82 TRP C N 1
ATOM 3323 C CA . TRP C 1 82 ? -48.118 44.627 40.117 1.00 9.46 82 TRP C CA 1
ATOM 3324 C C . TRP C 1 82 ? -48.131 44.400 38.609 1.00 9.52 82 TRP C C 1
ATOM 3325 O O . TRP C 1 82 ? -49.098 43.880 38.064 1.00 10.90 82 TRP C O 1
ATOM 3336 N N . ALA C 1 83 ? -47.044 44.780 37.941 1.00 9.18 83 ALA C N 1
ATOM 3337 C CA . ALA C 1 83 ? -46.940 44.620 36.492 1.00 9.53 83 ALA C CA 1
ATOM 3338 C C . ALA C 1 83 ? -45.472 44.554 36.094 1.00 8.94 83 ALA C C 1
ATOM 3339 O O . ALA C 1 83 ? -44.598 44.871 36.894 1.00 9.57 83 ALA C O 1
ATOM 3341 N N . PHE C 1 84 ? -45.201 44.130 34.865 1.00 9.47 84 PHE C N 1
ATOM 3342 C CA . PHE C 1 84 ? -43.828 44.039 34.391 1.00 10.21 84 PHE C CA 1
ATOM 3343 C C . PHE C 1 84 ? -43.812 44.224 32.882 1.00 9.95 84 PHE C C 1
ATOM 3344 O O . PHE C 1 84 ? -44.802 43.944 32.197 1.00 11.10 84 PHE C O 1
ATOM 3352 N N . THR C 1 85 ? -42.690 44.716 32.372 1.00 10.91 85 THR C N 1
ATOM 3353 C CA . THR C 1 85 ? -42.525 44.926 30.940 1.00 10.67 85 THR C CA 1
ATOM 3354 C C . THR C 1 85 ? -41.042 44.916 30.634 1.00 11.52 85 THR C C 1
ATOM 3355 O O . THR C 1 85 ? -40.291 45.741 31.151 1.00 11.62 85 THR C O 1
ATOM 3359 N N . ASP C 1 86 ? -40.624 43.976 29.793 1.00 11.21 86 ASP C N 1
ATOM 3360 C CA . ASP C 1 86 ? -39.222 43.849 29.413 1.00 12.30 86 ASP C CA 1
ATOM 3361 C C . ASP C 1 86 ? -38.327 43.733 30.648 1.00 12.14 86 ASP C C 1
ATOM 3362 O O . ASP C 1 86 ? -38.442 42.773 31.410 1.00 13.02 86 ASP C O 1
ATOM 3367 N N . ASN C 1 87 ? -37.447 44.711 30.850 1.00 11.42 87 ASN C N 1
ATOM 3368 C CA . ASN C 1 87 ? -36.524 44.686 31.985 1.00 10.59 87 ASN C CA 1
ATOM 3369 C C . ASN C 1 87 ? -36.990 45.511 33.181 1.00 11.49 87 ASN C C 1
ATOM 3370 O O . ASN C 1 87 ? -36.214 45.781 34.101 1.00 10.77 87 ASN C O 1
ATOM 3375 N N . ARG C 1 88 ? -38.261 45.899 33.169 1.00 10.48 88 ARG C N 1
ATOM 3376 C CA . ARG C 1 88 ? -38.831 46.687 34.256 1.00 10.80 88 ARG C CA 1
ATOM 3377 C C . ARG C 1 88 ? -39.896 45.916 35.016 1.00 10.35 88 ARG C C 1
ATOM 3378 O O . ARG C 1 88 ? -40.658 45.149 34.430 1.00 11.48 88 ARG C O 1
ATOM 3386 N N . ILE C 1 89 ? -39.948 46.135 36.323 1.00 9.20 89 ILE C N 1
ATOM 3387 C CA . ILE C 1 89 ? -40.950 45.497 37.162 1.00 9.49 89 ILE C CA 1
ATOM 3388 C C . ILE C 1 89 ? -41.550 46.566 38.072 1.00 8.46 89 ILE C C 1
ATOM 3389 O O . ILE C 1 89 ? -40.835 47.441 38.562 1.00 8.63 89 ILE C O 1
ATOM 3394 N N . ALA C 1 90 ? -42.864 46.507 38.273 1.00 9.30 90 ALA C N 1
ATOM 3395 C CA . ALA C 1 90 ? -43.557 47.438 39.163 1.00 9.10 90 ALA C CA 1
ATOM 3396 C C . ALA C 1 90 ? -44.003 46.578 40.338 1.00 8.61 90 ALA C C 1
ATOM 3397 O O . ALA C 1 90 ? -44.696 45.577 40.149 1.00 9.65 90 ALA C O 1
ATOM 3399 N N . VAL C 1 91 ? -43.602 46.979 41.542 1.00 8.40 91 VAL C N 1
ATOM 3400 C CA . VAL C 1 91 ? -43.885 46.233 42.764 1.00 8.15 91 VAL C CA 1
ATOM 3401 C C . VAL C 1 91 ? -44.658 47.009 43.836 1.00 8.07 91 VAL C C 1
ATOM 3402 O O . VAL C 1 91 ? -44.447 48.202 44.033 1.00 8.54 91 VAL C O 1
ATOM 3406 N N . ARG C 1 92 ? -45.563 46.314 44.518 1.00 8.28 92 ARG C N 1
ATOM 3407 C CA . ARG C 1 92 ? -46.333 46.884 45.617 1.00 8.43 92 ARG C CA 1
ATOM 3408 C C . ARG C 1 92 ? -45.796 46.224 46.886 1.00 8.05 92 ARG C C 1
ATOM 3409 O O . ARG C 1 92 ? -45.377 45.068 46.857 1.00 9.37 92 ARG C O 1
ATOM 3417 N N . TYR C 1 93 ? -45.781 46.946 47.997 1.00 7.74 93 TYR C N 1
ATOM 3418 C CA . TYR C 1 93 ? -45.285 46.333 49.220 1.00 7.34 93 TYR C CA 1
ATOM 3419 C C . TYR C 1 93 ? -45.734 47.023 50.486 1.00 8.72 93 TYR C C 1
ATOM 3420 O O . TYR C 1 93 ? -46.325 48.102 50.455 1.00 8.34 93 TYR C O 1
ATOM 3429 N N . ALA C 1 94 ? -45.462 46.366 51.606 1.00 8.32 94 ALA C N 1
ATOM 3430 C CA . ALA C 1 94 ? -45.787 46.914 52.911 1.00 8.61 94 ALA C CA 1
ATOM 3431 C C . ALA C 1 94 ? -44.804 46.334 53.905 1.00 8.56 94 ALA C C 1
ATOM 3432 O O . ALA C 1 94 ? -44.357 45.191 53.764 1.00 9.26 94 ALA C O 1
ATOM 3434 N N . TYR C 1 95 ? -44.429 47.143 54.885 1.00 9.23 95 TYR C N 1
ATOM 3435 C CA . TYR C 1 95 ? -43.539 46.674 55.925 1.00 9.59 95 TYR C CA 1
ATOM 3436 C C . TYR C 1 95 ? -43.970 47.253 57.260 1.00 9.68 95 TYR C C 1
ATOM 3437 O O . TYR C 1 95 ? -44.421 48.400 57.338 1.00 9.81 95 TYR C O 1
ATOM 3446 N N . GLU C 1 96 ? -43.898 46.422 58.298 1.00 8.54 96 GLU C N 1
ATOM 3447 C CA . GLU C 1 96 ? -44.268 46.833 59.646 1.00 8.46 96 GLU C CA 1
ATOM 3448 C C . GLU C 1 96 ? -43.002 46.970 60.470 1.00 8.35 96 GLU C C 1
ATOM 3449 O O . GLU C 1 96 ? -42.054 46.197 60.309 1.00 9.83 96 GLU C O 1
ATOM 3455 N N . TRP C 1 97 ? -42.998 47.954 61.359 1.00 8.29 97 TRP C N 1
ATOM 3456 C CA . TRP C 1 97 ? -41.832 48.245 62.168 1.00 8.93 97 TRP C CA 1
ATOM 3457 C C . TRP C 1 97 ? -42.228 49.213 63.270 1.00 8.01 97 TRP C C 1
ATOM 3458 O O . TRP C 1 97 ? -43.361 49.681 63.317 1.00 7.74 97 TRP C O 1
ATOM 3469 N N . HIS C 1 98 ? -41.289 49.513 64.157 1.00 8.29 98 HIS C N 1
ATOM 3470 C CA . HIS C 1 98 ? -41.553 50.485 65.213 1.00 8.68 98 HIS C CA 1
ATOM 3471 C C . HIS C 1 98 ? -40.305 51.331 65.414 1.00 8.98 98 HIS C C 1
ATOM 3472 O O . HIS C 1 98 ? -39.194 50.898 65.095 1.00 8.90 98 HIS C O 1
ATOM 3479 N N . ASP C 1 99 ? -40.489 52.549 65.914 1.00 8.61 99 ASP C N 1
ATOM 3480 C CA . ASP C 1 99 ? -39.346 53.409 66.185 1.00 8.50 99 ASP C CA 1
ATOM 3481 C C . ASP C 1 99 ? -38.923 53.196 67.634 1.00 9.17 99 ASP C C 1
ATOM 3482 O O . ASP C 1 99 ? -39.521 52.379 68.347 1.00 10.35 99 ASP C O 1
ATOM 3487 N N . ASP C 1 100 ? -37.897 53.913 68.079 1.00 7.80 100 ASP C N 1
ATOM 3488 C CA . ASP C 1 100 ? -37.443 53.737 69.450 1.00 8.90 100 ASP C CA 1
ATOM 3489 C C . ASP C 1 100 ? -38.185 54.586 70.479 1.00 9.26 100 ASP C C 1
ATOM 3490 O O . ASP C 1 100 ? -37.671 54.868 71.558 1.00 11.41 100 ASP C O 1
ATOM 3495 N N . SER C 1 101 ? -39.404 54.984 70.131 1.00 9.72 101 SER C N 1
ATOM 3496 C CA . SER C 1 101 ? -40.255 55.738 71.037 1.00 10.25 101 SER C CA 1
ATOM 3497 C C . SER C 1 101 ? -41.480 54.867 71.300 1.00 11.02 101 SER C C 1
ATOM 3498 O O . SER C 1 101 ? -42.392 55.258 72.021 1.00 14.54 101 SER C O 1
ATOM 3501 N N . GLY C 1 102 ? -41.484 53.678 70.706 1.00 11.60 102 GLY C N 1
ATOM 3502 C CA . GLY C 1 102 ? -42.584 52.751 70.902 1.00 12.00 102 GLY C CA 1
ATOM 3503 C C . GLY C 1 102 ? -43.725 52.874 69.916 1.00 12.45 102 GLY C C 1
ATOM 3504 O O . GLY C 1 102 ? -44.770 52.251 70.099 1.00 14.15 102 GLY C O 1
ATOM 3505 N N . ASN C 1 103 ? -43.542 53.674 68.872 1.00 11.17 103 ASN C N 1
ATOM 3506 C CA . ASN C 1 103 ? -44.587 53.849 67.870 1.00 10.79 103 ASN C CA 1
ATOM 3507 C C . ASN C 1 103 ? -44.481 52.804 66.765 1.00 11.25 103 ASN C C 1
ATOM 3508 O O . ASN C 1 103 ? -43.448 52.713 66.098 1.00 11.07 103 ASN C O 1
ATOM 3513 N N . TRP C 1 104 ? -45.537 52.016 66.573 1.00 9.82 104 TRP C N 1
ATOM 3514 C CA . TRP C 1 104 ? -45.547 51.025 65.503 1.00 10.45 104 TRP C CA 1
ATOM 3515 C C . TRP C 1 104 ? -46.161 51.650 64.259 1.00 10.18 104 TRP C C 1
ATOM 3516 O O . TRP C 1 104 ? -47.035 52.519 64.344 1.00 10.63 104 TRP C O 1
ATOM 3527 N N . PHE C 1 105 ? -45.705 51.194 63.100 1.00 9.75 105 PHE C N 1
ATOM 3528 C CA . PHE C 1 105 ? -46.211 51.694 61.830 1.00 9.32 105 PHE C CA 1
ATOM 3529 C C . PHE C 1 105 ? -46.324 50.577 60.818 1.00 9.90 105 PHE C C 1
ATOM 3530 O O . PHE C 1 105 ? -45.678 49.538 60.943 1.00 9.81 105 PHE C O 1
ATOM 3538 N N . ARG C 1 106 ? -47.165 50.806 59.817 1.00 10.32 106 ARG C N 1
ATOM 3539 C CA . ARG C 1 106 ? -47.235 49.906 58.683 1.00 9.77 106 ARG C CA 1
ATOM 3540 C C . ARG C 1 106 ? -46.985 50.895 57.557 1.00 9.50 106 ARG C C 1
ATOM 3541 O O . ARG C 1 106 ? -47.702 51.889 57.413 1.00 11.46 106 ARG C O 1
ATOM 3549 N N . SER C 1 107 ? -45.934 50.649 56.793 1.00 8.79 107 SER C N 1
ATOM 3550 C CA . SER C 1 107 ? -45.586 51.520 55.688 1.00 8.20 107 SER C CA 1
ATOM 3551 C C . SER C 1 107 ? -46.024 50.839 54.403 1.00 10.12 107 SER C C 1
ATOM 3552 O O . SER C 1 107 ? -45.801 49.639 54.217 1.00 10.66 107 SER C O 1
ATOM 3555 N N . TYR C 1 108 ? -46.674 51.602 53.532 1.00 8.78 108 TYR C N 1
ATOM 3556 C CA . TYR C 1 108 ? -47.158 51.083 52.263 1.00 8.76 108 TYR C CA 1
ATOM 3557 C C . TYR C 1 108 ? -46.312 51.676 51.157 1.00 8.47 108 TYR C C 1
ATOM 3558 O O . TYR C 1 108 ? -46.120 52.890 51.095 1.00 7.69 108 TYR C O 1
ATOM 3567 N N . GLY C 1 109 ? -45.806 50.834 50.270 1.00 7.71 109 GLY C N 1
ATOM 3568 C CA . GLY C 1 109 ? -44.985 51.379 49.215 1.00 8.29 109 GLY C CA 1
ATOM 3569 C C . GLY C 1 109 ? -45.235 50.837 47.830 1.00 8.02 109 GLY C C 1
ATOM 3570 O O . GLY C 1 109 ? -45.857 49.790 47.649 1.00 8.07 109 GLY C O 1
ATOM 3571 N N . ASN C 1 110 ? -44.770 51.604 46.852 1.00 7.37 110 ASN C N 1
ATOM 3572 C CA . ASN C 1 110 ? -44.835 51.246 45.444 1.00 6.99 110 ASN C CA 1
ATOM 3573 C C . ASN C 1 110 ? -43.408 51.507 44.977 1.00 7.65 110 ASN C C 1
ATOM 3574 O O . ASN C 1 110 ? -42.907 52.625 45.119 1.00 8.83 110 ASN C O 1
ATOM 3579 N N . GLU C 1 111 ? -42.746 50.490 44.447 1.00 7.44 111 GLU C N 1
ATOM 3580 C CA . GLU C 1 111 ? -41.387 50.671 43.954 1.00 7.99 111 GLU C CA 1
ATOM 3581 C C . GLU C 1 111 ? -41.295 50.172 42.524 1.00 8.48 111 GLU C C 1
ATOM 3582 O O . GLU C 1 111 ? -41.832 49.117 42.184 1.00 8.76 111 GLU C O 1
ATOM 3588 N N . ASN C 1 112 ? -40.628 50.953 41.685 1.00 7.33 112 ASN C N 1
ATOM 3589 C CA . ASN C 1 112 ? -40.458 50.618 40.281 1.00 7.21 112 ASN C CA 1
ATOM 3590 C C . ASN C 1 112 ? -38.984 50.309 40.018 1.00 7.97 112 ASN C C 1
ATOM 3591 O O . ASN C 1 112 ? -38.092 51.096 40.354 1.00 9.86 112 ASN C O 1
ATOM 3596 N N . TRP C 1 113 ? -38.753 49.137 39.428 1.00 7.92 113 TRP C N 1
ATOM 3597 C CA . TRP C 1 113 ? -37.414 48.612 39.169 1.00 9.03 113 TRP C CA 1
ATOM 3598 C C . TRP C 1 113 ? -37.012 48.470 37.702 1.00 8.95 113 TRP C C 1
ATOM 3599 O O . TRP C 1 113 ? -37.837 48.122 36.862 1.00 10.69 113 TRP C O 1
ATOM 3610 N N . GLU C 1 114 ? -35.733 48.708 37.414 1.00 10.60 114 GLU C N 1
ATOM 3611 C CA . GLU C 1 114 ? -35.199 48.551 36.058 1.00 9.75 114 GLU C CA 1
ATOM 3612 C C . GLU C 1 114 ? -33.875 47.794 36.189 1.00 10.58 114 GLU C C 1
ATOM 3613 O O . GLU C 1 114 ? -32.976 48.224 36.913 1.00 9.86 114 GLU C O 1
ATOM 3619 N N . PHE C 1 115 ? -33.764 46.664 35.492 1.00 11.44 115 PHE C N 1
ATOM 3620 C CA . PHE C 1 115 ? -32.578 45.807 35.580 1.00 11.63 115 PHE C CA 1
ATOM 3621 C C . PHE C 1 115 ? -31.686 45.750 34.348 1.00 11.87 115 PHE C C 1
ATOM 3622 O O . PHE C 1 115 ? -32.159 45.896 33.223 1.00 12.99 115 PHE C O 1
ATOM 3630 N N . ASP C 1 116 ? -30.392 45.520 34.565 1.00 12.30 116 ASP C N 1
ATOM 3631 C CA . ASP C 1 116 ? -29.475 45.388 33.440 1.00 14.14 116 ASP C CA 1
ATOM 3632 C C . ASP C 1 116 ? -29.497 43.924 33.018 1.00 14.50 116 ASP C C 1
ATOM 3633 O O . ASP C 1 116 ? -30.183 43.112 33.637 1.00 13.65 116 ASP C O 1
ATOM 3638 N N . GLU C 1 117 ? -28.757 43.586 31.970 1.00 16.66 117 GLU C N 1
ATOM 3639 C CA . GLU C 1 117 ? -28.747 42.217 31.466 1.00 18.94 117 GLU C CA 1
ATOM 3640 C C . GLU C 1 117 ? -28.181 41.184 32.431 1.00 19.01 117 GLU C C 1
ATOM 3641 O O . GLU C 1 117 ? -28.402 39.983 32.255 1.00 19.29 117 GLU C O 1
ATOM 3647 N N . GLN C 1 118 ? -27.462 41.644 33.451 1.00 16.92 118 GLN C N 1
ATOM 3648 C CA . GLN C 1 118 ? -26.884 40.740 34.437 1.00 17.22 118 GLN C CA 1
ATOM 3649 C C . GLN C 1 118 ? -27.793 40.523 35.642 1.00 15.39 118 GLN C C 1
ATOM 3650 O O . GLN C 1 118 ? -27.422 39.829 36.588 1.00 15.67 118 GLN C O 1
ATOM 3656 N N . GLY C 1 119 ? -28.981 41.121 35.611 1.00 14.87 119 GLY C N 1
ATOM 3657 C CA . GLY C 1 119 ? -29.916 40.948 36.709 1.00 13.30 119 GLY C CA 1
ATOM 3658 C C . GLY C 1 119 ? -29.742 41.911 37.869 1.00 12.70 119 GLY C C 1
ATOM 3659 O O . GLY C 1 119 ? -30.411 41.770 38.890 1.00 12.18 119 GLY C O 1
ATOM 3660 N N . LEU C 1 120 ? -28.841 42.878 37.728 1.00 12.46 120 LEU C N 1
ATOM 3661 C CA . LEU C 1 120 ? -28.622 43.863 38.783 1.00 11.70 120 LEU C CA 1
ATOM 3662 C C . LEU C 1 120 ? -29.557 45.034 38.534 1.00 11.51 120 LEU C C 1
ATOM 3663 O O . LEU C 1 120 ? -29.862 45.353 37.387 1.00 11.22 120 LEU C O 1
ATOM 3676 N N . ALA C 1 122 ? -30.411 48.722 38.060 1.00 9.98 122 ALA C N 1
ATOM 3677 C CA . ALA C 1 122 ? -29.785 49.985 37.706 1.00 9.11 122 ALA C CA 1
ATOM 3678 C C . ALA C 1 122 ? -30.560 51.196 38.209 1.00 10.71 122 ALA C C 1
ATOM 3679 O O . ALA C 1 122 ? -29.967 52.230 38.507 1.00 11.53 122 ALA C O 1
ATOM 3681 N N . ARG C 1 123 ? -31.884 51.074 38.289 1.00 9.95 123 ARG C N 1
ATOM 3682 C CA . ARG C 1 123 ? -32.718 52.180 38.757 1.00 9.60 123 ARG C CA 1
ATOM 3683 C C . ARG C 1 123 ? -33.781 51.681 39.730 1.00 8.71 123 ARG C C 1
ATOM 3684 O O . ARG C 1 123 ? -34.392 50.637 39.507 1.00 9.64 123 ARG C O 1
ATOM 3692 N N . ARG C 1 124 ? -33.991 52.432 40.805 1.00 9.14 124 ARG C N 1
ATOM 3693 C CA . ARG C 1 124 ? -34.995 52.091 41.809 1.00 8.64 124 ARG C CA 1
ATOM 3694 C C . ARG C 1 124 ? -35.738 53.364 42.214 1.00 8.94 124 ARG C C 1
ATOM 3695 O O . ARG C 1 124 ? -35.132 54.299 42.736 1.00 10.27 124 ARG C O 1
ATOM 3703 N N . PHE C 1 125 ? -37.041 53.401 41.956 1.00 7.66 125 PHE C N 1
ATOM 3704 C CA . PHE C 1 125 ? -37.867 54.551 42.318 1.00 8.24 125 PHE C CA 1
ATOM 3705 C C . PHE C 1 125 ? -38.904 54.056 43.317 1.00 7.79 125 PHE C C 1
ATOM 3706 O O . PHE C 1 125 ? -39.826 53.330 42.949 1.00 9.49 125 PHE C O 1
ATOM 3714 N N . ALA C 1 126 ? -38.745 54.437 44.581 1.00 7.02 126 ALA C N 1
ATOM 3715 C CA . ALA C 1 126 ? -39.665 53.993 45.622 1.00 7.47 126 ALA C CA 1
ATOM 3716 C C . ALA C 1 126 ? -40.366 55.146 46.329 1.00 7.47 126 ALA C C 1
ATOM 3717 O O . ALA C 1 126 ? -39.736 56.135 46.712 1.00 8.18 126 ALA C O 1
ATOM 3719 N N . CYS C 1 127 ? -41.679 55.006 46.491 1.00 7.49 127 CYS C N 1
ATOM 3720 C CA . CYS C 1 127 ? -42.495 55.992 47.188 1.00 7.61 127 CYS C CA 1
ATOM 3721 C C . CYS C 1 127 ? -43.124 55.204 48.331 1.00 7.99 127 CYS C C 1
ATOM 3722 O O . CYS C 1 127 ? -43.614 54.090 48.124 1.00 8.96 127 CYS C O 1
ATOM 3725 N N . ILE C 1 128 ? -43.114 55.777 49.529 1.00 7.60 128 ILE C N 1
ATOM 3726 C CA . ILE C 1 128 ? -43.611 55.068 50.705 1.00 7.86 128 ILE C CA 1
ATOM 3727 C C . ILE C 1 128 ? -44.360 55.986 51.663 1.00 8.24 128 ILE C C 1
ATOM 3728 O O . ILE C 1 128 ? -43.925 57.108 51.922 1.00 9.32 128 ILE C O 1
ATOM 3733 N N . ASN C 1 129 ? -45.481 55.507 52.191 1.00 8.15 129 ASN C N 1
ATOM 3734 C CA . ASN C 1 129 ? -46.247 56.292 53.147 1.00 8.18 129 ASN C CA 1
ATOM 3735 C C . ASN C 1 129 ? -46.447 55.483 54.417 1.00 7.96 129 ASN C C 1
ATOM 3736 O O . ASN C 1 129 ? -46.565 54.253 54.385 1.00 9.36 129 ASN C O 1
ATOM 3741 N N . ASP C 1 130 ? -46.480 56.190 55.539 1.00 8.99 130 ASP C N 1
ATOM 3742 C CA . ASP C 1 130 ? -46.556 55.552 56.842 1.00 9.26 130 ASP C CA 1
ATOM 3743 C C . ASP C 1 130 ? -47.860 55.745 57.597 1.00 10.30 130 ASP C C 1
ATOM 3744 O O . ASP C 1 130 ? -48.360 56.857 57.713 1.00 10.57 130 ASP C O 1
ATOM 3757 N N . PRO C 1 132 ? -49.642 55.033 61.310 1.00 13.39 132 PRO C N 1
ATOM 3758 C CA . PRO C 1 132 ? -49.431 54.587 62.690 1.00 13.57 132 PRO C CA 1
ATOM 3759 C C . PRO C 1 132 ? -50.428 53.475 63.013 1.00 13.16 132 PRO C C 1
ATOM 3760 O O . PRO C 1 132 ? -51.595 53.554 62.622 1.00 15.05 132 PRO C O 1
ATOM 3764 N N . ILE C 1 133 ? -49.970 52.438 63.707 1.00 12.51 133 ILE C N 1
ATOM 3765 C CA . ILE C 1 133 ? -50.851 51.338 64.090 1.00 11.98 133 ILE C CA 1
ATOM 3766 C C . ILE C 1 133 ? -50.569 50.941 65.529 1.00 13.07 133 ILE C C 1
ATOM 3767 O O . ILE C 1 133 ? -49.511 51.258 66.073 1.00 12.84 133 ILE C O 1
ATOM 3772 N N . LYS C 1 134 ? -51.528 50.265 66.150 1.00 15.20 134 LYS C N 1
ATOM 3773 C CA . LYS C 1 134 ? -51.340 49.787 67.510 1.00 16.09 134 LYS C CA 1
ATOM 3774 C C . LYS C 1 134 ? -50.627 48.450 67.355 1.00 14.96 134 LYS C C 1
ATOM 3775 O O . LYS C 1 134 ? -50.768 47.783 66.329 1.00 14.19 134 LYS C O 1
ATOM 3781 N N . ALA C 1 135 ? -49.852 48.065 68.361 1.00 15.51 135 ALA C N 1
ATOM 3782 C CA . ALA C 1 135 ? -49.124 46.805 68.311 1.00 16.30 135 ALA C CA 1
ATOM 3783 C C . ALA C 1 135 ? -50.036 45.625 67.971 1.00 16.48 135 ALA C C 1
ATOM 3784 O O . ALA C 1 135 ? -49.649 44.733 67.223 1.00 18.10 135 ALA C O 1
ATOM 3786 N N . GLN C 1 136 ? -51.249 45.624 68.511 1.00 17.74 136 GLN C N 1
ATOM 3787 C CA . GLN C 1 136 ? -52.176 44.528 68.250 1.00 19.41 136 GLN C CA 1
ATOM 3788 C C . GLN C 1 136 ? -52.680 44.465 66.810 1.00 17.95 136 GLN C C 1
ATOM 3789 O O . GLN C 1 136 ? -53.217 43.442 66.386 1.00 19.68 136 GLN C O 1
ATOM 3795 N N . GLU C 1 137 ? -52.502 45.548 66.059 1.00 16.34 137 GLU C N 1
ATOM 3796 C CA . GLU C 1 137 ? -52.947 45.592 64.667 1.00 16.62 137 GLU C CA 1
ATOM 3797 C C . GLU C 1 137 ? -51.906 45.047 63.690 1.00 15.01 137 GLU C C 1
ATOM 3798 O O . GLU C 1 137 ? -52.143 45.006 62.481 1.00 15.17 137 GLU C O 1
ATOM 3804 N N . ARG C 1 138 ? -50.758 44.627 64.216 1.00 15.11 138 ARG C N 1
ATOM 3805 C CA . ARG C 1 138 ? -49.697 44.070 63.380 1.00 14.12 138 ARG C CA 1
ATOM 3806 C C . ARG C 1 138 ? -50.183 42.795 62.699 1.00 14.90 138 ARG C C 1
ATOM 3807 O O . ARG C 1 138 ? -50.817 41.946 63.331 1.00 14.93 138 ARG C O 1
ATOM 3815 N N . LYS C 1 139 ? -49.868 42.662 61.415 1.00 13.66 139 LYS C N 1
ATOM 3816 C CA . LYS C 1 139 ? -50.265 41.493 60.641 1.00 14.40 139 LYS C CA 1
ATOM 3817 C C . LYS C 1 139 ? -49.091 40.571 60.321 1.00 13.41 139 LYS C C 1
ATOM 3818 O O . LYS C 1 139 ? -49.293 39.404 59.988 1.00 13.98 139 LYS C O 1
ATOM 3824 N N . PHE C 1 140 ? -47.869 41.089 60.418 1.00 12.82 140 PHE C N 1
ATOM 3825 C CA . PHE C 1 140 ? -46.675 40.297 60.112 1.00 12.86 140 PHE C CA 1
ATOM 3826 C C . PHE C 1 140 ? -46.020 39.752 61.384 1.00 14.77 140 PHE C C 1
ATOM 3827 O O . PHE C 1 140 ? -45.532 40.525 62.209 1.00 15.36 140 PHE C O 1
ATOM 3835 N N . HIS C 1 141 ? -45.987 38.424 61.526 1.00 16.18 141 HIS C N 1
ATOM 3836 C CA . HIS C 1 141 ? -45.426 37.800 62.728 1.00 17.34 141 HIS C CA 1
ATOM 3837 C C . HIS C 1 141 ? -44.491 36.592 62.588 1.00 19.71 141 HIS C C 1
ATOM 3838 O O . HIS C 1 141 ? -44.583 35.652 63.381 1.00 22.83 141 HIS C O 1
ATOM 3845 N N . TRP C 1 142 ? -43.589 36.599 61.617 1.00 17.15 142 TRP C N 1
ATOM 3846 C CA . TRP C 1 142 ? -42.662 35.479 61.457 1.00 15.36 142 TRP C CA 1
ATOM 3847 C C . TRP C 1 142 ? -41.316 35.799 62.114 1.00 15.37 142 TRP C C 1
ATOM 3848 O O . TRP C 1 142 ? -41.057 36.940 62.492 1.00 16.32 142 TRP C O 1
ATOM 3859 N N . PRO C 1 143 ? -40.447 34.790 62.288 1.00 14.91 143 PRO C N 1
ATOM 3860 C CA . PRO C 1 143 ? -39.149 35.075 62.911 1.00 14.16 143 PRO C CA 1
ATOM 3861 C C . PRO C 1 143 ? -38.403 36.087 62.041 1.00 13.66 143 PRO C C 1
ATOM 3862 O O . PRO C 1 143 ? -38.299 35.889 60.834 1.00 13.22 143 PRO C O 1
ATOM 3866 N N . LEU C 1 144 ? -37.896 37.167 62.635 1.00 13.86 144 LEU C N 1
ATOM 3867 C CA . LEU C 1 144 ? -37.181 38.167 61.842 1.00 14.52 144 LEU C CA 1
ATOM 3868 C C . LEU C 1 144 ? -36.282 37.477 60.831 1.00 13.56 144 LEU C C 1
ATOM 3869 O O . LEU C 1 144 ? -35.453 36.630 61.178 1.00 15.32 144 LEU C O 1
ATOM 3874 N N . GLY C 1 145 ? -36.461 37.849 59.572 1.00 12.97 145 GLY C N 1
ATOM 3875 C CA . GLY C 1 145 ? -35.708 37.243 58.495 1.00 11.19 145 GLY C CA 1
ATOM 3876 C C . GLY C 1 145 ? -36.677 36.925 57.372 1.00 10.99 145 GLY C C 1
ATOM 3877 O O . GLY C 1 145 ? -37.713 37.578 57.233 1.00 12.00 145 GLY C O 1
ATOM 3878 N N . ARG C 1 146 ? -36.360 35.905 56.583 1.00 10.54 146 ARG C N 1
ATOM 3879 C CA . ARG C 1 146 ? -37.193 35.523 55.450 1.00 11.17 146 ARG C CA 1
ATOM 3880 C C . ARG C 1 146 ? -38.630 35.164 55.805 1.00 11.63 146 ARG C C 1
ATOM 3881 O O . ARG C 1 146 ? -38.883 34.426 56.760 1.00 13.53 146 ARG C O 1
ATOM 3889 N N . ARG C 1 147 ? -39.573 35.687 55.028 1.00 10.81 147 ARG C N 1
ATOM 3890 C CA . ARG C 1 147 ? -40.977 35.387 55.256 1.00 11.41 147 ARG C CA 1
ATOM 3891 C C . ARG C 1 147 ? -41.221 33.931 54.863 1.00 13.39 147 ARG C C 1
ATOM 3892 O O . ARG C 1 147 ? -40.905 33.520 53.744 1.00 13.32 147 ARG C O 1
ATOM 3900 N N . PRO C 1 148 ? -41.771 33.125 55.784 1.00 14.51 148 PRO C N 1
ATOM 3901 C CA . PRO C 1 148 ? -42.036 31.716 55.477 1.00 16.21 148 PRO C CA 1
ATOM 3902 C C . PRO C 1 148 ? -42.921 31.555 54.244 1.00 18.34 148 PRO C C 1
ATOM 3903 O O . PRO C 1 148 ? -43.785 32.388 53.973 1.00 17.92 148 PRO C O 1
ATOM 3907 N N . ASP C 1 149 ? -42.708 30.474 53.504 1.00 20.99 149 ASP C N 1
ATOM 3908 C CA . ASP C 1 149 ? -43.492 30.218 52.304 1.00 23.40 149 ASP C CA 1
ATOM 3909 C C . ASP C 1 149 ? -44.962 29.986 52.640 1.00 24.48 149 ASP C C 1
ATOM 3910 O O . ASP C 1 149 ? -45.830 30.134 51.783 1.00 25.69 149 ASP C O 1
ATOM 3915 N N . ASP C 1 150 ? -45.234 29.628 53.893 1.00 24.93 150 ASP C N 1
ATOM 3916 C CA . ASP C 1 150 ? -46.603 29.377 54.336 1.00 25.79 150 ASP C CA 1
ATOM 3917 C C . ASP C 1 150 ? -47.348 30.662 54.676 1.00 25.42 150 ASP C C 1
ATOM 3918 O O . ASP C 1 150 ? -48.567 30.652 54.842 1.00 25.78 150 ASP C O 1
ATOM 3923 N N . HIS C 1 151 ? -46.623 31.771 54.776 1.00 23.89 151 HIS C N 1
ATOM 3924 C CA . HIS C 1 151 ? -47.253 33.038 55.121 1.00 23.21 151 HIS C CA 1
ATOM 3925 C C . HIS C 1 151 ? -47.970 33.682 53.937 1.00 22.95 151 HIS C C 1
ATOM 3926 O O . HIS C 1 151 ? -47.442 33.729 52.826 1.00 23.34 151 HIS C O 1
ATOM 3933 N N . PRO C 1 152 ? -49.195 34.183 54.166 1.00 22.50 152 PRO C N 1
ATOM 3934 C CA . PRO C 1 152 ? -50.012 34.833 53.134 1.00 22.05 152 PRO C CA 1
ATOM 3935 C C . PRO C 1 152 ? -49.317 36.028 52.481 1.00 20.88 152 PRO C C 1
ATOM 3936 O O . PRO C 1 152 ? -48.529 36.727 53.123 1.00 20.78 152 PRO C O 1
ATOM 3940 N N . GLY C 1 153 ? -49.627 36.250 51.205 1.00 21.18 153 GLY C N 1
ATOM 3941 C CA . GLY C 1 153 ? -49.043 37.351 50.456 1.00 19.8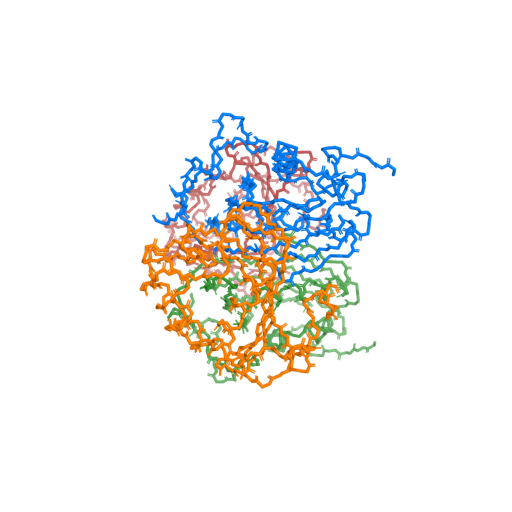9 153 GLY C CA 1
ATOM 3942 C C . GLY C 1 153 ? -49.720 38.688 50.702 1.00 19.46 153 GLY C C 1
ATOM 3943 O O . GLY C 1 153 ? -50.716 38.774 51.424 1.00 19.90 153 GLY C O 1
ATOM 3944 N N . LEU C 1 154 ? -49.186 39.735 50.083 1.00 16.95 154 LEU C N 1
ATOM 3945 C CA . LEU C 1 154 ? -49.716 41.083 50.253 1.00 17.62 154 LEU C CA 1
ATOM 3946 C C . LEU C 1 154 ? -51.222 41.195 50.020 1.00 18.43 154 LEU C C 1
ATOM 3947 O O . LEU C 1 154 ? -51.940 41.742 50.854 1.00 19.87 154 LEU C O 1
ATOM 3952 N N . SER C 1 155 ? -51.697 40.679 48.890 1.00 18.86 155 SER C N 1
ATOM 3953 C CA . SER C 1 155 ? -53.119 40.755 48.557 1.00 20.78 155 SER C CA 1
ATOM 3954 C C . SER C 1 155 ? -54.006 39.787 49.329 1.00 23.00 155 SER C C 1
ATOM 3955 O O . SER C 1 155 ? -55.225 39.802 49.169 1.00 21.78 155 SER C O 1
ATOM 3958 N N . GLU C 1 156 ? -53.402 38.955 50.169 1.00 25.68 156 GLU C N 1
ATOM 3959 C CA . GLU C 1 156 ? -54.163 37.977 50.937 1.00 28.29 156 GLU C CA 1
ATOM 3960 C C . GLU C 1 156 ? -54.268 38.337 52.417 1.00 29.75 156 GLU C C 1
ATOM 3961 O O . GLU C 1 156 ? -54.734 37.533 53.224 1.00 30.89 156 GLU C O 1
ATOM 3967 N N . LEU C 1 157 ? -53.841 39.544 52.771 1.00 29.88 157 LEU C N 1
ATOM 3968 C CA . LEU C 1 157 ? -53.892 39.982 54.161 1.00 30.71 157 LEU C CA 1
ATOM 3969 C C . LEU C 1 157 ? -54.929 41.074 54.386 1.00 31.78 157 LEU C C 1
ATOM 3970 O O . LEU C 1 157 ? -54.903 41.768 55.404 1.00 31.78 157 LEU C O 1
ATOM 3975 N N . GLY C 1 158 ? -55.845 41.215 53.433 1.00 31.36 158 GLY C N 1
ATOM 3976 C CA . GLY C 1 158 ? -56.882 42.222 53.545 1.00 32.13 158 GLY C CA 1
ATOM 3977 C C . GLY C 1 158 ? -56.340 43.603 53.863 1.00 32.43 158 GLY C C 1
ATOM 3978 O O . GLY C 1 158 ? -57.019 44.410 54.503 1.00 32.91 158 GLY C O 1
ATOM 3979 N N . LEU C 1 159 ? -55.115 43.875 53.423 1.00 31.94 159 LEU C N 1
ATOM 3980 C CA . LEU C 1 159 ? -54.492 45.173 53.661 1.00 32.27 159 LEU C CA 1
ATOM 3981 C C . LEU C 1 159 ? -55.423 46.305 53.248 1.00 32.51 159 LEU C C 1
ATOM 3982 O O . LEU C 1 159 ? -55.798 46.418 52.081 1.00 33.61 159 LEU C O 1
ATOM 3987 N N . ASN D 1 4 ? -75.566 56.088 28.334 1.00 29.96 4 ASN D N 1
ATOM 3988 C CA . ASN D 1 4 ? -75.871 54.629 28.432 1.00 29.68 4 ASN D CA 1
ATOM 3989 C C . ASN D 1 4 ? -74.936 53.972 29.441 1.00 27.52 4 ASN D C 1
ATOM 3990 O O . ASN D 1 4 ? -75.034 54.223 30.642 1.00 31.50 4 ASN D O 1
ATOM 3995 N N . ALA D 1 5 ? -74.028 53.142 28.951 1.00 31.32 5 ALA D N 1
ATOM 3996 C CA . ALA D 1 5 ? -73.058 52.442 29.792 1.00 29.42 5 ALA D CA 1
ATOM 3997 C C . ALA D 1 5 ? -71.768 53.252 29.870 1.00 29.15 5 ALA D C 1
ATOM 3998 O O . ALA D 1 5 ? -71.237 53.682 28.847 1.00 30.18 5 ALA D O 1
ATOM 4000 N N . GLN D 1 6 ? -71.273 53.464 31.086 1.00 28.33 6 GLN D N 1
ATOM 4001 C CA . GLN D 1 6 ? -70.053 54.239 31.305 1.00 28.02 6 GLN D CA 1
ATOM 4002 C C . GLN D 1 6 ? -68.814 53.528 30.769 1.00 27.00 6 GLN D C 1
ATOM 4003 O O . GLN D 1 6 ? -68.309 52.592 31.391 1.00 28.06 6 GLN D O 1
ATOM 4009 N N . VAL D 1 7 ? -68.337 53.974 29.611 1.00 25.25 7 VAL D N 1
ATOM 4010 C CA . VAL D 1 7 ? -67.150 53.404 28.986 1.00 22.81 7 VAL D CA 1
ATOM 4011 C C . VAL D 1 7 ? -66.158 54.527 28.680 1.00 21.12 7 VAL D C 1
ATOM 4012 O O . VAL D 1 7 ? -66.521 55.553 28.098 1.00 21.16 7 VAL D O 1
ATOM 4016 N N . ARG D 1 8 ? -64.908 54.334 29.090 1.00 19.27 8 ARG D N 1
ATOM 4017 C CA . ARG D 1 8 ? -63.870 55.333 28.875 1.00 18.50 8 ARG D CA 1
ATOM 4018 C C . ARG D 1 8 ? -62.612 54.705 28.292 1.00 17.60 8 ARG D C 1
ATOM 4019 O O . ARG D 1 8 ? -61.771 54.176 29.019 1.00 16.61 8 ARG D O 1
ATOM 4027 N N . PRO D 1 9 ? -62.479 54.738 26.958 1.00 16.11 9 PRO D N 1
ATOM 4028 C CA . PRO D 1 9 ? -61.308 54.169 26.287 1.00 14.84 9 PRO D CA 1
ATOM 4029 C C . PRO D 1 9 ? -60.082 55.034 26.556 1.00 12.81 9 PRO D C 1
ATOM 4030 O O . PRO D 1 9 ? -60.214 56.201 26.920 1.00 14.50 9 PRO D O 1
ATOM 4034 N N . PRO D 1 10 ? -58.872 54.480 26.370 1.00 12.68 10 PRO D N 1
ATOM 4035 C CA . PRO D 1 10 ? -58.561 53.114 25.930 1.00 13.16 10 PRO D CA 1
ATOM 4036 C C . PRO D 1 10 ? -59.016 52.038 26.909 1.00 15.19 10 PRO D C 1
ATOM 4037 O O . PRO D 1 10 ? -59.077 52.267 28.121 1.00 14.07 10 PRO D O 1
ATOM 4041 N N . LEU D 1 11 ? -59.320 50.860 26.372 1.00 15.33 11 LEU D N 1
ATOM 4042 C CA . LEU D 1 11 ? -59.766 49.733 27.180 1.00 16.20 11 LEU D CA 1
ATOM 4043 C C . LEU D 1 11 ? -58.680 48.660 27.229 1.00 16.72 11 LEU D C 1
ATOM 4044 O O . LEU D 1 11 ? -57.825 48.579 26.343 1.00 16.87 11 LEU D O 1
ATOM 4049 N N . PRO D 1 12 ? -58.687 47.829 28.281 1.00 17.40 12 PRO D N 1
ATOM 4050 C CA . PRO D 1 12 ? -57.678 46.773 28.379 1.00 17.64 12 PRO D CA 1
ATOM 4051 C C . PRO D 1 12 ? -58.080 45.629 27.446 1.00 17.60 12 PRO D C 1
ATOM 4052 O O . PRO D 1 12 ? -59.247 45.525 27.059 1.00 18.71 12 PRO D O 1
ATOM 4056 N N . PRO D 1 13 ? -57.122 44.773 27.051 1.00 17.33 13 PRO D N 1
ATOM 4057 C CA . PRO D 1 13 ? -55.706 44.816 27.426 1.00 15.91 13 PRO D CA 1
ATOM 4058 C C . PRO D 1 13 ? -55.000 45.952 26.703 1.00 15.89 13 PRO D C 1
ATOM 4059 O O . PRO D 1 13 ? -55.239 46.197 25.521 1.00 16.51 13 PRO D O 1
ATOM 4063 N N . PHE D 1 14 ? -54.122 46.641 27.419 1.00 13.91 14 PHE D N 1
ATOM 4064 C CA . PHE D 1 14 ? -53.405 47.769 26.844 1.00 12.82 14 PHE D CA 1
ATOM 4065 C C . PHE D 1 14 ? -52.198 47.366 26.013 1.00 14.31 14 PHE D C 1
ATOM 4066 O O . PHE D 1 14 ? -51.644 46.278 26.173 1.00 14.35 14 PHE D O 1
ATOM 4074 N N . THR D 1 15 ? -51.811 48.261 25.110 1.00 14.65 15 THR D N 1
ATOM 4075 C CA . THR D 1 15 ? -50.619 48.081 24.290 1.00 14.30 15 THR D CA 1
ATOM 4076 C C . THR D 1 15 ? -49.763 49.228 24.807 1.00 14.09 15 THR D C 1
ATOM 4077 O O . THR D 1 15 ? -50.242 50.032 25.614 1.00 13.03 15 THR D O 1
ATOM 4081 N N . ARG D 1 16 ? -48.518 49.330 24.361 1.00 13.32 16 ARG D N 1
ATOM 4082 C CA . ARG D 1 16 ? -47.683 50.419 24.847 1.00 13.95 16 ARG D CA 1
ATOM 4083 C C . ARG D 1 16 ? -48.300 51.770 24.501 1.00 14.15 16 ARG D C 1
ATOM 4084 O O . ARG D 1 16 ? -48.379 52.660 25.356 1.00 14.51 16 ARG D O 1
ATOM 4092 N N . GLU D 1 17 ? -48.751 51.920 23.256 1.00 13.27 17 GLU D N 1
ATOM 4093 C CA . GLU D 1 17 ? -49.362 53.172 22.820 1.00 13.65 17 GLU D CA 1
ATOM 4094 C C . GLU D 1 17 ? -50.657 53.492 23.557 1.00 13.00 17 GLU D C 1
ATOM 4095 O O . GLU D 1 17 ? -50.862 54.632 23.971 1.00 12.65 17 GLU D O 1
ATOM 4101 N N . SER D 1 18 ? -51.538 52.507 23.726 1.00 11.00 18 SER D N 1
ATOM 4102 C CA . SER D 1 18 ? -52.795 52.801 24.405 1.00 11.56 18 SER D CA 1
ATOM 4103 C C . SER D 1 18 ? -52.588 53.055 25.898 1.00 10.79 18 SER D C 1
ATOM 4104 O O . SER D 1 18 ? -53.362 53.789 26.511 1.00 10.36 18 SER D O 1
ATOM 4107 N N . ALA D 1 19 ? -51.538 52.467 26.471 1.00 10.92 19 ALA D N 1
ATOM 4108 C CA . ALA D 1 19 ? -51.232 52.675 27.886 1.00 11.02 19 ALA D CA 1
ATOM 4109 C C . ALA D 1 19 ? -50.754 54.113 28.066 1.00 11.52 19 ALA D C 1
ATOM 4110 O O . ALA D 1 19 ? -51.148 54.798 29.008 1.00 10.71 19 ALA D O 1
ATOM 4112 N N . ILE D 1 20 ? -49.894 54.567 27.160 1.00 12.21 20 ILE D N 1
ATOM 4113 C CA . ILE D 1 20 ? -49.385 55.933 27.223 1.00 13.23 20 ILE D CA 1
ATOM 4114 C C . ILE D 1 20 ? -50.534 56.925 27.045 1.00 12.67 20 ILE D C 1
ATOM 4115 O O . ILE D 1 20 ? -50.569 57.974 27.687 1.00 11.90 20 ILE D O 1
ATOM 4120 N N . GLU D 1 21 ? -51.479 56.588 26.174 1.00 12.59 21 GLU D N 1
ATOM 4121 C CA . GLU D 1 21 ? -52.636 57.443 25.950 1.00 11.04 21 GLU D CA 1
ATOM 4122 C C . GLU D 1 21 ? -53.480 57.490 27.223 1.00 10.55 21 GLU D C 1
ATOM 4123 O O . GLU D 1 21 ? -53.933 58.553 27.642 1.00 10.68 21 GLU D O 1
ATOM 4129 N N . LYS D 1 22 ? -53.679 56.326 27.836 1.00 10.78 22 LYS D N 1
ATOM 4130 C CA . LYS D 1 22 ? -54.466 56.226 29.060 1.00 11.01 22 LYS D CA 1
ATOM 4131 C C . LYS D 1 22 ? -53.870 57.142 30.129 1.00 9.78 22 LYS D C 1
ATOM 4132 O O . LYS D 1 22 ? -54.587 57.859 30.827 1.00 10.00 22 LYS D O 1
ATOM 4138 N N . ILE D 1 23 ? -52.546 57.118 30.240 1.00 9.94 23 ILE D N 1
ATOM 4139 C CA . ILE D 1 23 ? -51.842 57.932 31.220 1.00 9.41 23 ILE D CA 1
ATOM 4140 C C . ILE D 1 23 ? -51.986 59.427 30.922 1.00 9.48 23 ILE D C 1
ATOM 4141 O O . ILE D 1 23 ? -52.225 60.224 31.833 1.00 10.96 23 ILE D O 1
ATOM 4146 N N . ARG D 1 24 ? -51.863 59.807 29.652 1.00 10.45 24 ARG D N 1
ATOM 4147 C CA . ARG D 1 24 ? -51.983 61.214 29.273 1.00 10.48 24 ARG D CA 1
ATOM 4148 C C . ARG D 1 24 ? -53.376 61.750 29.585 1.00 10.44 24 ARG D C 1
ATOM 4149 O O . ARG D 1 24 ? -53.518 62.858 30.100 1.00 10.86 24 ARG D O 1
ATOM 4157 N N . LEU D 1 25 ? -54.405 60.970 29.270 1.00 10.75 25 LEU D N 1
ATOM 4158 C CA . LEU D 1 25 ? -55.770 61.402 29.537 1.00 12.10 25 LEU D CA 1
ATOM 4159 C C . LEU D 1 25 ? -55.982 61.576 31.038 1.00 10.59 25 LEU D C 1
ATOM 4160 O O . LEU D 1 25 ? -56.658 62.511 31.473 1.00 10.53 25 LEU D O 1
ATOM 4165 N N . ALA D 1 26 ? -55.396 60.681 31.829 1.00 10.09 26 ALA D N 1
ATOM 4166 C CA . ALA D 1 26 ? -55.524 60.760 33.278 1.00 11.35 26 ALA D CA 1
ATOM 4167 C C . ALA D 1 26 ? -54.802 62.007 33.770 1.00 11.11 26 ALA D C 1
ATOM 4168 O O . ALA D 1 26 ? -55.319 62.746 34.607 1.00 10.94 26 ALA D O 1
ATOM 4170 N N . GLU D 1 27 ? -53.606 62.241 33.239 1.00 9.97 27 GLU D N 1
ATOM 4171 C CA . GLU D 1 27 ? -52.837 63.411 33.625 1.00 10.22 27 GLU D CA 1
ATOM 4172 C C . GLU D 1 27 ? -53.635 64.677 33.324 1.00 9.29 27 GLU D C 1
ATOM 4173 O O . GLU D 1 27 ? -53.690 65.591 34.147 1.00 9.68 27 GLU D O 1
ATOM 4179 N N . ASP D 1 28 ? -54.253 64.732 32.145 1.00 9.70 28 ASP D N 1
ATOM 4180 C CA . ASP D 1 28 ? -55.051 65.898 31.769 1.00 9.18 28 ASP D CA 1
ATOM 4181 C C . ASP D 1 28 ? -56.194 66.098 32.764 1.00 9.47 28 ASP D C 1
ATOM 4182 O O . ASP D 1 28 ? -56.515 67.222 33.149 1.00 11.16 28 ASP D O 1
ATOM 4187 N N . GLY D 1 29 ? -56.808 64.994 33.177 1.00 9.25 29 GLY D N 1
ATOM 4188 C CA . GLY D 1 29 ? -57.908 65.078 34.117 1.00 10.18 29 GLY D CA 1
ATOM 4189 C C . GLY D 1 29 ? -57.484 65.650 35.455 1.00 9.03 29 GLY D C 1
ATOM 4190 O O . GLY D 1 29 ? -58.116 66.573 35.971 1.00 10.00 29 GLY D O 1
ATOM 4191 N N . TRP D 1 30 ? -56.420 65.106 36.032 1.00 9.45 30 TRP D N 1
ATOM 4192 C CA . TRP D 1 30 ? -55.965 65.604 37.320 1.00 9.12 30 TRP D CA 1
ATOM 4193 C C . TRP D 1 30 ? -55.475 67.042 37.223 1.00 9.79 30 TRP D C 1
ATOM 4194 O O . TRP D 1 30 ? -55.586 67.803 38.188 1.00 9.67 30 TRP D O 1
ATOM 4205 N N . ASN D 1 31 ? -54.952 67.433 36.064 1.00 10.14 31 ASN D N 1
ATOM 4206 C CA . ASN D 1 31 ? -54.483 68.807 35.913 1.00 10.52 31 ASN D CA 1
ATOM 4207 C C . ASN D 1 31 ? -55.640 69.802 35.842 1.00 11.36 31 ASN D C 1
ATOM 4208 O O . ASN D 1 31 ? -55.417 71.012 35.795 1.00 12.02 31 ASN D O 1
ATOM 4213 N N . SER D 1 32 ? -56.872 69.300 35.830 1.00 11.55 32 SER D N 1
ATOM 4214 C CA . SER D 1 32 ? -58.035 70.184 35.807 1.00 10.68 32 SER D CA 1
ATOM 4215 C C . SER D 1 32 ? -58.370 70.576 37.247 1.00 12.11 32 SER D C 1
ATOM 4216 O O . SER D 1 32 ? -59.107 71.532 37.484 1.00 13.20 32 SER D O 1
ATOM 4219 N N . ARG D 1 33 ? -57.819 69.827 38.200 1.00 11.19 33 ARG D N 1
ATOM 4220 C CA . ARG D 1 33 ? -58.050 70.067 39.621 1.00 12.72 33 ARG D CA 1
ATOM 4221 C C . ARG D 1 33 ? -59.549 70.107 39.921 1.00 12.86 33 ARG D C 1
ATOM 4222 O O . ARG D 1 33 ? -59.998 70.802 40.832 1.00 15.05 33 ARG D O 1
ATOM 4230 N N . ASP D 1 34 ? -60.308 69.328 39.156 1.00 12.82 34 ASP D N 1
ATOM 4231 C CA . ASP D 1 34 ? -61.766 69.252 39.282 1.00 13.21 34 ASP D CA 1
ATOM 4232 C C . ASP D 1 34 ? -62.164 67.877 39.835 1.00 13.06 34 ASP D C 1
ATOM 4233 O O . ASP D 1 34 ? -62.159 66.887 39.110 1.00 12.36 34 ASP D O 1
ATOM 4238 N N . PRO D 1 35 ? -62.516 67.801 41.131 1.00 12.93 35 PRO D N 1
ATOM 4239 C CA . PRO D 1 35 ? -62.908 66.532 41.759 1.00 13.24 35 PRO D CA 1
ATOM 4240 C C . PRO D 1 35 ? -63.970 65.726 41.008 1.00 12.92 35 PRO D C 1
ATOM 4241 O O . PRO D 1 35 ? -63.838 64.513 40.838 1.00 12.25 35 PRO D O 1
ATOM 4245 N N . GLU D 1 36 ? -65.030 66.394 40.571 1.00 12.15 36 GLU D N 1
ATOM 4246 C CA . GLU D 1 36 ? -66.102 65.719 39.846 1.00 13.25 36 GLU D CA 1
ATOM 4247 C C . GLU D 1 36 ? -65.577 65.071 38.564 1.00 12.83 36 GLU D C 1
ATOM 4248 O O . GLU D 1 36 ? -65.746 63.870 38.354 1.00 12.92 36 GLU D O 1
ATOM 4254 N N . ARG D 1 37 ? -64.928 65.864 37.719 1.00 13.92 37 ARG D N 1
ATOM 4255 C CA . ARG D 1 37 ? -64.385 65.364 36.457 1.00 13.23 37 ARG D CA 1
ATOM 4256 C C . ARG D 1 37 ? -63.441 64.179 36.653 1.00 12.06 37 ARG D C 1
ATOM 4257 O O . ARG D 1 37 ? -63.567 63.146 35.993 1.00 12.94 37 ARG D O 1
ATOM 4265 N N . VAL D 1 38 ? -62.491 64.329 37.566 1.00 11.45 38 VAL D N 1
ATOM 4266 C CA . VAL D 1 38 ? -61.528 63.272 37.821 1.00 11.71 38 VAL D CA 1
ATOM 4267 C C . VAL D 1 38 ? -62.187 61.993 38.340 1.00 10.98 38 VAL D C 1
ATOM 4268 O O . VAL D 1 38 ? -61.835 60.894 37.920 1.00 12.73 38 VAL D O 1
ATOM 4272 N N . SER D 1 39 ? -63.157 62.135 39.236 1.00 12.46 39 SER D N 1
ATOM 4273 C CA . SER D 1 39 ? -63.825 60.971 39.812 1.00 12.63 39 SER D CA 1
ATOM 4274 C C . SER D 1 39 ? -64.555 60.082 38.804 1.00 11.52 39 SER D C 1
ATOM 4275 O O . SER D 1 39 ? -64.754 58.894 39.057 1.00 10.59 39 SER D O 1
ATOM 4278 N N . LEU D 1 40 ? -64.952 60.643 37.666 1.00 11.11 40 LEU D N 1
ATOM 4279 C CA . LEU D 1 40 ? -65.678 59.864 36.669 1.00 11.95 40 LEU D CA 1
ATOM 4280 C C . LEU D 1 40 ? -64.846 58.778 35.997 1.00 11.42 40 LEU D C 1
ATOM 4281 O O . LEU D 1 40 ? -65.389 57.894 35.331 1.00 13.15 40 LEU D O 1
ATOM 4286 N N . ALA D 1 41 ? -63.531 58.835 36.177 1.00 10.33 41 ALA D N 1
ATOM 4287 C CA . ALA D 1 41 ? -62.647 57.840 35.582 1.00 10.53 41 ALA D CA 1
ATOM 4288 C C . ALA D 1 41 ? -62.573 56.575 36.431 1.00 11.47 41 ALA D C 1
ATOM 4289 O O . ALA D 1 41 ? -61.988 55.577 36.015 1.00 11.50 41 ALA D O 1
ATOM 4291 N N . TYR D 1 42 ? -63.179 56.619 37.613 1.00 11.15 42 TYR D N 1
ATOM 4292 C CA . TYR D 1 42 ? -63.149 55.494 38.540 1.00 11.06 42 TYR D CA 1
ATOM 4293 C C . TYR D 1 42 ? -64.498 54.803 38.658 1.00 12.27 42 TYR D C 1
ATOM 4294 O O . TYR D 1 42 ? -65.540 55.436 38.519 1.00 12.06 42 TYR D O 1
ATOM 4303 N N . THR D 1 43 ? -64.467 53.497 38.902 1.00 12.11 43 THR D N 1
ATOM 4304 C CA . THR D 1 43 ? -65.697 52.727 39.050 1.00 11.71 43 THR D CA 1
ATOM 4305 C C . THR D 1 43 ? -66.462 53.264 40.251 1.00 10.51 43 THR D C 1
ATOM 4306 O O . THR D 1 43 ? -65.880 53.894 41.126 1.00 10.33 43 THR D O 1
ATOM 4310 N N . LEU D 1 44 ? -67.768 53.023 40.290 1.00 10.77 44 LEU D N 1
ATOM 4311 C CA . LEU D 1 44 ? -68.567 53.495 41.411 1.00 11.37 44 LEU D CA 1
ATOM 4312 C C . LEU D 1 44 ? -68.117 52.857 42.721 1.00 10.45 44 LEU D C 1
ATOM 4313 O O . LEU D 1 44 ? -68.239 53.465 43.782 1.00 12.56 44 LEU D O 1
ATOM 4318 N N . ASP D 1 45 ? -67.604 51.631 42.641 1.00 11.05 45 ASP D N 1
ATOM 4319 C CA . ASP D 1 45 ? -67.119 50.925 43.822 1.00 10.95 45 ASP D CA 1
ATOM 4320 C C . ASP D 1 45 ? -65.591 50.872 43.820 1.00 11.06 45 ASP D C 1
ATOM 4321 O O . ASP D 1 45 ? -64.990 49.900 44.274 1.00 12.86 45 ASP D O 1
ATOM 4326 N N . THR D 1 46 ? -64.971 51.935 43.318 1.00 10.45 46 THR D N 1
ATOM 4327 C CA . THR D 1 46 ? -63.515 52.008 43.235 1.00 10.23 46 THR D CA 1
ATOM 4328 C C . THR D 1 46 ? -62.856 51.853 44.611 1.00 11.16 46 THR D C 1
ATOM 4329 O O . THR D 1 46 ? -63.383 52.316 45.619 1.00 11.46 46 THR D O 1
ATOM 4333 N N . GLN D 1 47 ? -61.703 51.190 44.642 1.00 10.32 47 GLN D N 1
ATOM 4334 C CA . GLN D 1 47 ? -60.969 50.969 45.889 1.00 10.65 47 GLN D CA 1
ATOM 4335 C C . GLN D 1 47 ? -59.623 51.669 45.791 1.00 10.82 47 GLN D C 1
ATOM 4336 O O . GLN D 1 47 ? -58.813 51.358 44.920 1.00 10.60 47 GLN D O 1
ATOM 4342 N N . TRP D 1 48 ? -59.389 52.605 46.702 1.00 9.27 48 TRP D N 1
ATOM 4343 C C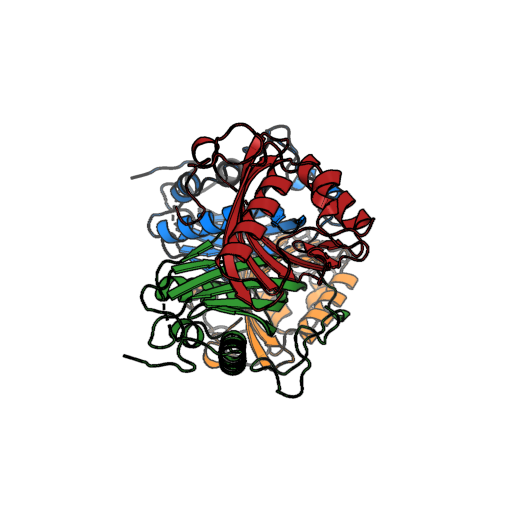A . TRP D 1 48 ? -58.158 53.389 46.717 1.00 9.72 48 TRP D CA 1
ATOM 4344 C C . TRP D 1 48 ? -57.393 53.376 48.023 1.00 10.02 48 TRP D C 1
ATOM 4345 O O . TRP D 1 48 ? -57.972 53.247 49.098 1.00 10.44 48 TRP D O 1
ATOM 4356 N N . ARG D 1 49 ? -56.080 53.531 47.900 1.00 10.04 49 ARG D N 1
ATOM 4357 C CA . ARG D 1 49 ? -55.218 53.767 49.046 1.00 8.50 49 ARG D CA 1
ATOM 4358 C C . ARG D 1 49 ? -54.334 54.855 48.450 1.00 10.30 49 ARG D C 1
ATOM 4359 O O . ARG D 1 49 ? -53.613 54.613 47.478 1.00 10.60 49 ARG D O 1
ATOM 4367 N N . ASN D 1 50 ? -54.454 56.062 48.990 1.00 9.42 50 ASN D N 1
ATOM 4368 C CA . ASN D 1 50 ? -53.660 57.206 48.560 1.00 9.54 50 ASN D CA 1
ATOM 4369 C C . ASN D 1 50 ? -52.857 57.539 49.806 1.00 8.96 50 ASN D C 1
ATOM 4370 O O . ASN D 1 50 ? -53.415 58.023 50.793 1.00 9.59 50 ASN D O 1
ATOM 4375 N N . ARG D 1 51 ? -51.554 57.279 49.758 1.00 8.47 51 ARG D N 1
ATOM 4376 C CA . ARG D 1 51 ? -50.679 57.491 50.908 1.00 8.48 51 ARG D CA 1
ATOM 4377 C C . ARG D 1 51 ? -51.207 56.577 52.019 1.00 9.19 51 ARG D C 1
ATOM 4378 O O . ARG D 1 51 ? -51.270 55.361 51.824 1.00 10.54 51 ARG D O 1
ATOM 4386 N N . ALA D 1 52 ? -51.591 57.133 53.166 1.00 11.43 52 ALA D N 1
ATOM 4387 C CA . ALA D 1 52 ? -52.104 56.300 54.257 1.00 12.08 52 ALA D CA 1
ATOM 4388 C C . ALA D 1 52 ? -53.614 56.448 54.427 1.00 13.34 52 ALA D C 1
ATOM 4389 O O . ALA D 1 52 ? -54.169 56.122 55.477 1.00 14.52 52 ALA D O 1
ATOM 4391 N N . GLU D 1 53 ? -54.262 56.934 53.372 1.00 12.17 53 GLU D N 1
ATOM 4392 C CA . GLU D 1 53 ? -55.705 57.159 53.334 1.00 14.24 53 GLU D CA 1
ATOM 4393 C C . GLU D 1 53 ? -56.374 56.146 52.406 1.00 13.03 53 GLU D C 1
ATOM 4394 O O . GLU D 1 53 ? -55.767 55.697 51.433 1.00 14.07 53 GLU D O 1
ATOM 4400 N N . PHE D 1 54 ? -57.629 55.804 52.689 1.00 12.79 54 PHE D N 1
ATOM 4401 C CA . PHE D 1 54 ? -58.360 54.853 51.858 1.00 12.13 54 PHE D CA 1
ATOM 4402 C C . PHE D 1 54 ? -59.710 55.393 51.391 1.00 12.51 54 PHE D C 1
ATOM 4403 O O . PHE D 1 54 ? -60.326 56.225 52.059 1.00 14.45 54 PHE D O 1
ATOM 4411 N N . ALA D 1 55 ? -60.155 54.904 50.236 1.00 12.49 55 ALA D N 1
ATOM 4412 C CA . ALA D 1 55 ? -61.441 55.281 49.650 1.00 12.22 55 ALA D CA 1
ATOM 4413 C C . ALA D 1 55 ? -62.075 53.983 49.163 1.00 12.36 55 ALA D C 1
ATOM 4414 O O . ALA D 1 55 ? -61.387 53.130 48.595 1.00 12.68 55 ALA D O 1
ATOM 4416 N N . HIS D 1 56 ? -63.382 53.832 49.374 1.00 13.81 56 HIS D N 1
ATOM 4417 C CA . HIS D 1 56 ? -64.069 52.608 48.978 1.00 13.73 56 HIS D CA 1
ATOM 4418 C C . HIS D 1 56 ? -65.197 52.749 47.958 1.00 12.86 56 HIS D C 1
ATOM 4419 O O . HIS D 1 56 ? -65.934 51.793 47.699 1.00 12.92 56 HIS D O 1
ATOM 4426 N N . ASN D 1 57 ? -65.334 53.944 47.394 1.00 12.31 57 ASN D N 1
ATOM 4427 C CA . ASN D 1 57 ? -66.319 54.206 46.350 1.00 12.14 57 ASN D CA 1
ATOM 4428 C C . ASN D 1 57 ? -65.990 55.544 45.708 1.00 12.04 57 ASN D C 1
ATOM 4429 O O . ASN D 1 57 ? -65.188 56.312 46.239 1.00 12.26 57 ASN D O 1
ATOM 4434 N N . ARG D 1 58 ? -66.588 55.810 44.553 1.00 11.71 58 ARG D N 1
ATOM 4435 C CA . ARG D 1 58 ? -66.322 57.050 43.836 1.00 11.29 58 ARG D CA 1
ATOM 4436 C C . ARG D 1 58 ? -66.559 58.312 44.658 1.00 11.89 58 ARG D C 1
ATOM 4437 O O . ARG D 1 58 ? -65.794 59.269 44.555 1.00 11.55 58 ARG D O 1
ATOM 4445 N N . GLU D 1 59 ? -67.614 58.327 45.471 1.00 11.83 59 GLU D N 1
ATOM 4446 C CA . GLU D 1 59 ? -67.897 59.507 46.282 1.00 13.75 59 GLU D CA 1
ATOM 4447 C C . GLU D 1 59 ? -66.781 59.780 47.291 1.00 12.68 59 GLU D C 1
ATOM 4448 O O . GLU D 1 59 ? -66.400 60.932 47.507 1.00 13.60 59 GLU D O 1
ATOM 4454 N N . GLU D 1 60 ? -66.259 58.727 47.914 1.00 13.06 60 GLU D N 1
ATOM 4455 C CA . GLU D 1 60 ? -65.183 58.907 48.882 1.00 13.70 60 GLU D CA 1
ATOM 4456 C C . GLU D 1 60 ? -63.932 59.391 48.157 1.00 12.72 60 GLU D C 1
ATOM 4457 O O . GLU D 1 60 ? -63.174 60.204 48.688 1.00 12.79 60 GLU D O 1
ATOM 4463 N N . ALA D 1 61 ? -63.721 58.897 46.941 1.00 12.21 61 ALA D N 1
ATOM 4464 C CA . ALA D 1 61 ? -62.567 59.324 46.158 1.00 12.22 61 ALA D CA 1
ATOM 4465 C C . ALA D 1 61 ? -62.735 60.807 45.849 1.00 12.92 61 ALA D C 1
ATOM 4466 O O . ALA D 1 61 ? -61.797 61.590 45.983 1.00 13.74 61 ALA D O 1
ATOM 4468 N N . LYS D 1 62 ? -63.941 61.194 45.441 1.00 13.00 62 LYS D N 1
ATOM 4469 C CA . LYS D 1 62 ? -64.212 62.589 45.124 1.00 11.39 62 LYS D CA 1
ATOM 4470 C C . LYS D 1 62 ? -63.989 63.485 46.344 1.00 12.42 62 LYS D C 1
ATOM 4471 O O . LYS D 1 62 ? -63.458 64.587 46.218 1.00 13.08 62 LYS D O 1
ATOM 4477 N N . ALA D 1 63 ? -64.394 63.013 47.521 1.00 12.00 63 ALA D N 1
ATOM 4478 C CA . ALA D 1 63 ? -64.212 63.784 48.749 1.00 11.83 63 ALA D CA 1
ATOM 4479 C C . ALA D 1 63 ? -62.720 63.987 49.008 1.00 12.60 63 ALA D C 1
ATOM 4480 O O . ALA D 1 63 ? -62.290 65.067 49.423 1.00 13.60 63 ALA D O 1
ATOM 4482 N N . PHE D 1 64 ? -61.932 62.943 48.768 1.00 12.26 64 PHE D N 1
ATOM 4483 C CA . PHE D 1 64 ? -60.489 63.030 48.947 1.00 11.51 64 PHE D CA 1
ATOM 4484 C C . PHE D 1 64 ? -59.916 64.091 48.009 1.00 11.47 64 PHE D C 1
ATOM 4485 O O . PHE D 1 64 ? -59.101 64.918 48.411 1.00 12.30 64 PHE D O 1
ATOM 4493 N N . LEU D 1 65 ? -60.340 64.053 46.751 1.00 11.83 65 LEU D N 1
ATOM 4494 C CA . LEU D 1 65 ? -59.855 65.011 45.765 1.00 10.52 65 LEU D CA 1
ATOM 4495 C C . LEU D 1 65 ? -60.203 66.442 46.153 1.00 11.65 65 LEU D C 1
ATOM 4496 O O . LEU D 1 65 ? -59.407 67.361 45.948 1.00 11.57 65 LEU D O 1
ATOM 4501 N N . THR D 1 66 ? -61.391 66.634 46.717 1.00 12.86 66 THR D N 1
ATOM 4502 C CA . THR D 1 66 ? -61.808 67.965 47.137 1.00 13.04 66 THR D CA 1
ATOM 4503 C C . THR D 1 66 ? -60.853 68.451 48.226 1.00 13.17 66 THR D C 1
ATOM 4504 O O . THR D 1 66 ? -60.368 69.579 48.173 1.00 14.05 66 THR D O 1
ATOM 4508 N N . ARG D 1 67 ? -60.572 67.592 49.202 1.00 14.28 67 ARG D N 1
ATOM 4509 C CA . ARG D 1 67 ? -59.653 67.953 50.280 1.00 14.45 67 ARG D CA 1
ATOM 4510 C C . ARG D 1 67 ? -58.257 68.184 49.714 1.00 13.33 67 ARG D C 1
ATOM 4511 O O . ARG D 1 67 ? -57.538 69.087 50.142 1.00 14.05 67 ARG D O 1
ATOM 4519 N N . LYS D 1 68 ? -57.877 67.348 48.754 1.00 13.64 68 LYS D N 1
ATOM 4520 C CA . LYS D 1 68 ? -56.565 67.439 48.128 1.00 12.56 68 LYS D CA 1
ATOM 4521 C C . LYS D 1 68 ? -56.270 68.815 47.537 1.00 13.26 68 LYS D C 1
ATOM 4522 O O . LYS D 1 68 ? -55.252 69.428 47.857 1.00 13.66 68 LYS D O 1
ATOM 4528 N N . TRP D 1 69 ? -57.157 69.308 46.681 1.00 13.27 69 TRP D N 1
ATOM 4529 C CA . TRP D 1 69 ? -56.908 70.601 46.059 1.00 13.75 69 TRP D CA 1
ATOM 4530 C C . TRP D 1 69 ? -57.263 71.823 46.893 1.00 15.98 69 TRP D C 1
ATOM 4531 O O . TRP D 1 69 ? -57.079 72.960 46.458 1.00 17.16 69 TRP D O 1
ATOM 4542 N N . ALA D 1 70 ? -57.750 71.579 48.103 1.00 16.06 70 ALA D N 1
ATOM 4543 C CA . ALA D 1 70 ? -58.056 72.658 49.030 1.00 17.16 70 ALA D CA 1
ATOM 4544 C C . ALA D 1 70 ? -56.733 72.902 49.759 1.00 16.95 70 ALA D C 1
ATOM 4545 O O . ALA D 1 70 ? -56.506 73.968 50.334 1.00 19.41 70 ALA D O 1
ATOM 4547 N N . LYS D 1 71 ? -55.858 71.897 49.709 1.00 16.82 71 LYS D N 1
ATOM 4548 C CA . LYS D 1 71 ? -54.545 71.951 50.353 1.00 17.33 71 LYS D CA 1
ATOM 4549 C C . LYS D 1 71 ? -53.390 72.215 49.385 1.00 16.32 71 LYS D C 1
ATOM 4550 O O . LYS D 1 71 ? -52.515 73.033 49.667 1.00 15.36 71 LYS D O 1
ATOM 4556 N N . GLU D 1 72 ? -53.376 71.502 48.263 1.00 14.79 72 GLU D N 1
ATOM 4557 C CA . GLU D 1 72 ? -52.317 71.652 47.269 1.00 13.30 72 GLU D CA 1
ATOM 4558 C C . GLU D 1 72 ? -52.737 72.699 46.241 1.00 13.03 72 GLU D C 1
ATOM 4559 O O . GLU D 1 72 ? -53.550 72.431 45.355 1.00 13.61 72 GLU D O 1
ATOM 4565 N N . LEU D 1 73 ? -52.168 73.893 46.373 1.00 12.27 73 LEU D N 1
ATOM 4566 C CA . LEU D 1 73 ? -52.496 75.017 45.503 1.00 12.56 73 LEU D CA 1
ATOM 4567 C C . LEU D 1 73 ? -51.567 75.169 44.299 1.00 12.07 73 LEU D C 1
ATOM 4568 O O . LEU D 1 73 ? -50.382 74.845 44.373 1.00 12.06 73 LEU D O 1
ATOM 4573 N N . ASP D 1 74 ? -52.114 75.676 43.196 1.00 12.38 74 ASP D N 1
ATOM 4574 C CA . ASP D 1 74 ? -51.352 75.866 41.963 1.00 12.84 74 ASP D CA 1
ATOM 4575 C C . ASP D 1 74 ? -50.692 74.550 41.563 1.00 12.20 74 ASP D C 1
ATOM 4576 O O . ASP D 1 74 ? -49.523 74.500 41.185 1.00 12.70 74 ASP D O 1
ATOM 4581 N N . TYR D 1 75 ? -51.484 73.488 41.646 1.00 11.02 75 TYR D N 1
ATOM 4582 C CA . TYR D 1 75 ? -51.062 72.129 41.330 1.00 10.08 75 TYR D CA 1
ATOM 4583 C C . TYR D 1 75 ? -50.802 71.905 39.841 1.00 9.82 75 TYR D C 1
ATOM 4584 O O . TYR D 1 75 ? -51.638 72.233 39.001 1.00 10.38 75 TYR D O 1
ATOM 4593 N N . ARG D 1 76 ? -49.622 71.367 39.529 1.00 9.47 76 ARG D N 1
ATOM 4594 C CA . ARG D 1 76 ? -49.225 71.043 38.157 1.00 9.71 76 ARG D CA 1
ATOM 4595 C C . ARG D 1 76 ? -48.619 69.646 38.198 1.00 8.33 76 ARG D C 1
ATOM 4596 O O . ARG D 1 76 ? -47.687 69.392 38.960 1.00 9.94 76 ARG D O 1
ATOM 4604 N N . LEU D 1 77 ? -49.141 68.759 37.355 1.00 8.67 77 LEU D N 1
ATOM 4605 C CA . LEU D 1 77 ? -48.738 67.354 37.320 1.00 9.25 77 LEU D CA 1
ATOM 4606 C C . LEU D 1 77 ? -48.196 66.813 35.996 1.00 9.31 77 LEU D C 1
A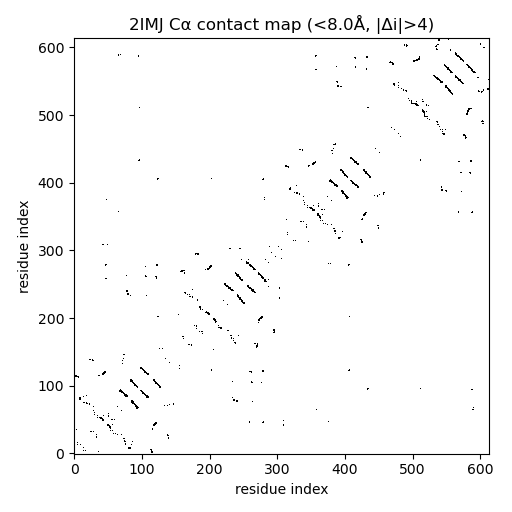TOM 4607 O O . LEU D 1 77 ? -48.619 67.234 34.919 1.00 8.90 77 LEU D O 1
ATOM 4612 N N . ILE D 1 78 ? -47.267 65.864 36.100 1.00 10.60 78 ILE D N 1
ATOM 4613 C CA . ILE D 1 78 ? -46.712 65.171 34.941 1.00 8.77 78 ILE D CA 1
ATOM 4614 C C . ILE D 1 78 ? -46.675 63.675 35.280 1.00 9.25 78 ILE D C 1
ATOM 4615 O O . ILE D 1 78 ? -46.075 63.281 36.283 1.00 9.76 78 ILE D O 1
ATOM 4620 N N . LYS D 1 79 ? -47.336 62.859 34.460 1.00 9.43 79 LYS D N 1
ATOM 4621 C CA . LYS D 1 79 ? -47.365 61.406 34.649 1.00 8.74 79 LYS D CA 1
ATOM 4622 C C . LYS D 1 79 ? -46.560 60.739 33.542 1.00 9.63 79 LYS D C 1
ATOM 4623 O O . LYS D 1 79 ? -46.440 61.277 32.440 1.00 10.54 79 LYS D O 1
ATOM 4629 N N . GLU D 1 80 ? -46.033 59.553 33.822 1.00 9.16 80 GLU D N 1
ATOM 4630 C CA . GLU D 1 80 ? -45.257 58.829 32.822 1.00 9.44 80 GLU D CA 1
ATOM 4631 C C . GLU D 1 80 ? -45.304 57.325 33.042 1.00 9.05 80 GLU D C 1
ATOM 4632 O O . GLU D 1 80 ? -45.239 56.842 34.171 1.00 10.47 80 GLU D O 1
ATOM 4638 N N . LEU D 1 81 ? -45.406 56.590 31.943 1.00 10.27 81 LEU D N 1
ATOM 4639 C CA . LEU D 1 81 ? -45.455 55.136 31.988 1.00 9.78 81 LEU D CA 1
ATOM 4640 C C . LEU D 1 81 ? -44.200 54.491 32.553 1.00 9.99 81 LEU D C 1
ATOM 4641 O O . LEU D 1 81 ? -43.084 54.941 32.281 1.00 10.91 81 LEU D O 1
ATOM 4646 N N . TRP D 1 82 ? -44.383 53.442 33.350 1.00 9.90 82 TRP D N 1
ATOM 4647 C CA . TRP D 1 82 ? -43.239 52.683 33.841 1.00 9.54 82 TRP D CA 1
ATOM 4648 C C . TRP D 1 82 ? -43.354 51.310 33.191 1.00 9.86 82 TRP D C 1
ATOM 4649 O O . TRP D 1 82 ? -42.442 50.861 32.497 1.00 10.81 82 TRP D O 1
ATOM 4660 N N . ALA D 1 83 ? -44.493 50.660 33.411 1.00 10.52 83 ALA D N 1
ATOM 4661 C CA . ALA D 1 83 ? -44.750 49.334 32.857 1.00 10.30 83 ALA D CA 1
ATOM 4662 C C . ALA D 1 83 ? -46.252 49.078 32.795 1.00 11.00 83 ALA D C 1
ATOM 4663 O O . ALA D 1 83 ? -47.035 49.767 33.440 1.00 11.10 83 ALA D O 1
ATOM 4665 N N . PHE D 1 84 ? -46.648 48.086 32.008 1.00 11.46 84 PHE D N 1
ATOM 4666 C CA . PHE D 1 84 ? -48.057 47.748 31.877 1.00 10.78 84 PHE D CA 1
ATOM 4667 C C . PHE D 1 84 ? -48.188 46.264 31.585 1.00 11.12 84 PHE D C 1
ATOM 4668 O O . PHE D 1 84 ? -47.298 45.654 30.986 1.00 11.01 84 PHE D O 1
ATOM 4676 N N . THR D 1 85 ? -49.296 45.685 32.028 1.00 11.24 85 THR D N 1
ATOM 4677 C CA . THR D 1 85 ? -49.552 44.269 31.816 1.00 11.88 85 THR D CA 1
ATOM 4678 C C . THR D 1 85 ? -51.053 44.038 31.838 1.00 13.33 85 THR D C 1
ATOM 4679 O O . THR D 1 85 ? -51.700 44.206 32.872 1.00 13.41 85 THR D O 1
ATOM 4683 N N . ASP D 1 86 ? -51.598 43.660 30.688 1.00 13.92 86 ASP D N 1
ATOM 4684 C CA . ASP D 1 86 ? -53.024 43.400 30.557 1.00 14.97 86 ASP D CA 1
ATOM 4685 C C . ASP D 1 86 ? -53.882 44.597 30.951 1.00 13.21 86 ASP D C 1
ATOM 4686 O O . ASP D 1 86 ? -53.916 45.593 30.237 1.00 15.13 86 ASP D O 1
ATOM 4691 N N . ASN D 1 87 ? -54.569 44.509 32.086 1.00 11.45 87 ASN D N 1
ATOM 4692 C CA . ASN D 1 87 ? -55.432 45.600 32.529 1.00 11.25 87 ASN D CA 1
ATOM 4693 C C . ASN D 1 87 ? -54.796 46.452 33.622 1.00 10.94 87 ASN D C 1
ATOM 4694 O O . ASN D 1 87 ? -55.470 47.262 34.256 1.00 11.88 87 ASN D O 1
ATOM 4699 N N . ARG D 1 88 ? -53.495 46.270 33.831 1.00 9.28 88 ARG D N 1
ATOM 4700 C CA . ARG D 1 88 ? -52.771 47.031 34.843 1.00 10.13 88 ARG D CA 1
ATOM 4701 C C . ARG D 1 88 ? -51.709 47.940 34.243 1.00 9.48 88 ARG D C 1
ATOM 4702 O O . ARG D 1 88 ? -51.061 47.599 33.255 1.00 9.86 88 ARG D O 1
ATOM 4710 N N . ILE D 1 89 ? -51.535 49.103 34.855 1.00 8.92 89 ILE D N 1
ATOM 4711 C CA . ILE D 1 89 ? -50.526 50.053 34.413 1.00 9.32 89 ILE D CA 1
ATOM 4712 C C . ILE D 1 89 ? -49.808 50.567 35.653 1.00 9.61 89 ILE D C 1
ATOM 4713 O O . ILE D 1 89 ? -50.440 50.805 36.685 1.00 9.52 89 ILE D O 1
ATOM 4718 N N . ALA D 1 90 ? -48.490 50.707 35.552 1.00 8.23 90 ALA D N 1
ATOM 4719 C CA . ALA D 1 90 ? -47.670 51.235 36.642 1.00 8.10 90 ALA D CA 1
ATOM 4720 C C . ALA D 1 90 ? -47.195 52.586 36.132 1.00 8.62 90 ALA D C 1
ATOM 4721 O O . ALA D 1 90 ? -46.603 52.675 35.054 1.00 9.75 90 ALA D O 1
ATOM 4723 N N . VAL D 1 91 ? -47.464 53.630 36.910 1.00 7.99 91 VAL D N 1
ATOM 4724 C CA . VAL D 1 91 ? -47.135 54.997 36.530 1.00 8.63 91 VAL D CA 1
ATOM 4725 C C . VAL D 1 91 ? -46.261 55.733 37.542 1.00 8.20 91 VAL D C 1
ATOM 4726 O O . VAL D 1 91 ? -46.440 55.597 38.757 1.00 9.31 91 VAL D O 1
ATOM 4730 N N . ARG D 1 92 ? -45.312 56.508 37.022 1.00 7.41 92 ARG D N 1
ATOM 4731 C CA . ARG D 1 92 ? -44.435 57.344 37.836 1.00 8.94 92 ARG D CA 1
ATOM 4732 C C . ARG D 1 92 ? -44.903 58.771 37.579 1.00 7.50 92 ARG D C 1
ATOM 4733 O O . ARG D 1 92 ? -45.341 59.094 36.474 1.00 8.79 92 ARG D O 1
ATOM 4741 N N . TYR D 1 93 ? -44.841 59.619 38.598 1.00 7.95 93 TYR D N 1
ATOM 4742 C CA . TYR D 1 93 ? -45.264 60.995 38.410 1.00 7.80 93 TYR D CA 1
ATOM 4743 C C . TYR D 1 93 ? -44.671 61.965 39.408 1.00 8.81 93 TYR D C 1
ATOM 4744 O O . TYR D 1 93 ? -44.033 61.572 40.383 1.00 8.47 93 TYR D O 1
ATOM 4753 N N . ALA D 1 94 ? -44.874 63.248 39.136 1.00 9.20 94 ALA D N 1
ATOM 4754 C CA . ALA D 1 94 ? -44.408 64.302 40.017 1.00 9.34 94 ALA D CA 1
ATOM 4755 C C . ALA D 1 94 ? -45.334 65.487 39.837 1.00 9.48 94 ALA D C 1
ATOM 4756 O O . ALA D 1 94 ? -45.872 65.713 38.747 1.00 9.44 94 ALA D O 1
ATOM 4758 N N . TYR D 1 95 ? -45.557 66.229 40.911 1.00 8.50 95 TYR D N 1
ATOM 4759 C CA . TYR D 1 95 ? -46.386 67.412 40.803 1.00 9.67 95 TYR D CA 1
ATOM 4760 C C . TYR D 1 95 ? -45.870 68.471 41.751 1.00 9.23 95 TYR D C 1
ATOM 4761 O O . TYR D 1 95 ? -45.315 68.165 42.808 1.00 9.91 95 TYR D O 1
ATOM 4770 N N . GLU D 1 96 ? -45.995 69.726 41.339 1.00 9.03 96 GLU D N 1
ATOM 4771 C CA . GLU D 1 96 ? -45.537 70.828 42.162 1.00 10.24 96 GLU D CA 1
ATOM 4772 C C . GLU D 1 96 ? -46.751 71.594 42.644 1.00 10.74 96 GLU D C 1
ATOM 4773 O O . GLU D 1 96 ? -47.763 71.687 41.942 1.00 11.14 96 GLU D O 1
ATOM 4779 N N . TRP D 1 97 ? -46.647 72.122 43.859 1.00 10.51 97 TRP D N 1
ATOM 4780 C CA . TRP D 1 97 ? -47.736 72.849 44.488 1.00 10.53 97 TRP D CA 1
ATOM 4781 C C . TRP D 1 97 ? -47.220 73.644 45.682 1.00 11.33 97 TRP D C 1
ATOM 4782 O O . TRP D 1 97 ? -46.081 73.456 46.113 1.00 11.42 97 TRP D O 1
ATOM 4793 N N . HIS D 1 98 ? -48.060 74.531 46.214 1.00 10.03 98 HIS D N 1
ATOM 4794 C CA . HIS D 1 98 ? -47.688 75.308 47.396 1.00 10.47 98 HIS D CA 1
ATOM 4795 C C . HIS D 1 98 ? -48.838 75.278 48.395 1.00 11.37 98 HIS D C 1
ATOM 4796 O O . HIS D 1 98 ? -49.994 75.095 48.014 1.00 10.48 98 HIS D O 1
ATOM 4803 N N . ASP D 1 99 ? -48.525 75.436 49.677 1.00 12.77 99 ASP D N 1
ATOM 4804 C CA . ASP D 1 99 ? -49.563 75.422 50.701 1.00 14.29 99 ASP D CA 1
ATOM 4805 C C . ASP D 1 99 ? -50.101 76.828 50.964 1.00 17.20 99 ASP D C 1
ATOM 4806 O O . ASP D 1 99 ? -49.685 77.783 50.311 1.00 16.24 99 ASP D O 1
ATOM 4811 N N . ASP D 1 100 ? -51.030 76.951 51.909 1.00 18.77 100 ASP D N 1
ATOM 4812 C CA . ASP D 1 100 ? -51.624 78.248 52.220 1.00 22.15 100 ASP D CA 1
ATOM 4813 C C . ASP D 1 100 ? -50.658 79.229 52.875 1.00 21.82 100 ASP D C 1
ATOM 4814 O O . ASP D 1 100 ? -51.030 80.363 53.178 1.00 23.27 100 ASP D O 1
ATOM 4819 N N . SER D 1 101 ? -49.421 78.794 53.090 1.00 20.51 101 SER D N 1
ATOM 4820 C CA . SER D 1 101 ? -48.402 79.649 53.683 1.00 20.12 101 SER D CA 1
ATOM 4821 C C . SER D 1 101 ? -47.463 80.147 52.590 1.00 18.46 101 SER D C 1
ATOM 4822 O O . SER D 1 101 ? -46.557 80.937 52.850 1.00 18.58 101 SER D O 1
ATOM 4825 N N . GLY D 1 102 ? -47.685 79.670 51.367 1.00 17.28 102 GLY D N 1
ATOM 4826 C CA . GLY D 1 102 ? -46.865 80.085 50.243 1.00 16.85 102 GLY D CA 1
ATOM 4827 C C . GLY D 1 102 ? -45.602 79.271 50.033 1.00 16.81 102 GLY D C 1
ATOM 4828 O O . GLY D 1 102 ? -44.762 79.621 49.201 1.00 17.98 102 GLY D O 1
ATOM 4829 N N . ASN D 1 103 ? -45.464 78.180 50.779 1.00 16.05 103 ASN D N 1
ATOM 4830 C CA . ASN D 1 103 ? -44.286 77.329 50.669 1.00 15.32 103 ASN D CA 1
ATOM 4831 C C . ASN D 1 103 ? -44.486 76.244 49.621 1.00 13.65 103 ASN D C 1
ATOM 4832 O O . ASN D 1 103 ? -45.534 75.599 49.574 1.00 14.18 103 ASN D O 1
ATOM 4837 N N . TRP D 1 104 ? -43.468 76.051 48.787 1.00 13.30 104 TRP D N 1
ATOM 4838 C CA . TRP D 1 104 ? -43.533 75.078 47.703 1.00 13.29 104 TRP D CA 1
ATOM 4839 C C . TRP D 1 104 ? -43.005 73.688 48.003 1.00 12.39 104 TRP D C 1
ATOM 4840 O O . TRP D 1 104 ? -42.143 73.492 48.861 1.00 11.91 104 TRP D O 1
ATOM 4851 N N . PHE D 1 105 ? -43.530 72.728 47.253 1.00 12.00 105 PHE D N 1
ATOM 4852 C CA . PHE D 1 105 ? -43.153 71.333 47.387 1.00 12.08 105 PHE D CA 1
ATOM 4853 C C . PHE D 1 105 ? -43.197 70.660 46.026 1.00 11.61 105 PHE D C 1
ATOM 4854 O O . PHE D 1 105 ? -43.947 71.081 45.139 1.00 12.65 105 PHE D O 1
ATOM 4862 N N . ARG D 1 106 ? -42.382 69.626 45.856 1.00 12.00 106 ARG D N 1
ATOM 4863 C CA . ARG D 1 106 ? -42.461 68.823 44.650 1.00 11.65 106 ARG D CA 1
ATOM 4864 C C . ARG D 1 106 ? -42.779 67.455 45.226 1.00 10.83 106 ARG D C 1
ATOM 4865 O O . ARG D 1 106 ? -42.091 66.979 46.129 1.00 10.76 106 ARG D O 1
ATOM 4873 N N . SER D 1 107 ? -43.850 66.851 44.740 1.00 10.66 107 SER D N 1
ATOM 4874 C CA . SER D 1 107 ? -44.250 65.535 45.209 1.00 8.85 107 SER D CA 1
ATOM 4875 C C . SER D 1 107 ? -43.882 64.508 44.155 1.00 9.89 107 SER D C 1
ATOM 4876 O O . SER D 1 107 ? -44.128 64.711 42.963 1.00 10.63 107 SER D O 1
ATOM 4879 N N . TYR D 1 108 ? -43.269 63.417 44.602 1.00 8.25 108 TYR D N 1
ATOM 4880 C CA . TYR D 1 108 ? -42.860 62.332 43.723 1.00 9.15 108 TYR D CA 1
ATOM 4881 C C . TYR D 1 108 ? -43.754 61.149 44.021 1.00 8.12 108 TYR D C 1
ATOM 4882 O O . TYR D 1 108 ? -43.879 60.725 45.176 1.00 9.00 108 TYR D O 1
ATOM 4891 N N . GLY D 1 109 ? -44.383 60.611 42.986 1.00 8.33 109 GLY D N 1
ATOM 4892 C CA . GLY D 1 109 ? -45.265 59.492 43.219 1.00 9.04 109 GLY D CA 1
ATOM 4893 C C . GLY D 1 109 ? -45.143 58.316 42.286 1.00 7.56 109 GLY D C 1
ATOM 4894 O O . GLY D 1 109 ? -44.577 58.402 41.191 1.00 7.65 109 GLY D O 1
ATOM 4895 N N . ASN D 1 110 ? -45.662 57.195 42.765 1.00 7.95 110 ASN D N 1
ATOM 4896 C CA . ASN D 1 110 ? -45.718 55.949 42.010 1.00 7.98 110 ASN D CA 1
ATOM 4897 C C . ASN D 1 110 ? -47.154 55.507 42.224 1.00 7.70 110 ASN D C 1
ATOM 4898 O O . ASN D 1 110 ? -47.576 55.318 43.366 1.00 8.83 110 ASN D O 1
ATOM 4903 N N . GLU D 1 111 ? -47.912 55.365 41.146 1.00 7.97 111 GLU D N 1
ATOM 4904 C CA . GLU D 1 111 ? -49.289 54.914 41.281 1.00 8.32 111 GLU D CA 1
ATOM 4905 C C . GLU D 1 111 ? -49.515 53.701 40.389 1.00 8.57 111 GLU D C 1
ATOM 4906 O O . GLU D 1 111 ? -49.073 53.658 39.236 1.00 8.39 111 GLU D O 1
ATOM 4912 N N . ASN D 1 112 ? -50.190 52.704 40.951 1.00 8.96 112 ASN D N 1
ATOM 4913 C CA . ASN D 1 112 ? -50.485 51.465 40.249 1.00 8.26 112 ASN D CA 1
ATOM 4914 C C . ASN D 1 112 ? -51.989 51.380 40.028 1.00 8.31 112 ASN D C 1
ATOM 4915 O O . ASN D 1 112 ? -52.779 51.503 40.968 1.00 9.25 112 ASN D O 1
ATOM 4920 N N . TRP D 1 113 ? -52.362 51.183 38.765 1.00 8.59 113 TRP D N 1
ATOM 4921 C CA . TRP D 1 113 ? -53.756 51.159 38.333 1.00 8.53 113 TRP D CA 1
ATOM 4922 C C . TRP D 1 113 ? -54.261 49.820 37.799 1.00 9.48 113 TRP D C 1
ATOM 4923 O O . TRP D 1 113 ? -53.535 49.102 37.125 1.00 9.66 113 TRP D O 1
ATOM 4934 N N . GLU D 1 114 ? -55.522 49.509 38.077 1.00 9.87 114 GLU D N 1
ATOM 4935 C CA . GLU D 1 114 ? -56.142 48.288 37.572 1.00 10.85 114 GLU D CA 1
ATOM 4936 C C . GLU D 1 114 ? -57.501 48.687 36.995 1.00 10.87 114 GLU D C 1
ATOM 4937 O O . GLU D 1 114 ? -58.337 49.243 37.703 1.00 9.54 114 GLU D O 1
ATOM 4943 N N . PHE D 1 115 ? -57.708 48.402 35.711 1.00 10.00 115 PHE D N 1
ATOM 4944 C CA . PHE D 1 115 ? -58.939 48.773 35.006 1.00 10.64 115 PHE D CA 1
ATOM 4945 C C . PHE D 1 115 ? -59.895 47.640 34.672 1.00 11.83 115 PHE D C 1
ATOM 4946 O O . PHE D 1 115 ? -59.473 46.505 34.444 1.00 12.44 115 PHE D O 1
ATOM 4954 N N . ASP D 1 116 ? -61.188 47.960 34.631 1.00 11.66 116 ASP D N 1
ATOM 4955 C CA . ASP D 1 116 ? -62.193 46.970 34.264 1.00 12.32 116 ASP D CA 1
ATOM 4956 C C . ASP D 1 116 ? -62.336 46.993 32.739 1.00 13.51 116 ASP D C 1
ATOM 4957 O O . ASP D 1 116 ? -61.681 47.787 32.058 1.00 13.31 116 ASP D O 1
ATOM 4962 N N . GLU D 1 117 ? -63.184 46.121 32.206 1.00 15.44 117 GLU D N 1
ATOM 4963 C CA . GLU D 1 117 ? -63.381 46.028 30.764 1.00 16.80 117 GLU D CA 1
ATOM 4964 C C . GLU D 1 117 ? -63.955 47.279 30.113 1.00 16.16 117 GLU D C 1
ATOM 4965 O O . GLU D 1 117 ? -63.843 47.452 28.896 1.00 18.27 117 GLU D O 1
ATOM 4971 N N . GLN D 1 118 ? -64.571 48.143 30.916 1.00 14.79 118 GLN D N 1
ATOM 4972 C CA . GLN D 1 118 ? -65.144 49.390 30.410 1.00 16.09 118 GLN D CA 1
ATOM 4973 C C . GLN D 1 118 ? -64.134 50.537 30.472 1.00 14.07 118 GLN D C 1
ATOM 4974 O O . GLN D 1 118 ? -64.456 51.676 30.134 1.00 14.83 118 GLN D O 1
ATOM 4980 N N . GLY D 1 119 ? -62.917 50.239 30.915 1.00 12.73 119 GLY D N 1
ATOM 4981 C CA . GLY D 1 119 ? -61.894 51.266 30.984 1.00 12.72 119 GLY D CA 1
ATOM 4982 C C . GLY D 1 119 ? -61.915 52.133 32.229 1.00 11.29 119 GLY D C 1
ATOM 4983 O O . GLY D 1 119 ? -61.169 53.106 32.313 1.00 12.79 119 GLY D O 1
ATOM 4984 N N . LEU D 1 120 ? -62.773 51.803 33.189 1.00 11.15 120 LEU D N 1
ATOM 4985 C CA . LEU D 1 120 ? -62.837 52.569 34.430 1.00 10.56 120 LEU D CA 1
ATOM 4986 C C . LEU D 1 120 ? -61.826 51.959 35.393 1.00 10.17 120 LEU D C 1
ATOM 4987 O O . LEU D 1 120 ? -61.572 50.755 35.343 1.00 11.19 120 LEU D O 1
ATOM 5000 N N . ALA D 1 122 ? -60.783 50.402 38.675 1.00 10.28 122 ALA D N 1
ATOM 5001 C CA . ALA D 1 122 ? -61.371 49.711 39.816 1.00 10.15 122 ALA D CA 1
ATOM 5002 C C . ALA D 1 122 ? -60.512 49.802 41.070 1.00 11.17 122 ALA D C 1
ATOM 5003 O O . ALA D 1 122 ? -61.028 49.794 42.188 1.00 11.39 122 ALA D O 1
ATOM 5005 N N . ARG D 1 123 ? -59.198 49.870 40.886 1.00 10.08 123 ARG D N 1
ATOM 5006 C CA . ARG D 1 123 ? -58.294 49.955 42.022 1.00 9.46 123 ARG D CA 1
ATOM 5007 C C . ARG D 1 123 ? -57.163 50.926 41.748 1.00 9.20 123 ARG D C 1
ATOM 5008 O O . ARG D 1 123 ? -56.601 50.952 40.647 1.00 10.26 123 ARG D O 1
ATOM 5016 N N . ARG D 1 124 ? -56.848 51.729 42.759 1.00 8.99 124 ARG D N 1
ATOM 5017 C CA . ARG D 1 124 ? -55.780 52.714 42.666 1.00 8.65 124 ARG D CA 1
ATOM 5018 C C . ARG D 1 124 ? -54.906 52.660 43.913 1.00 9.43 124 ARG D C 1
ATOM 5019 O O . ARG D 1 124 ? -55.384 52.882 45.021 1.00 10.98 124 ARG D O 1
ATOM 5027 N N . PHE D 1 125 ? -53.627 52.358 43.723 1.00 9.40 125 PHE D N 1
ATOM 5028 C CA . PHE D 1 125 ? -52.680 52.295 44.830 1.00 8.68 125 PHE D CA 1
ATOM 5029 C C . PHE D 1 125 ? -51.633 53.357 44.567 1.00 7.98 125 PHE D C 1
ATOM 5030 O O . PHE D 1 125 ? -50.796 53.208 43.672 1.00 8.92 125 PHE D O 1
ATOM 5038 N N . ALA D 1 126 ? -51.686 54.435 45.338 1.00 8.41 126 ALA D N 1
ATOM 5039 C CA . ALA D 1 126 ? -50.749 55.534 45.153 1.00 8.86 126 ALA D CA 1
ATOM 5040 C C . ALA D 1 126 ? -49.921 55.839 46.392 1.00 8.54 126 ALA D C 1
ATOM 5041 O O . ALA D 1 126 ? -50.453 55.942 47.500 1.00 8.20 126 ALA D O 1
ATOM 5043 N N . CYS D 1 127 ? -48.614 55.975 46.184 1.00 7.88 127 CYS D N 1
ATOM 5044 C CA . CYS D 1 127 ? -47.665 56.309 47.243 1.00 8.61 127 CYS D CA 1
ATOM 5045 C C . CYS D 1 127 ? -46.984 57.573 46.749 1.00 8.15 127 CYS D C 1
ATOM 5046 O O . CYS D 1 127 ? -46.535 57.638 45.606 1.00 8.07 127 CYS D O 1
ATOM 5049 N N . ILE D 1 128 ? -46.924 58.585 47.607 1.00 7.66 128 ILE D N 1
ATOM 5050 C CA . ILE D 1 128 ? -46.363 59.875 47.222 1.00 8.25 128 ILE D CA 1
ATOM 5051 C C . ILE D 1 128 ? -45.547 60.482 48.351 1.00 7.48 128 ILE D C 1
ATOM 5052 O O . ILE D 1 128 ? -45.971 60.462 49.506 1.00 8.05 128 ILE D O 1
ATOM 5057 N N . ASN D 1 129 ? -44.391 61.043 48.016 1.00 6.46 129 ASN D N 1
ATOM 5058 C CA . ASN D 1 129 ? -43.556 61.681 49.019 1.00 7.51 129 ASN D CA 1
ATOM 5059 C C . ASN D 1 129 ? -43.340 63.135 48.635 1.00 8.79 129 ASN D C 1
ATOM 5060 O O . ASN D 1 129 ? -43.155 63.458 47.457 1.00 9.63 129 ASN D O 1
ATOM 5065 N N . ASP D 1 130 ? -43.375 64.013 49.631 1.00 8.43 130 ASP D N 1
ATOM 5066 C CA . ASP D 1 130 ? -43.210 65.444 49.390 1.00 9.66 130 ASP D CA 1
ATOM 5067 C C . ASP D 1 130 ? -41.826 65.942 49.760 1.00 11.06 130 ASP D C 1
ATOM 5068 O O . ASP D 1 130 ? -41.275 65.573 50.793 1.00 12.51 130 ASP D O 1
ATOM 5081 N N . PRO D 1 132 ? -39.680 69.585 50.167 1.00 11.60 132 PRO D N 1
ATOM 5082 C CA . PRO D 1 132 ? -39.753 71.046 50.125 1.00 11.85 132 PRO D CA 1
ATOM 5083 C C . PRO D 1 132 ? -38.818 71.575 49.046 1.00 12.07 132 PRO D C 1
ATOM 5084 O O . PRO D 1 132 ? -37.739 71.021 48.831 1.00 12.52 132 PRO D O 1
ATOM 5088 N N . ILE D 1 133 ? -39.245 72.625 48.352 1.00 12.06 133 ILE D N 1
ATOM 5089 C CA . ILE D 1 133 ? -38.408 73.247 47.334 1.00 12.46 133 ILE D CA 1
ATOM 5090 C C . ILE D 1 133 ? -38.571 74.753 47.430 1.00 13.27 133 ILE D C 1
ATOM 5091 O O . ILE D 1 133 ? -39.582 75.246 47.933 1.00 13.05 133 ILE D O 1
ATOM 5096 N N . LYS D 1 134 ? -37.561 75.479 46.966 1.00 14.83 134 LYS D N 1
ATOM 5097 C CA . LYS D 1 134 ? -37.620 76.933 46.966 1.00 16.38 134 LYS D CA 1
ATOM 5098 C C . LYS D 1 134 ? -38.413 77.334 45.732 1.00 16.03 134 LYS D C 1
ATOM 5099 O O . LYS D 1 134 ? -38.463 76.589 44.755 1.00 16.85 134 LYS D O 1
ATOM 5105 N N . ALA D 1 135 ? -39.030 78.508 45.777 1.00 17.64 135 ALA D N 1
ATOM 5106 C CA . ALA D 1 135 ? -39.824 78.983 44.654 1.00 18.30 135 ALA D CA 1
ATOM 5107 C C . ALA D 1 135 ? -39.055 78.963 43.338 1.00 19.87 135 ALA D C 1
ATOM 5108 O O . ALA D 1 135 ? -39.628 78.679 42.286 1.00 20.78 135 ALA D O 1
ATOM 5110 N N . GLN D 1 136 ? -37.761 79.255 43.394 1.00 19.48 136 GLN D N 1
ATOM 5111 C CA . GLN D 1 136 ? -36.953 79.285 42.183 1.00 20.98 136 GLN D CA 1
ATOM 5112 C C . GLN D 1 136 ? -36.563 77.900 41.682 1.00 20.66 136 GLN D C 1
ATOM 5113 O O . GLN D 1 136 ? -35.940 77.773 40.629 1.00 21.55 136 GLN D O 1
ATOM 5119 N N . GLU D 1 137 ? -36.917 76.860 42.431 1.00 18.38 137 GLU D N 1
ATOM 5120 C CA . GLU D 1 137 ? -36.585 75.502 42.011 1.00 18.58 137 GLU D CA 1
ATOM 5121 C C . GLU D 1 137 ? -37.734 74.845 41.244 1.00 17.89 137 GLU D C 1
ATOM 5122 O O . GLU D 1 137 ? -37.606 73.718 40.766 1.00 16.65 137 GLU D O 1
ATOM 5128 N N . ARG D 1 138 ? -38.850 75.558 41.128 1.00 17.55 138 ARG D N 1
ATOM 5129 C CA . ARG D 1 138 ? -40.012 75.049 40.408 1.00 18.14 138 ARG D CA 1
ATOM 5130 C C . ARG D 1 138 ? -39.647 74.745 38.960 1.00 18.69 138 ARG D C 1
ATOM 5131 O O . ARG D 1 138 ? -38.960 75.533 38.306 1.00 18.02 138 ARG D O 1
ATOM 5139 N N . LYS D 1 139 ? -40.116 73.606 38.463 1.00 17.05 139 LYS D N 1
ATOM 5140 C CA . LYS D 1 139 ? -39.836 73.206 37.091 1.00 17.77 139 LYS D CA 1
ATOM 5141 C C . LYS D 1 139 ? -41.059 73.267 36.175 1.00 16.99 139 LYS D C 1
ATOM 5142 O O . LYS D 1 139 ? -40.918 73.432 34.963 1.00 19.01 139 LYS D O 1
ATOM 5148 N N . PHE D 1 140 ? -42.253 73.130 36.743 1.00 15.45 140 PHE D N 1
ATOM 5149 C CA . PHE D 1 140 ? -43.477 73.149 35.938 1.00 14.99 140 PHE D CA 1
ATOM 5150 C C . PHE D 1 140 ? -44.064 74.557 35.890 1.00 15.29 140 PHE D C 1
ATOM 5151 O O . PHE D 1 140 ? -44.332 75.150 36.932 1.00 15.71 140 PHE D O 1
ATOM 5159 N N . HIS D 1 141 ? -44.295 75.087 34.690 1.00 16.64 141 HIS D N 1
ATOM 5160 C CA . HIS D 1 141 ? -44.809 76.454 34.585 1.00 19.01 141 HIS D CA 1
ATOM 5161 C C . HIS D 1 141 ? -45.853 76.781 33.515 1.00 19.15 141 HIS D C 1
ATOM 5162 O O . HIS D 1 141 ? -46.049 77.954 33.186 1.00 21.44 141 HIS D O 1
ATOM 5169 N N . TRP D 1 142 ? -46.526 75.775 32.973 1.00 16.73 142 TRP D N 1
ATOM 5170 C CA . TRP D 1 142 ? -47.543 76.019 31.949 1.00 16.15 142 TRP D CA 1
ATOM 5171 C C . TRP D 1 142 ? -48.823 76.622 32.537 1.00 16.83 142 TRP D C 1
ATOM 5172 O O . TRP D 1 142 ? -49.055 76.552 33.744 1.00 17.69 142 TRP D O 1
ATOM 5183 N N . PRO D 1 143 ? -49.667 77.236 31.690 1.00 17.18 143 PRO D N 1
ATOM 5184 C CA . PRO D 1 143 ? -50.909 77.824 32.201 1.00 18.05 143 PRO D CA 1
ATOM 5185 C C . PRO D 1 143 ? -51.702 76.729 32.912 1.00 18.19 143 PRO D C 1
ATOM 5186 O O . PRO D 1 143 ? -51.922 75.660 32.343 1.00 17.88 143 PRO D O 1
ATOM 5190 N N . LEU D 1 144 ? -52.115 76.983 34.152 1.00 18.97 144 LEU D N 1
ATOM 5191 C CA . LEU D 1 144 ? -52.862 75.984 34.913 1.00 18.60 144 LEU D CA 1
ATOM 5192 C C . LEU D 1 144 ? -53.856 75.236 34.043 1.00 18.19 144 LEU D C 1
ATOM 5193 O O . LEU D 1 144 ? -54.735 75.830 33.421 1.00 18.02 144 LEU D O 1
ATOM 5198 N N . GLY D 1 145 ? -53.702 73.919 34.006 1.00 16.76 145 GLY D N 1
ATOM 5199 C CA . GLY D 1 145 ? -54.575 73.098 33.196 1.00 15.62 145 GLY D CA 1
ATOM 5200 C C . GLY D 1 145 ? -53.747 72.049 32.485 1.00 13.98 145 GLY D C 1
ATOM 5201 O O . GLY D 1 145 ? -52.695 71.640 32.977 1.00 14.03 145 GLY D O 1
ATOM 5202 N N . ARG D 1 146 ? -54.210 71.624 31.316 1.00 14.20 146 ARG D N 1
ATOM 5203 C CA . ARG D 1 146 ? -53.515 70.599 30.552 1.00 12.54 146 ARG D CA 1
ATOM 5204 C C . ARG D 1 146 ? -52.089 70.975 30.171 1.00 13.28 146 ARG D C 1
ATOM 5205 O O . ARG D 1 146 ? -51.840 72.055 29.630 1.00 13.71 146 ARG D O 1
ATOM 5213 N N . ARG D 1 147 ? -51.156 70.069 30.447 1.00 12.94 147 ARG D N 1
ATOM 5214 C CA . ARG D 1 147 ? -49.755 70.290 30.112 1.00 12.72 147 ARG D CA 1
ATOM 5215 C C . ARG D 1 147 ? -49.659 70.371 28.589 1.00 12.84 147 ARG D C 1
ATOM 5216 O O . ARG D 1 147 ? -50.229 69.541 27.883 1.00 12.31 147 ARG D O 1
ATOM 5224 N N . PRO D 1 148 ? -48.954 71.386 28.061 1.00 13.29 148 PRO D N 1
ATOM 5225 C CA . PRO D 1 148 ? -48.814 71.540 26.609 1.00 14.06 148 PRO D CA 1
ATOM 5226 C C . PRO D 1 148 ? -48.236 70.319 25.890 1.00 13.54 148 PRO D C 1
ATOM 5227 O O . PRO D 1 148 ? -47.457 69.553 26.462 1.00 14.22 148 PRO D O 1
ATOM 5231 N N . ASP D 1 149 ? -48.625 70.159 24.628 1.00 13.82 149 ASP D N 1
ATOM 5232 C CA . ASP D 1 149 ? -48.175 69.052 23.783 1.00 15.10 149 ASP D CA 1
ATOM 5233 C C . ASP D 1 149 ? -46.660 68.875 23.770 1.00 18.78 149 ASP D C 1
ATOM 5234 O O . ASP D 1 149 ? -46.152 67.772 23.952 1.00 19.32 149 ASP D O 1
ATOM 5239 N N . ASP D 1 150 ? -45.950 69.974 23.532 1.00 22.41 150 ASP D N 1
ATOM 5240 C CA . ASP D 1 150 ? -44.493 69.958 23.434 1.00 26.29 150 ASP D CA 1
ATOM 5241 C C . ASP D 1 150 ? -43.719 69.968 24.746 1.00 27.23 150 ASP D C 1
ATOM 5242 O O . ASP D 1 150 ? -42.490 69.880 24.733 1.00 28.94 150 ASP D O 1
ATOM 5247 N N . HIS D 1 151 ? -44.414 70.080 25.872 1.00 26.69 151 HIS D N 1
ATOM 5248 C CA . HIS D 1 151 ? -43.725 70.102 27.156 1.00 27.84 151 HIS D CA 1
ATOM 5249 C C . HIS D 1 151 ? -43.018 68.774 27.400 1.00 27.30 151 HIS D C 1
ATOM 5250 O O . HIS D 1 151 ? -43.606 67.706 27.230 1.00 27.52 151 HIS D O 1
ATOM 5257 N N . PRO D 1 152 ? -41.738 68.826 27.802 1.00 27.80 152 PRO D N 1
ATOM 5258 C CA . PRO D 1 152 ? -40.977 67.603 28.061 1.00 27.28 152 PRO D CA 1
ATOM 5259 C C . PRO D 1 152 ? -41.631 66.719 29.117 1.00 26.80 152 PRO D C 1
ATOM 5260 O O . PRO D 1 152 ? -42.298 67.209 30.029 1.00 26.26 152 PRO D O 1
ATOM 5264 N N . GLY D 1 153 ? -41.435 65.413 28.977 1.00 26.71 153 GLY D N 1
ATOM 5265 C CA . GLY D 1 153 ? -42.008 64.471 29.918 1.00 26.65 153 GLY D CA 1
ATOM 5266 C C . GLY D 1 153 ? -41.266 64.416 31.240 1.00 26.91 153 GLY D C 1
ATOM 5267 O O . GLY D 1 153 ? -40.346 65.195 31.491 1.00 26.96 153 GLY D O 1
ATOM 5268 N N . LEU D 1 154 ? -41.670 63.475 32.084 1.00 25.49 154 LEU D N 1
ATOM 5269 C CA . LEU D 1 154 ? -41.069 63.303 33.398 1.00 25.22 154 LEU D CA 1
ATOM 5270 C C . LEU D 1 154 ? -39.571 63.014 33.317 1.00 25.98 154 LEU D C 1
ATOM 5271 O O . LEU D 1 154 ? -38.767 63.669 33.981 1.00 26.74 154 LEU D O 1
ATOM 5276 N N . SER D 1 155 ? -39.198 62.036 32.497 1.00 26.28 155 SER D N 1
ATOM 5277 C CA . SER D 1 155 ? -37.796 61.655 32.352 1.00 28.24 155 SER D CA 1
ATOM 5278 C C . SER D 1 155 ? -36.903 62.765 31.812 1.00 29.54 155 SER D C 1
ATOM 5279 O O . SER D 1 155 ? -35.711 62.556 31.590 1.00 29.95 155 SER D O 1
ATOM 5282 N N . GLU D 1 156 ? -37.480 63.944 31.606 1.00 30.07 156 GLU D N 1
ATOM 5283 C CA . GLU D 1 156 ? -36.722 65.085 31.109 1.00 31.10 156 GLU D CA 1
ATOM 5284 C C . GLU D 1 156 ? -36.681 66.195 32.152 1.00 31.69 156 GLU D C 1
ATOM 5285 O O . GLU D 1 156 ? -35.652 66.415 32.791 1.00 33.95 156 GLU D O 1
#

CATH classification: 3.10.450.50

Foldseek 3Di:
DAFDDPFWPDDQVRLFVLFLVLLLQVLALQLVSNLVQAAQQAWECAANDIDGGSVSSSVVSVVVDVFFAPKHKFKDFDDHDTQKTKIWMWIWGAGPVGWIKIKTKIWMDGADRRSGYYIYMHIDMGDHPVLDDDDDDRGRDDPPDDGDVVVDDRDD/DFADDPFWPDDVVRLQVLFLVLLLQVLLLQLVSNLVLAAQQAWECAANDIDGGSVSSSVVSVVVPVFFDPKHKAKDFDDHDTQKTKIWMWIWGAGPVGFIKIKTKIKIDGDDRRSGHYIYMHIDMGDHPVPDQDDDPRGRRDPPRDHDVVRPPD/DAFDDPFWPDDQVRLQVLFQVLLLQVLALQLVSNLVQAAQQAWECAANDIDGGSVSSSVVSVVVDVFFAPKHKAKDFDDHDTQKTKIWMWIWGAGPVGFIKIKTKIKIDGADRRSGYYIYMHIDMGDDPVPDDDDDDRGRDDPPDDHPVRSVD/DDLFDDPFWPDDVVRLFVLFQVLLLQVLLLQLVSNLSQAAQQAWECAANDIDGGSVSSSVVSVVVPVFFDPKHKFKDFDDHDTQKTKIWMWIWGAGPVRFIKIKTKIKIDGADRRSGYYIYMHIDMGDDPVVDDDDDDRGRDDPPDDHPVD

Nearest PDB structures (foldseek):
  2imj-assembly2_D  TM=1.003E+00  e=1.986E-30  Pseudomonas protegens Pf-5
  7e85-assembly2_B-2  TM=7.669E-01  e=1.870E-05  Mycobacterium tuberculosis H37Rv
  3f14-assembly1_A-2  TM=7.356E-01  e=6.228E-05  Cytophaga hutchinsonii ATCC 33406
  6isl-assembly1_B-2  TM=7.566E-01  e=3.300E-03  Streptomyces xiamenensis 318
  6ihj-assembly1_B  TM=5.799E-01  e=8.786E-04  Drosophila melanogaster

InterPro domains:
  IPR009783 Protein of unknown function DUF1348 [PF07080] (12-141)
  IPR009783 Protein of unknown function DUF1348 [PTHR31757] (5-155)
  IPR032710 NTF2-like domain superfamily [SSF54427] (6-159)

Radius of gyration: 26.72 Å; Cα contacts (8 Å, |Δi|>4): 1384; chains: 4; bounding box: 65×58×81 Å

Organism: Pseudomonas fluorescens (strain ATCC BAA-477 / NRRL B-23932 / Pf-5) (NCBI:txid220664)

B-factor: mean 16.6, std 8.12, range [5.93, 47.9]

Solvent-accessible surface area: 26010 Å² total

Secondary structure (DSSP, 8-state):
----SS-SSP-HHHHHHHHHHHHHHHTTT-HHHHHTTS-TT-EEEETTEEE-SHHHHHHHHHHHHHHSEEEEEEEEEEEEETTEEEEEEEEEEE-TTS-EEEEEEEEEEE--TT---EEEEEEE--B-GGG----S-SSSPPTTS--HHHH-S---/----SS-SSP-HHHHHHHHHHHHHHHTTT-HHHHHTTS-TT-EEEETTEEE-SHHHHHHHHHHHHHHSEEEEEEEEEEEEETTEEEEEEEEEEE-TTS-EEEEEEEEEEE--TT---EEEEEEE--B-GGG----SSSSSPPTTS--GGGTT--/----SS-SSP-HHHHHHHHHHHHHHHTTT-HHHHHTTS-TT-EEEETTEEE-SHHHHHHHHHHHHHHSEEEEEEEEEEEEETTEEEEEEEEEEE-TTS-EEEEEEEEEEE--TT---EEEEEEE--B-GGG----S-SSSPPTTS--GGGTT-/-----SS-SSP-HHHHHHHHHHHHHHHTTT-HHHHHTTS-TT-EEEETTEEE-SHHHHHHHHHHHHHHSEEEEEEEEEEEEETTEEEEEEEEEEE-TTS-EEEEEEEEEEE--TT---EEEEEEE--B-GGG----SSSSSPPTTS--TT-